Protein AF-A0A930RDY2-F1 (afdb_monomer_lite)

Secondary structure (DSSP, 8-state):
-HHHHHHHHHHHHHHHHHHHHGGG-S--HHHHHHHHHHHHHHHHHHHHHHHHHHHHHHHSTT---THHHHHHHHHHHHHHHHHHHHHHHHHHHHHHHHHHHHHHHHHHTTHHHHHHHHHHHHHHHHHTT-EE-TTS-EE-TT---HHHHHHHH--------PPP--HHHHHHHHHHHHHT--HHHHHHHHHHHHHHTTT--GGGHHHHHHHHHTT--B-TTS-BEEEEE-GGGTTS-S-TT-SEEEEETTEE-HHHHHHHHHHHHHHHHTT-TT-HHHHHHHHHHHHHHTT-PPSS-TTPPP----------S---------SS----S-------------------TTTT---GGG---HHHHHHH--S-EEPPBTTBS-EEEEETTEEEEEEEEEETT-SSSSS-EEEEEESS--TT---EEEEEGGG-SSHHHHHHHHHHSTTTTTS-HHHHHHHHHHHHHHHHHH-

Structure (mmCIF, N/CA/C/O backbone):
data_AF-A0A930RDY2-F1
#
_entry.id   AF-A0A930RDY2-F1
#
loop_
_atom_site.group_PDB
_atom_site.id
_atom_site.type_symbol
_atom_site.label_atom_id
_atom_site.label_alt_id
_atom_site.label_comp_id
_atom_site.label_asym_id
_atom_site.label_entity_id
_atom_site.label_seq_id
_atom_site.pdbx_PDB_ins_code
_atom_site.Cartn_x
_atom_site.Cartn_y
_atom_site.Cartn_z
_atom_site.occupancy
_atom_site.B_iso_or_equiv
_atom_site.auth_seq_id
_atom_site.auth_comp_id
_atom_site.auth_asym_id
_atom_site.auth_atom_id
_atom_site.pdbx_PDB_model_num
ATOM 1 N N . GLN A 1 1 ? 17.461 -9.026 -28.538 1.00 75.44 1 GLN A N 1
ATOM 2 C CA . GLN A 1 1 ? 18.252 -9.162 -27.304 1.00 75.44 1 GLN A CA 1
ATOM 3 C C . GLN A 1 1 ? 17.450 -8.686 -26.109 1.00 75.44 1 GLN A C 1
ATOM 5 O O . GLN A 1 1 ? 17.091 -9.538 -25.322 1.00 75.44 1 GLN A O 1
ATOM 10 N N . GLU A 1 2 ? 17.056 -7.409 -26.043 1.00 77.56 2 GLU A N 1
ATOM 11 C CA . GLU A 1 2 ? 16.319 -6.839 -24.896 1.00 77.56 2 GLU A CA 1
ATOM 12 C C . GLU A 1 2 ? 15.126 -7.700 -24.431 1.00 77.56 2 GLU A C 1
ATOM 14 O O . GLU A 1 2 ? 15.107 -8.098 -23.277 1.00 77.56 2 GLU A O 1
ATOM 19 N N . ALA A 1 3 ? 14.223 -8.123 -25.327 1.00 82.94 3 ALA A N 1
ATOM 20 C CA . ALA A 1 3 ? 13.097 -9.009 -24.971 1.00 82.94 3 ALA A CA 1
ATOM 21 C C . ALA A 1 3 ? 13.504 -10.415 -24.465 1.00 82.94 3 ALA A C 1
ATOM 23 O O . ALA A 1 3 ? 12.730 -11.091 -23.805 1.00 82.94 3 ALA A O 1
ATOM 24 N N . ILE A 1 4 ? 14.712 -10.890 -24.781 1.00 83.38 4 ILE A N 1
ATOM 25 C CA . ILE A 1 4 ? 15.235 -12.174 -24.278 1.00 83.38 4 ILE A CA 1
ATOM 26 C C . ILE A 1 4 ? 15.812 -11.985 -22.871 1.00 83.38 4 ILE A C 1
ATOM 28 O O . ILE A 1 4 ? 15.587 -12.826 -22.004 1.00 83.38 4 ILE A O 1
ATOM 32 N N . ASP A 1 5 ? 16.535 -10.886 -22.645 1.00 81.25 5 ASP A N 1
ATOM 33 C CA . ASP A 1 5 ? 17.078 -10.527 -21.329 1.00 81.25 5 ASP A CA 1
ATOM 34 C C . ASP A 1 5 ? 15.939 -10.240 -20.331 1.00 81.25 5 ASP A C 1
ATOM 36 O O . ASP A 1 5 ? 16.001 -10.627 -19.165 1.00 81.25 5 ASP A O 1
ATOM 40 N N . ASP A 1 6 ? 14.870 -9.616 -20.822 1.00 80.94 6 ASP A N 1
ATOM 41 C CA . ASP A 1 6 ? 13.641 -9.314 -20.098 1.00 80.94 6 ASP A CA 1
ATOM 42 C C . ASP A 1 6 ? 12.896 -10.586 -19.658 1.00 80.94 6 ASP A C 1
ATOM 44 O O . ASP A 1 6 ? 12.724 -10.806 -18.457 1.00 80.94 6 ASP A O 1
ATOM 48 N N . ILE A 1 7 ? 12.623 -11.513 -20.592 1.00 85.62 7 ILE A N 1
ATOM 49 C CA . ILE A 1 7 ? 12.075 -12.850 -20.287 1.00 85.62 7 ILE A CA 1
ATOM 50 C C . ILE A 1 7 ? 12.919 -13.586 -19.234 1.00 85.62 7 ILE A C 1
ATOM 52 O O . ILE A 1 7 ? 12.369 -14.303 -18.400 1.00 85.62 7 ILE A O 1
ATOM 56 N N . GLN A 1 8 ? 14.248 -13.437 -19.224 1.00 83.38 8 GLN A N 1
ATOM 57 C CA . GLN A 1 8 ? 15.086 -14.062 -18.191 1.00 83.38 8 GLN A CA 1
ATOM 58 C C . GLN A 1 8 ? 14.855 -13.453 -16.796 1.00 83.38 8 GLN A C 1
ATOM 60 O O . GLN A 1 8 ? 14.825 -14.196 -15.810 1.00 83.38 8 GLN A O 1
ATOM 65 N N . GLY A 1 9 ? 14.663 -12.133 -16.702 1.00 80.12 9 GLY A N 1
ATOM 66 C CA . GLY A 1 9 ? 14.326 -11.440 -15.453 1.00 80.12 9 GLY A CA 1
ATOM 67 C C . GLY A 1 9 ? 12.921 -11.776 -14.945 1.00 80.12 9 GLY A C 1
ATOM 68 O O . GLY A 1 9 ? 12.729 -12.086 -13.764 1.00 80.12 9 GLY A O 1
ATOM 69 N N . GLU A 1 10 ? 11.942 -11.800 -15.842 1.00 83.81 10 GLU A N 1
ATOM 70 C CA . GLU A 1 10 ? 10.563 -12.163 -15.518 1.00 83.81 10 GLU A CA 1
ATOM 71 C C . GLU A 1 10 ? 10.425 -13.651 -15.170 1.00 83.81 10 GLU A C 1
ATOM 73 O O . GLU A 1 10 ? 9.721 -13.994 -14.227 1.00 83.81 10 GLU A O 1
ATOM 78 N N . LEU A 1 11 ? 11.178 -14.554 -15.810 1.00 86.19 11 LEU A N 1
ATOM 79 C CA . LEU A 1 11 ? 11.192 -15.982 -15.463 1.00 86.19 11 LEU A CA 1
ATOM 80 C C . LEU A 1 11 ? 11.756 -16.240 -14.058 1.00 86.19 11 LEU A C 1
ATOM 82 O O . LEU A 1 11 ? 11.303 -17.155 -13.365 1.00 86.19 11 LEU A O 1
ATOM 86 N N . ALA A 1 12 ? 12.734 -15.448 -13.612 1.00 82.25 12 ALA A N 1
ATOM 87 C CA . ALA A 1 12 ? 13.201 -15.495 -12.227 1.00 82.25 12 ALA A CA 1
ATOM 88 C C . ALA A 1 12 ? 12.116 -15.006 -11.247 1.00 82.25 12 ALA A C 1
ATOM 90 O O . ALA A 1 12 ? 11.969 -15.568 -10.159 1.00 82.25 12 ALA A O 1
ATOM 91 N N . SER A 1 13 ? 11.323 -14.013 -11.657 1.00 80.44 13 SER A N 1
ATOM 92 C CA . SER A 1 13 ? 10.194 -13.481 -10.885 1.00 80.44 13 SER A CA 1
ATOM 93 C C . SER A 1 13 ? 9.034 -14.485 -10.806 1.00 80.44 13 SER A C 1
ATOM 95 O O . SER A 1 13 ? 8.597 -14.809 -9.701 1.00 80.44 13 SER A O 1
ATOM 97 N N . TYR A 1 14 ? 8.644 -15.090 -11.934 1.00 85.81 14 TYR A N 1
ATOM 98 C CA . TYR A 1 14 ? 7.672 -16.185 -12.036 1.00 85.81 14 TYR A CA 1
ATOM 99 C C . TYR A 1 14 ? 8.025 -17.343 -11.099 1.00 85.81 14 TYR A C 1
ATOM 101 O O . TYR A 1 14 ? 7.204 -17.738 -10.278 1.00 85.81 14 TYR A O 1
ATOM 109 N N . LYS A 1 15 ? 9.268 -17.849 -11.151 1.00 85.12 15 LYS A N 1
ATOM 110 C CA . LYS A 1 15 ? 9.725 -18.947 -10.275 1.00 85.12 15 LYS A CA 1
ATOM 111 C C . LYS A 1 15 ? 9.616 -18.606 -8.793 1.00 85.12 15 LYS A C 1
ATOM 113 O O . LYS A 1 15 ? 9.418 -19.495 -7.971 1.00 85.12 15 LYS A O 1
ATOM 118 N N . SER A 1 16 ? 9.757 -17.330 -8.439 1.00 82.56 16 SER A N 1
ATOM 119 C CA . SER A 1 16 ? 9.545 -16.914 -7.062 1.00 82.56 16 SER A CA 1
ATOM 120 C C . SER A 1 16 ? 8.071 -16.790 -6.693 1.00 82.56 16 SER A C 1
ATOM 122 O O . SER A 1 16 ? 7.757 -17.058 -5.539 1.00 82.56 16 SER A O 1
ATOM 124 N N . ALA A 1 17 ? 7.195 -16.374 -7.607 1.00 83.12 17 ALA A N 1
ATOM 125 C CA . ALA A 1 17 ? 5.758 -16.334 -7.354 1.00 83.12 17 ALA A CA 1
ATOM 126 C C . ALA A 1 17 ? 5.192 -17.760 -7.213 1.00 83.12 17 ALA A C 1
ATOM 128 O O . ALA A 1 17 ? 4.463 -18.042 -6.267 1.00 83.12 17 ALA A O 1
ATOM 129 N N . ASP A 1 18 ? 5.619 -18.674 -8.088 1.00 85.12 18 ASP A N 1
ATOM 130 C CA . ASP A 1 18 ? 5.298 -20.107 -8.055 1.00 85.12 18 ASP A CA 1
ATOM 131 C C . ASP A 1 18 ? 5.661 -20.742 -6.702 1.00 85.12 18 ASP A C 1
ATOM 133 O O . ASP A 1 18 ? 4.852 -21.447 -6.104 1.00 85.12 18 ASP A O 1
ATOM 137 N N . SER A 1 19 ? 6.823 -20.398 -6.134 1.00 84.75 19 SER A N 1
ATOM 138 C CA . SER A 1 19 ? 7.251 -20.937 -4.834 1.00 84.75 19 SER A CA 1
ATOM 139 C C . SER A 1 19 ? 6.336 -20.589 -3.645 1.00 84.75 19 SER A C 1
ATOM 141 O O . SER A 1 19 ? 6.366 -21.302 -2.643 1.00 84.75 19 SER A O 1
ATOM 143 N N . GLU A 1 20 ? 5.495 -19.551 -3.750 1.00 84.50 20 GLU A N 1
ATOM 144 C CA . GLU A 1 20 ? 4.527 -19.173 -2.704 1.00 84.50 20 GLU A CA 1
ATOM 145 C C . GLU A 1 20 ? 3.252 -20.046 -2.738 1.00 84.50 20 GLU A C 1
ATOM 147 O O . GLU A 1 20 ? 2.566 -20.176 -1.718 1.00 84.50 20 GLU A O 1
ATOM 152 N N . VAL A 1 21 ? 2.942 -20.665 -3.889 1.00 85.25 21 VAL A N 1
ATOM 153 C CA . VAL A 1 21 ? 1.759 -21.527 -4.107 1.00 85.25 21 VAL A CA 1
ATOM 154 C C . VAL A 1 21 ? 2.098 -23.018 -4.242 1.00 85.25 21 VAL A C 1
ATOM 156 O O . VAL A 1 21 ? 1.307 -23.859 -3.818 1.00 85.25 21 VAL A O 1
ATOM 159 N N . ALA A 1 22 ? 3.292 -23.368 -4.731 1.00 80.69 22 ALA A N 1
ATOM 160 C CA . ALA A 1 22 ? 3.713 -24.747 -5.005 1.00 80.69 22 ALA A CA 1
ATOM 161 C C . ALA A 1 22 ? 3.653 -25.687 -3.782 1.00 80.69 22 ALA A C 1
ATOM 163 O O . ALA A 1 22 ? 3.485 -26.897 -3.929 1.00 80.69 22 ALA A O 1
ATOM 164 N N . GLY A 1 23 ? 3.743 -25.144 -2.561 1.00 76.50 23 GLY A N 1
ATOM 165 C CA . GLY A 1 23 ? 3.620 -25.912 -1.317 1.00 76.50 23 GLY A CA 1
ATOM 166 C C . GLY A 1 23 ? 2.227 -26.500 -1.044 1.00 76.50 23 GLY A C 1
ATOM 167 O O . GLY A 1 23 ? 2.099 -27.334 -0.150 1.00 76.50 23 GLY A O 1
ATOM 168 N N . TYR A 1 24 ? 1.194 -26.091 -1.789 1.00 74.50 24 TYR A N 1
ATOM 169 C CA . TYR A 1 24 ? -0.188 -26.545 -1.590 1.00 74.50 24 TYR A CA 1
ATOM 170 C C . TYR A 1 24 ? -0.651 -27.636 -2.574 1.00 74.50 24 TYR A C 1
ATOM 172 O O . TYR A 1 24 ? -1.756 -28.152 -2.411 1.00 74.50 24 TYR A O 1
ATOM 180 N N . GLY A 1 25 ? 0.180 -28.015 -3.552 1.00 76.25 25 GLY A N 1
ATOM 181 C CA . GLY A 1 25 ? -0.199 -28.942 -4.624 1.00 76.25 25 GLY A CA 1
ATOM 182 C C . GLY A 1 25 ? -1.106 -28.290 -5.673 1.00 76.25 25 GLY A C 1
ATOM 183 O O . GLY A 1 25 ? -1.040 -27.083 -5.895 1.00 76.25 25 GLY A O 1
ATOM 184 N N . GLU A 1 26 ? -1.949 -29.089 -6.330 1.00 75.69 26 GLU A N 1
ATOM 185 C CA . GLU A 1 26 ? -2.939 -28.578 -7.284 1.00 75.69 26 GLU A CA 1
ATOM 186 C C . GLU A 1 26 ? -4.057 -27.830 -6.537 1.00 75.69 26 GLU A C 1
ATOM 188 O O . GLU A 1 26 ? -4.811 -28.421 -5.760 1.00 75.69 26 GLU A O 1
ATOM 193 N N . LEU A 1 27 ? -4.153 -26.517 -6.767 1.00 83.50 27 LEU A N 1
ATOM 194 C CA . LEU A 1 27 ? -5.221 -25.663 -6.253 1.00 83.50 27 LEU A CA 1
ATOM 195 C C . LEU A 1 27 ? -6.116 -25.181 -7.396 1.00 83.50 27 LEU A C 1
ATOM 197 O O . LEU A 1 27 ? -5.631 -24.638 -8.386 1.00 83.50 27 LEU A O 1
ATOM 201 N N . ASP A 1 28 ? -7.426 -25.311 -7.205 1.00 83.81 28 ASP A N 1
ATOM 202 C CA . ASP A 1 28 ? -8.456 -24.753 -8.079 1.00 83.81 28 ASP A CA 1
ATOM 203 C C . ASP A 1 28 ? -9.129 -23.570 -7.362 1.00 83.81 28 ASP A C 1
ATOM 205 O O . ASP A 1 28 ? -9.647 -23.710 -6.248 1.00 83.81 28 ASP A O 1
ATOM 209 N N . LEU A 1 29 ? -9.072 -22.384 -7.976 1.00 83.75 29 LEU A N 1
ATOM 210 C CA . LEU A 1 29 ? -9.567 -21.141 -7.382 1.00 83.75 29 LEU A CA 1
ATOM 211 C C . LEU A 1 29 ? -11.095 -21.123 -7.240 1.00 83.75 29 LEU A C 1
ATOM 213 O O . LEU A 1 29 ? -11.605 -20.610 -6.241 1.00 83.75 29 LEU A O 1
ATOM 217 N N . ASP A 1 30 ? -11.814 -21.679 -8.212 1.00 83.50 30 ASP A N 1
ATOM 218 C CA . ASP A 1 30 ? -13.275 -21.680 -8.226 1.00 83.50 30 ASP A CA 1
ATOM 219 C C . ASP A 1 30 ? -13.806 -22.691 -7.203 1.00 83.50 30 ASP A C 1
ATOM 221 O O . ASP A 1 30 ? -14.687 -22.361 -6.403 1.00 83.50 30 ASP A O 1
ATOM 225 N N . LEU A 1 31 ? -13.177 -23.869 -7.116 1.00 84.88 31 LEU A N 1
ATOM 226 C CA . LEU A 1 31 ? -13.468 -24.863 -6.080 1.00 84.88 31 LEU A CA 1
ATOM 227 C C . LEU A 1 31 ? -13.201 -24.318 -4.668 1.00 84.88 31 LEU A C 1
ATOM 229 O O . LEU A 1 31 ? -14.016 -24.517 -3.765 1.00 84.88 31 LEU A O 1
ATOM 233 N N . LEU A 1 32 ? -12.081 -23.616 -4.453 1.00 84.50 32 LEU A N 1
ATOM 234 C CA . LEU A 1 32 ? -11.788 -22.990 -3.159 1.00 84.50 32 LEU A CA 1
ATOM 235 C C . LEU A 1 32 ? -12.839 -21.928 -2.795 1.00 84.50 32 LEU A C 1
ATOM 237 O O . LEU A 1 32 ? -13.287 -21.884 -1.647 1.00 84.50 32 LEU A O 1
ATOM 241 N N . LYS A 1 33 ? -13.272 -21.100 -3.756 1.00 82.56 33 LYS A N 1
ATOM 242 C CA . LYS A 1 33 ? -14.328 -20.092 -3.551 1.00 82.56 33 LYS A CA 1
ATOM 243 C C . LYS A 1 33 ? -15.681 -20.723 -3.223 1.00 82.56 33 LYS A C 1
ATOM 245 O O . LYS A 1 33 ? -16.383 -20.229 -2.338 1.00 82.56 33 LYS A O 1
ATOM 250 N N . GLU A 1 34 ? -16.033 -21.836 -3.863 1.00 76.44 34 GLU A N 1
ATOM 251 C CA . GLU A 1 34 ? -17.243 -22.592 -3.525 1.00 76.44 34 GLU A CA 1
ATOM 252 C C . GLU A 1 34 ? -17.163 -23.189 -2.108 1.00 76.44 34 GLU A C 1
ATOM 254 O O . GLU A 1 34 ? -18.092 -23.021 -1.313 1.00 76.44 34 GLU A O 1
ATOM 259 N N . GLN A 1 35 ? -16.030 -23.793 -1.731 1.00 73.88 35 GLN A N 1
ATOM 260 C CA . GLN A 1 35 ? -15.818 -24.302 -0.369 1.00 73.88 35 GLN A CA 1
ATOM 261 C C . GLN A 1 35 ? -15.874 -23.191 0.692 1.00 73.88 35 GLN A C 1
ATOM 263 O O . GLN A 1 35 ? -16.470 -23.388 1.756 1.00 73.88 35 GLN A O 1
ATOM 268 N N . LEU A 1 36 ? -15.293 -22.018 0.408 1.00 82.81 36 LEU A N 1
ATOM 269 C CA . LEU A 1 36 ? -15.360 -20.839 1.274 1.00 82.81 36 LEU A CA 1
ATOM 270 C C . LEU A 1 36 ? -16.814 -20.412 1.500 1.00 82.81 36 LEU A C 1
ATOM 272 O O . LEU A 1 36 ? -17.227 -20.210 2.644 1.00 82.81 36 LEU A O 1
ATOM 276 N N . LYS A 1 37 ? -17.608 -20.309 0.429 1.00 79.75 37 LYS A N 1
ATOM 277 C CA . LYS A 1 37 ? -19.034 -19.971 0.511 1.00 79.75 37 LYS A CA 1
ATOM 278 C C . LYS A 1 37 ? -19.792 -20.978 1.383 1.00 79.75 37 LYS A C 1
ATOM 280 O O . LYS A 1 37 ? -20.471 -20.572 2.324 1.00 79.75 37 LYS A O 1
ATOM 285 N N . ILE A 1 38 ? -19.619 -22.277 1.128 1.00 71.06 38 ILE A N 1
ATOM 286 C CA . ILE A 1 38 ? -20.285 -23.350 1.884 1.00 71.06 38 ILE A CA 1
ATOM 287 C C . ILE A 1 38 ? -19.926 -23.288 3.376 1.00 71.06 38 ILE A C 1
ATOM 289 O O . ILE A 1 38 ? -20.817 -23.411 4.218 1.00 71.06 38 ILE A O 1
ATOM 293 N N . LYS A 1 39 ? -18.654 -23.060 3.735 1.00 74.38 39 LYS A N 1
ATOM 294 C CA . LYS A 1 39 ? -18.264 -22.938 5.149 1.00 74.38 39 LYS A CA 1
ATOM 295 C C . LYS A 1 39 ? -18.825 -21.687 5.824 1.00 74.38 39 LYS A C 1
ATOM 297 O O . LYS A 1 39 ? -19.239 -21.786 6.973 1.00 74.38 39 LYS A O 1
ATOM 302 N N . ASN A 1 40 ? -18.891 -20.544 5.139 1.00 72.69 40 ASN A N 1
ATOM 303 C CA . ASN A 1 40 ? -19.528 -19.343 5.695 1.00 72.69 40 ASN A CA 1
ATOM 304 C C . ASN A 1 40 ? -21.037 -19.560 5.929 1.00 72.69 40 ASN A C 1
ATOM 306 O O . ASN A 1 40 ? -21.558 -19.196 6.979 1.00 72.69 40 ASN A O 1
ATOM 310 N N . GLU A 1 41 ? -21.733 -20.241 5.010 1.00 71.88 41 GLU A N 1
ATOM 311 C CA . GLU A 1 41 ? -23.136 -20.639 5.211 1.00 71.88 41 GLU A CA 1
ATOM 312 C C . GLU A 1 41 ? -23.329 -21.650 6.356 1.00 71.88 41 GLU A C 1
ATOM 314 O O . GLU A 1 41 ? -24.413 -21.719 6.938 1.00 71.88 41 GLU A O 1
ATOM 319 N N . GLN A 1 42 ? -22.317 -22.467 6.665 1.00 65.88 42 GLN A N 1
ATOM 320 C CA . GLN A 1 42 ? -22.310 -23.345 7.840 1.00 65.88 42 GLN A CA 1
ATOM 321 C C . GLN A 1 42 ? -22.064 -22.549 9.126 1.00 65.88 42 GLN A C 1
ATOM 323 O O . GLN A 1 42 ? -22.788 -22.758 10.097 1.00 65.88 42 GLN A O 1
ATOM 328 N N . LEU A 1 43 ? -21.106 -21.616 9.119 1.00 72.75 43 LEU A N 1
ATOM 329 C CA . LEU A 1 43 ? -20.764 -20.780 10.271 1.00 72.75 43 LEU A CA 1
ATOM 330 C C . LEU A 1 43 ? -21.976 -19.959 10.727 1.00 72.75 43 LEU A C 1
ATOM 332 O O . LEU A 1 43 ? -22.405 -20.114 11.865 1.00 72.75 43 LEU A O 1
ATOM 336 N N . ALA A 1 44 ? -22.629 -19.238 9.812 1.00 68.88 44 ALA A N 1
ATOM 337 C CA . ALA A 1 44 ? -23.819 -18.442 10.123 1.00 68.88 44 ALA A CA 1
ATOM 338 C C . ALA A 1 44 ? -24.990 -19.273 10.700 1.00 68.88 44 ALA A C 1
ATOM 340 O O . ALA A 1 44 ? -25.789 -18.775 11.493 1.00 68.88 44 ALA A O 1
ATOM 341 N N . LYS A 1 45 ? -25.109 -20.559 10.329 1.00 63.25 45 LYS A N 1
ATOM 342 C CA . LYS A 1 45 ? -26.108 -21.477 10.915 1.00 63.25 45 LYS A CA 1
ATOM 343 C C . LYS A 1 45 ? -25.735 -21.893 12.339 1.00 63.25 45 LYS A C 1
ATOM 345 O O . LYS A 1 45 ? -26.628 -22.016 13.173 1.00 63.25 45 LYS A O 1
ATOM 350 N N . VAL A 1 46 ? -24.448 -22.108 12.609 1.00 62.78 46 VAL A N 1
ATOM 351 C CA . VAL A 1 46 ? -23.927 -22.480 13.934 1.00 62.78 46 VAL A CA 1
ATOM 352 C C . VAL A 1 46 ? -23.997 -21.294 14.896 1.00 62.78 46 VAL A C 1
ATOM 354 O O . VAL A 1 46 ? -24.564 -21.438 15.975 1.00 62.78 46 VAL A O 1
ATOM 357 N N . GLU A 1 47 ? -23.534 -20.114 14.480 1.00 62.47 47 GLU A N 1
ATOM 358 C CA . GLU A 1 47 ? -23.633 -18.860 15.244 1.00 62.47 47 GLU A CA 1
ATOM 359 C C . GLU A 1 47 ? -25.086 -18.559 15.629 1.00 62.47 47 GLU A C 1
ATOM 361 O O . GLU A 1 47 ? -25.381 -18.285 16.794 1.00 62.47 47 GLU A O 1
ATOM 366 N N . LYS A 1 48 ? -26.023 -18.708 14.680 1.00 68.56 48 LYS A N 1
ATOM 367 C CA . LYS A 1 48 ? -27.453 -18.554 14.962 1.00 68.56 48 LYS A CA 1
ATOM 368 C C . LYS A 1 48 ? -27.962 -19.554 16.006 1.00 68.56 48 LYS A C 1
ATOM 370 O O . LYS A 1 48 ? -28.683 -19.153 16.910 1.00 68.56 48 LYS A O 1
ATOM 375 N N . GLN A 1 49 ? -27.588 -20.832 15.918 1.00 57.78 49 GLN A N 1
ATOM 376 C CA . GLN A 1 49 ? -27.998 -21.830 16.916 1.00 57.78 49 GLN A CA 1
ATOM 377 C C . GLN A 1 49 ? -27.406 -21.551 18.306 1.00 57.78 49 GLN A C 1
ATOM 379 O O . GLN A 1 49 ? -28.067 -21.796 19.313 1.00 57.78 49 GLN A O 1
ATOM 384 N N . ILE A 1 50 ? -26.187 -21.010 18.377 1.00 57.88 50 ILE A N 1
ATOM 385 C CA . ILE A 1 50 ? -25.579 -20.566 19.638 1.00 57.88 50 ILE A CA 1
ATOM 386 C C . ILE A 1 50 ? -26.365 -19.382 20.216 1.00 57.88 50 ILE A C 1
ATOM 388 O O . ILE A 1 50 ? -26.677 -19.402 21.406 1.00 57.88 50 ILE A O 1
ATOM 392 N N . ALA A 1 51 ? -26.737 -18.396 19.394 1.00 61.28 51 ALA A N 1
ATOM 393 C CA . ALA A 1 51 ? -27.560 -17.260 19.813 1.00 61.28 51 ALA A CA 1
ATOM 394 C C . ALA A 1 51 ? -28.958 -17.700 20.292 1.00 61.28 51 ALA A C 1
ATOM 396 O O . ALA A 1 51 ? -29.336 -17.381 21.417 1.00 61.28 51 ALA A O 1
ATOM 397 N N . ASP A 1 52 ? -29.671 -18.516 19.504 1.00 61.97 52 ASP A N 1
ATOM 398 C CA . ASP A 1 52 ? -30.990 -19.069 19.853 1.00 61.97 52 ASP A CA 1
ATOM 399 C C . ASP A 1 52 ? -30.936 -19.828 21.205 1.00 61.97 52 ASP A C 1
ATOM 401 O O . ASP A 1 52 ? -31.827 -19.687 22.050 1.00 61.97 52 ASP A O 1
ATOM 405 N N . ASN A 1 53 ? -29.861 -20.589 21.459 1.00 60.69 53 ASN A N 1
ATOM 406 C CA . ASN A 1 53 ? -29.639 -21.271 22.739 1.00 60.69 53 ASN A CA 1
ATOM 407 C C . ASN A 1 53 ? -29.338 -20.291 23.888 1.00 60.69 53 ASN A C 1
ATOM 409 O O . ASN A 1 53 ? -29.879 -20.449 24.983 1.00 60.69 53 ASN A O 1
ATOM 413 N N . GLN A 1 54 ? -28.484 -19.285 23.672 1.00 61.38 54 GLN A N 1
ATOM 414 C CA . GLN A 1 54 ? -28.154 -18.270 24.683 1.00 61.38 54 GLN A CA 1
ATOM 415 C C . GLN A 1 54 ? -29.380 -17.446 25.087 1.00 61.38 54 GLN A C 1
ATOM 417 O O . GLN A 1 54 ? -29.599 -17.218 26.280 1.00 61.38 54 GLN A O 1
ATOM 422 N N . ASP A 1 55 ? -30.219 -17.063 24.128 1.00 63.12 55 ASP A N 1
ATOM 423 C CA . ASP A 1 55 ? -31.467 -16.356 24.397 1.00 63.12 55 ASP A CA 1
ATOM 424 C C . ASP A 1 55 ? -32.498 -17.261 25.077 1.00 63.12 55 ASP A C 1
ATOM 426 O O . ASP A 1 55 ? -33.212 -16.799 25.971 1.00 63.12 55 ASP A O 1
ATOM 430 N N . PHE A 1 56 ? -32.534 -18.564 24.773 1.00 62.59 56 PHE A N 1
ATOM 431 C CA . PHE A 1 56 ? -33.300 -19.510 25.586 1.00 62.59 56 PHE A CA 1
ATOM 432 C C . PHE A 1 56 ? -32.807 -19.527 27.042 1.00 62.59 56 PHE A C 1
ATOM 434 O O . PHE A 1 56 ? -33.629 -19.412 27.947 1.00 62.59 56 PHE A O 1
ATOM 441 N N . PHE A 1 57 ? -31.496 -19.592 27.306 1.00 61.09 57 PHE A N 1
ATOM 442 C CA . PHE A 1 57 ? -30.971 -19.556 28.682 1.00 61.09 57 PHE A CA 1
ATOM 443 C C . PHE A 1 57 ? -31.286 -18.252 29.424 1.00 61.09 57 PHE A C 1
ATOM 445 O O . PHE A 1 57 ? -31.587 -18.294 30.617 1.00 61.09 57 PHE A O 1
ATOM 452 N N . ARG A 1 58 ? -31.250 -17.107 28.733 1.00 62.53 58 ARG A N 1
ATOM 453 C CA . ARG A 1 58 ? -31.612 -15.797 29.301 1.00 62.53 58 ARG A CA 1
ATOM 454 C C . ARG A 1 58 ? -33.101 -15.705 29.644 1.00 62.53 58 ARG A C 1
ATOM 456 O O . ARG A 1 58 ? -33.451 -15.169 30.691 1.00 62.53 58 ARG A O 1
ATOM 463 N N . ASN A 1 59 ? -33.968 -16.247 28.787 1.00 57.31 59 ASN A N 1
ATOM 464 C CA . ASN A 1 59 ? -35.422 -16.123 28.918 1.00 57.31 59 ASN A CA 1
ATOM 465 C C . ASN A 1 59 ? -36.084 -17.252 29.739 1.00 57.31 59 ASN A C 1
ATOM 467 O O . ASN A 1 59 ? -37.147 -17.041 30.319 1.00 57.31 59 ASN A O 1
ATOM 471 N N . ALA A 1 60 ? -35.483 -18.444 29.835 1.00 57.00 60 ALA A N 1
ATOM 472 C CA . ALA A 1 60 ? -36.065 -19.630 30.484 1.00 57.00 60 ALA A CA 1
ATOM 473 C C . ALA A 1 60 ? -35.917 -19.658 32.024 1.00 57.00 60 ALA A C 1
ATOM 475 O O . ALA A 1 60 ? -35.731 -20.721 32.624 1.00 57.00 60 ALA A O 1
ATOM 476 N N . GLY A 1 61 ? -35.991 -18.493 32.673 1.00 47.00 61 GLY A N 1
ATOM 477 C CA . GLY A 1 61 ? -35.755 -18.326 34.107 1.00 47.00 61 GLY A CA 1
ATOM 478 C C . GLY A 1 61 ? -36.496 -19.341 34.994 1.00 47.00 61 GLY A C 1
ATOM 479 O O . GLY A 1 61 ? -37.719 -19.457 34.959 1.00 47.00 61 GLY A O 1
ATOM 480 N N . ALA A 1 62 ? -35.731 -20.041 35.836 1.00 44.16 62 ALA A N 1
ATOM 481 C CA . ALA A 1 62 ? -36.180 -20.890 36.947 1.00 44.16 62 ALA A CA 1
ATOM 482 C C . ALA A 1 62 ? -37.007 -22.167 36.647 1.00 44.16 62 ALA A C 1
ATOM 484 O O . ALA A 1 62 ? -37.364 -22.865 37.599 1.00 44.16 62 ALA A O 1
ATOM 485 N N . LEU A 1 63 ? -37.260 -22.565 35.390 1.00 51.84 63 LEU A N 1
ATOM 486 C CA . LEU A 1 63 ? -37.879 -23.876 35.109 1.00 51.84 63 LEU A CA 1
ATOM 487 C C . LEU A 1 63 ? -36.835 -25.006 35.006 1.00 51.84 63 LEU A C 1
ATOM 489 O O . LEU A 1 63 ? -36.209 -25.211 33.966 1.00 51.84 63 LEU A O 1
ATOM 493 N N . LEU A 1 64 ? -36.705 -25.799 36.077 1.00 47.88 64 LEU A N 1
ATOM 494 C CA . LEU A 1 64 ? -35.889 -27.022 36.121 1.00 47.88 64 LEU A CA 1
ATOM 495 C C . LEU A 1 64 ? -36.453 -28.113 35.190 1.00 47.88 64 LEU A C 1
ATOM 497 O O . LEU A 1 64 ? -37.165 -29.021 35.617 1.00 47.88 64 LEU A O 1
ATOM 501 N N . THR A 1 65 ? -36.112 -28.036 33.905 1.00 55.00 65 THR A N 1
ATOM 502 C CA . THR A 1 65 ? -36.392 -29.082 32.912 1.00 55.00 65 THR A CA 1
ATOM 503 C C . THR A 1 65 ? -35.092 -29.751 32.471 1.00 55.00 65 THR A C 1
ATOM 505 O O . THR A 1 65 ? -34.071 -29.086 32.301 1.00 55.00 65 THR A O 1
ATOM 508 N N . GLY A 1 66 ? -35.121 -31.071 32.243 1.00 52.28 66 GLY A N 1
ATOM 509 C CA . GLY A 1 66 ? -33.929 -31.844 31.848 1.00 52.28 66 GLY A CA 1
ATOM 510 C C . GLY A 1 66 ? -33.244 -31.351 30.564 1.00 52.28 66 GLY A C 1
ATOM 511 O O . GLY A 1 66 ? -32.047 -31.555 30.394 1.00 52.28 66 GLY A O 1
ATOM 512 N N . LYS A 1 67 ? -33.973 -30.607 29.719 1.00 54.97 67 LYS A N 1
ATOM 513 C CA . LYS A 1 67 ? -33.469 -29.994 28.481 1.00 54.97 67 LYS A CA 1
ATOM 514 C C . LYS A 1 67 ? -32.330 -28.991 28.694 1.00 54.97 67 LYS A C 1
ATOM 516 O O . LYS A 1 67 ? -31.587 -28.740 27.753 1.00 54.97 67 LYS A O 1
ATOM 521 N N . LEU A 1 68 ? -32.176 -28.413 29.890 1.00 57.09 68 LEU A N 1
ATOM 522 C CA . LEU A 1 68 ? -31.096 -27.455 30.168 1.00 57.09 68 LEU A CA 1
ATOM 523 C C . LEU A 1 68 ? -29.706 -28.100 30.051 1.00 57.09 68 LEU A C 1
ATOM 525 O O . LEU A 1 68 ? -28.803 -27.487 29.489 1.00 57.09 68 LEU A O 1
ATOM 529 N N . GLY A 1 69 ? -29.538 -29.341 30.526 1.00 53.00 69 GLY A N 1
ATOM 530 C CA . GLY A 1 69 ? -28.270 -30.070 30.396 1.00 53.00 69 GLY A CA 1
ATOM 531 C C . GLY A 1 69 ? -27.942 -30.395 28.937 1.00 53.00 69 GLY A C 1
ATOM 532 O O . GLY A 1 69 ? -26.830 -30.133 28.479 1.00 53.00 69 GLY A O 1
ATOM 533 N N . ASP A 1 70 ? -28.940 -30.874 28.190 1.00 56.16 70 ASP A N 1
ATOM 534 C CA . ASP A 1 70 ? -28.802 -31.188 26.764 1.00 56.16 70 ASP A CA 1
ATOM 535 C C . ASP A 1 70 ? -28.438 -29.942 25.941 1.00 56.16 70 ASP A C 1
ATOM 537 O O . ASP A 1 70 ? -27.533 -29.998 25.109 1.00 56.16 70 ASP A O 1
ATOM 541 N N . LEU A 1 71 ? -29.087 -28.799 26.196 1.00 58.16 71 LEU A N 1
ATOM 542 C CA . LEU A 1 71 ? -28.807 -27.536 25.504 1.00 58.16 71 LEU A CA 1
ATOM 543 C C . LEU A 1 71 ? -27.432 -26.953 25.864 1.00 58.16 71 LEU A C 1
ATOM 545 O O . LEU A 1 71 ? -26.774 -26.385 24.994 1.00 58.16 71 LEU A O 1
ATOM 549 N N . LEU A 1 72 ? -26.955 -27.110 27.106 1.00 56.88 72 LEU A N 1
ATOM 550 C CA . LEU A 1 72 ? -25.603 -26.675 27.499 1.00 56.88 72 LEU A CA 1
ATOM 551 C C . LEU A 1 72 ? -24.533 -27.520 26.796 1.00 56.88 72 LEU A C 1
ATOM 553 O O . LEU A 1 72 ? -23.544 -26.981 26.288 1.00 56.88 72 LEU A O 1
ATOM 557 N N . SER A 1 73 ? -24.763 -28.834 26.702 1.00 52.12 73 SER A N 1
ATOM 558 C CA . SER A 1 73 ? -23.895 -29.752 25.962 1.00 52.12 73 SER A CA 1
ATOM 559 C C . SER A 1 73 ? -23.901 -29.442 24.461 1.00 52.12 73 SER A C 1
ATOM 561 O O . SER A 1 73 ? -22.840 -29.413 23.842 1.00 52.12 73 SER A O 1
ATOM 563 N N . GLN A 1 74 ? -25.071 -29.163 23.877 1.00 56.06 74 GLN A N 1
ATOM 564 C CA . GLN A 1 74 ? -25.192 -28.763 22.470 1.00 56.06 74 GLN A CA 1
ATOM 565 C C . GLN A 1 74 ? -24.499 -27.425 22.201 1.00 56.06 74 GLN A C 1
ATOM 567 O O . GLN A 1 74 ? -23.765 -27.315 21.228 1.00 56.06 74 GLN A O 1
ATOM 572 N N . THR A 1 75 ? -24.658 -26.430 23.078 1.00 54.19 75 THR A N 1
ATOM 573 C CA . THR A 1 75 ? -24.002 -25.117 22.928 1.00 54.19 75 THR A CA 1
ATOM 574 C C . THR A 1 75 ? -22.480 -25.245 22.999 1.00 54.19 75 THR A C 1
ATOM 576 O O . THR A 1 75 ? -21.783 -24.658 22.178 1.00 54.19 75 THR A O 1
ATOM 579 N N . SER A 1 76 ? -21.953 -26.076 23.906 1.00 49.22 76 SER A N 1
ATOM 580 C CA . SER A 1 76 ? -20.511 -26.375 23.962 1.00 49.22 76 SER A CA 1
ATOM 581 C C . SER A 1 76 ? -19.999 -27.021 22.671 1.00 49.22 76 SER A C 1
ATOM 583 O O . SER A 1 76 ? -18.987 -26.584 22.129 1.00 49.22 76 SER A O 1
ATOM 585 N N . ALA A 1 77 ? -20.725 -28.011 22.139 1.00 49.59 77 ALA A N 1
ATOM 586 C CA . ALA A 1 77 ? -20.370 -28.664 20.880 1.00 49.59 77 ALA A CA 1
ATOM 587 C C . ALA A 1 77 ? -20.469 -27.712 19.672 1.00 49.59 77 ALA A C 1
ATOM 589 O O . ALA A 1 77 ? -19.625 -27.754 18.780 1.00 49.59 77 ALA A O 1
ATOM 590 N N . LEU A 1 78 ? -21.464 -26.820 19.648 1.00 52.19 78 LEU A N 1
ATOM 591 C CA . LEU A 1 78 ? -21.609 -25.809 18.600 1.00 52.19 78 LEU A CA 1
ATOM 592 C C . LEU A 1 78 ? -20.452 -24.803 18.616 1.00 52.19 78 LEU A C 1
ATOM 594 O O . LEU A 1 78 ? -19.931 -24.511 17.547 1.00 52.19 78 LEU A O 1
ATOM 598 N N . MET A 1 79 ? -19.986 -24.342 19.783 1.00 50.28 79 MET A N 1
ATOM 599 C CA . MET A 1 79 ? -18.803 -23.465 19.882 1.00 50.28 79 MET A CA 1
ATOM 600 C C . MET A 1 79 ? -17.511 -24.156 19.401 1.00 50.28 79 MET A C 1
ATOM 602 O O . MET A 1 79 ? -16.634 -23.518 18.811 1.00 50.28 79 MET A O 1
ATOM 606 N N . GLU A 1 80 ? -17.380 -25.474 19.594 1.00 55.53 80 GLU A N 1
ATOM 607 C CA . GLU A 1 80 ? -16.276 -26.246 19.007 1.00 55.53 80 GLU A CA 1
ATOM 608 C C . GLU A 1 80 ? -16.389 -26.304 17.473 1.00 55.53 80 GLU A C 1
ATOM 610 O O . GLU A 1 80 ? -15.409 -26.047 16.771 1.00 55.53 80 GLU A O 1
ATOM 615 N N . VAL A 1 81 ? -17.588 -26.554 16.933 1.00 62.22 81 VAL A N 1
ATOM 616 C CA . VAL A 1 81 ? -17.844 -26.534 15.481 1.00 62.22 81 VAL A CA 1
ATOM 617 C C . VAL A 1 81 ? -17.612 -25.141 14.885 1.00 62.22 81 VAL A C 1
ATOM 619 O O . VAL A 1 81 ? -16.981 -25.038 13.837 1.00 62.22 81 VAL A O 1
ATOM 622 N N . GLU A 1 82 ? -18.050 -24.073 15.551 1.00 60.66 82 GLU A N 1
ATOM 623 C CA . GLU A 1 82 ? -17.795 -22.673 15.185 1.00 60.66 82 GLU A CA 1
ATOM 624 C C . GLU A 1 82 ? -16.286 -22.398 15.094 1.00 60.66 82 GLU A C 1
ATOM 626 O O . GLU A 1 82 ? -15.801 -21.842 14.106 1.00 60.66 82 GLU A O 1
ATOM 631 N N . THR A 1 83 ? -15.520 -22.867 16.083 1.00 62.66 83 THR A N 1
ATOM 632 C CA . THR A 1 83 ? -14.055 -22.755 16.109 1.00 62.66 83 THR A CA 1
ATOM 633 C C . THR A 1 83 ? -13.416 -23.499 14.929 1.00 62.66 83 THR A C 1
ATOM 635 O O . THR A 1 83 ? -12.564 -22.943 14.234 1.00 62.66 83 THR A O 1
ATOM 638 N N . GLN A 1 84 ? -13.848 -24.733 14.650 1.00 59.38 84 GLN A N 1
ATOM 639 C CA . GLN A 1 84 ? -13.344 -25.537 13.526 1.00 59.38 84 GLN A CA 1
ATOM 640 C C . GLN A 1 84 ? -13.727 -24.946 12.158 1.00 59.38 84 GLN A C 1
ATOM 642 O O . GLN A 1 84 ? -12.924 -24.967 11.221 1.00 59.38 84 GLN A O 1
ATOM 647 N N . LEU A 1 85 ? -14.930 -24.379 12.030 1.00 69.44 85 LEU A N 1
ATOM 648 C CA . LEU A 1 85 ? -15.362 -23.667 10.829 1.00 69.44 85 LEU A CA 1
ATOM 649 C C . LEU A 1 85 ? -14.519 -22.412 10.609 1.00 69.44 85 LEU A C 1
ATOM 651 O O . LEU A 1 85 ? -14.006 -22.240 9.507 1.00 69.44 85 LEU A O 1
ATOM 655 N N . ASN A 1 86 ? -14.286 -21.603 11.645 1.00 69.19 86 ASN A N 1
ATOM 656 C CA . ASN A 1 86 ? -13.420 -20.424 11.576 1.00 69.19 86 ASN A CA 1
ATOM 657 C C . ASN A 1 86 ? -11.970 -20.767 11.183 1.00 69.19 86 ASN A C 1
ATOM 659 O O . ASN A 1 86 ? -11.384 -20.083 10.340 1.00 69.19 86 ASN A O 1
ATOM 663 N N . ILE A 1 87 ? -11.396 -21.851 11.723 1.00 71.38 87 ILE A N 1
ATOM 664 C CA . ILE A 1 87 ? -10.070 -22.349 11.311 1.00 71.38 87 ILE A CA 1
ATOM 665 C C . ILE A 1 87 ? -10.084 -22.746 9.827 1.00 71.38 87 ILE A C 1
ATOM 667 O O . ILE A 1 87 ? -9.253 -22.265 9.057 1.00 71.38 87 ILE A O 1
ATOM 671 N N . GLY A 1 88 ? -11.053 -23.562 9.401 1.00 70.31 88 GLY A N 1
ATOM 672 C CA . GLY A 1 88 ? -11.147 -24.027 8.015 1.00 70.31 88 GLY A CA 1
ATOM 673 C C . GLY A 1 88 ? -11.465 -22.920 7.000 1.00 70.31 88 GLY A C 1
ATOM 674 O O . GLY A 1 88 ? -10.998 -22.986 5.866 1.00 70.31 88 GLY A O 1
ATOM 675 N N . ILE A 1 89 ? -12.232 -21.897 7.389 1.00 78.00 89 ILE A N 1
ATOM 676 C CA . ILE A 1 89 ? -12.479 -20.688 6.586 1.00 78.00 89 ILE A CA 1
ATOM 677 C C . ILE A 1 89 ? -11.168 -19.931 6.389 1.00 78.00 89 ILE A C 1
ATOM 679 O O . ILE A 1 89 ? -10.831 -19.601 5.254 1.00 78.00 89 ILE A O 1
ATOM 683 N N . ARG A 1 90 ? -10.396 -19.715 7.463 1.00 80.44 90 ARG A N 1
ATOM 684 C CA . ARG A 1 90 ? -9.089 -19.049 7.390 1.00 80.44 90 ARG A CA 1
ATOM 685 C C . ARG A 1 90 ? -8.122 -19.791 6.463 1.00 80.44 90 ARG A C 1
ATOM 687 O O . ARG A 1 90 ? -7.524 -19.158 5.604 1.00 80.44 90 ARG A O 1
ATOM 694 N N . GLU A 1 91 ? -8.006 -21.112 6.583 1.00 81.00 91 GLU A N 1
ATOM 695 C CA . GLU A 1 91 ? -7.103 -21.916 5.740 1.00 81.00 91 GLU A CA 1
ATOM 696 C C . GLU A 1 91 ? -7.483 -21.908 4.251 1.00 81.00 91 GLU A C 1
ATOM 698 O O . GLU A 1 91 ? -6.606 -21.889 3.386 1.00 81.00 91 GLU A O 1
ATOM 703 N N . ILE A 1 92 ? -8.780 -21.922 3.925 1.00 83.75 92 ILE A N 1
ATOM 704 C CA . ILE A 1 92 ? -9.247 -21.789 2.535 1.00 83.75 92 ILE A CA 1
ATOM 705 C C . ILE A 1 92 ? -8.969 -20.375 2.020 1.00 83.75 92 ILE A C 1
ATOM 707 O O . ILE A 1 92 ? -8.483 -20.211 0.902 1.00 83.75 92 ILE A O 1
ATOM 711 N N . GLN A 1 93 ? -9.227 -19.360 2.843 1.00 86.12 93 GLN A N 1
ATOM 712 C CA . GLN A 1 93 ? -9.009 -17.963 2.496 1.00 86.12 93 GLN A CA 1
ATOM 713 C C . GLN A 1 93 ? -7.523 -17.661 2.229 1.00 86.12 93 GLN A C 1
ATOM 715 O O . GLN A 1 93 ? -7.209 -17.047 1.214 1.00 86.12 93 GLN A O 1
ATOM 720 N N . GLU A 1 94 ? -6.607 -18.175 3.056 1.00 84.62 94 GLU A N 1
ATOM 721 C CA . GLU A 1 94 ? -5.153 -18.071 2.844 1.00 84.62 94 GLU A CA 1
ATOM 722 C C . GLU A 1 94 ? -4.704 -18.700 1.510 1.00 84.62 94 GLU A C 1
ATOM 724 O O . GLU A 1 94 ? -3.838 -18.150 0.827 1.00 84.62 94 GLU A O 1
ATOM 729 N N . LYS A 1 95 ? -5.311 -19.823 1.095 1.00 87.12 95 LYS A N 1
ATOM 730 C CA . LYS A 1 95 ? -5.039 -20.453 -0.212 1.00 87.12 95 LYS A CA 1
ATOM 731 C C . LYS A 1 95 ? -5.565 -19.613 -1.375 1.00 87.12 95 LYS A C 1
ATOM 733 O O . LYS A 1 95 ? -4.833 -19.415 -2.343 1.00 87.12 95 LYS A O 1
ATOM 738 N N . ILE A 1 96 ? -6.795 -19.101 -1.271 1.00 87.81 96 ILE A N 1
ATOM 739 C CA . ILE A 1 96 ? -7.392 -18.193 -2.267 1.00 87.81 96 ILE A CA 1
ATOM 740 C C . ILE A 1 96 ? -6.507 -16.959 -2.437 1.00 87.81 96 ILE A C 1
ATOM 742 O O . ILE A 1 96 ? -6.098 -16.650 -3.549 1.00 87.81 96 ILE A O 1
ATOM 746 N N . ASP A 1 97 ? -6.145 -16.295 -1.341 1.00 85.44 97 ASP A N 1
ATOM 747 C CA . ASP A 1 97 ? -5.419 -15.026 -1.383 1.00 85.44 97 ASP A CA 1
ATOM 748 C C . ASP A 1 97 ? -3.992 -15.144 -1.948 1.00 85.44 97 ASP A C 1
ATOM 750 O O . ASP A 1 97 ? -3.480 -14.183 -2.536 1.00 85.44 97 ASP A O 1
ATOM 754 N N . LYS A 1 98 ? -3.344 -16.305 -1.775 1.00 86.69 98 LYS A N 1
ATOM 755 C CA . LYS A 1 98 ? -2.061 -16.632 -2.416 1.00 86.69 98 LYS A CA 1
ATOM 756 C C . LYS A 1 98 ? -2.222 -16.943 -3.897 1.00 86.69 98 LYS A C 1
ATOM 758 O O . LYS A 1 98 ? -1.418 -16.473 -4.697 1.00 86.69 98 LYS A O 1
ATOM 763 N N . LEU A 1 99 ? -3.257 -17.698 -4.262 1.00 88.06 99 LEU A N 1
ATOM 764 C CA . LEU A 1 99 ? -3.520 -18.076 -5.647 1.00 88.06 99 LEU A CA 1
ATOM 765 C C . LEU A 1 99 ? -3.950 -16.868 -6.494 1.00 88.06 99 LEU A C 1
ATOM 767 O O . LEU A 1 99 ? -3.439 -16.690 -7.593 1.00 88.06 99 LEU A O 1
ATOM 771 N N . GLU A 1 100 ? -4.801 -15.986 -5.966 1.00 87.75 100 GLU A N 1
ATOM 772 C CA . GLU A 1 100 ? -5.173 -14.725 -6.624 1.00 87.75 100 GLU A CA 1
ATOM 773 C C . GLU A 1 100 ? -3.975 -13.780 -6.771 1.00 87.75 100 GLU A C 1
ATOM 775 O O . GLU A 1 100 ? -3.786 -13.198 -7.837 1.00 87.75 100 GLU A O 1
ATOM 780 N N . TRP A 1 101 ? -3.118 -13.670 -5.747 1.00 85.69 101 TRP A N 1
ATOM 781 C CA . TRP A 1 101 ? -1.877 -12.894 -5.850 1.00 85.69 101 TRP A CA 1
ATOM 782 C C . TRP A 1 101 ? -0.918 -13.467 -6.903 1.00 85.69 101 TRP A C 1
ATOM 784 O O . TRP A 1 101 ? -0.328 -12.703 -7.670 1.00 85.69 101 TRP A O 1
ATOM 794 N N . PHE A 1 102 ? -0.773 -14.795 -6.956 1.00 87.06 102 PHE A N 1
ATOM 795 C CA . PHE A 1 102 ? 0.042 -15.478 -7.959 1.00 87.06 102 PHE A CA 1
ATOM 796 C C . PHE A 1 102 ? -0.485 -15.201 -9.369 1.00 87.06 102 PHE A C 1
ATOM 798 O O . PHE A 1 102 ? 0.289 -14.771 -10.221 1.00 87.06 102 PHE A O 1
ATOM 805 N N . VAL A 1 103 ? -1.795 -15.368 -9.592 1.00 85.44 103 VAL A N 1
ATOM 806 C CA . VAL A 1 103 ? -2.457 -15.076 -10.874 1.00 85.44 103 VAL A CA 1
ATOM 807 C C . VAL A 1 103 ? -2.259 -13.612 -11.282 1.00 85.44 103 VAL A C 1
ATOM 809 O O . VAL A 1 103 ? -1.880 -13.368 -12.426 1.00 85.44 103 VAL A O 1
ATOM 812 N N . ASP A 1 104 ? -2.415 -12.648 -10.364 1.00 82.12 104 ASP A N 1
ATOM 813 C CA . ASP A 1 104 ? -2.114 -11.232 -10.639 1.00 82.12 104 ASP A CA 1
ATOM 814 C C . ASP A 1 104 ? -0.664 -11.042 -11.110 1.00 82.12 104 ASP A C 1
ATOM 816 O O . ASP A 1 104 ? -0.449 -10.434 -12.157 1.00 82.12 104 ASP A O 1
ATOM 820 N N . GLN A 1 105 ? 0.326 -11.620 -10.413 1.00 76.62 105 GLN A N 1
ATOM 821 C CA . GLN A 1 105 ? 1.734 -11.472 -10.810 1.00 76.62 105 GLN A CA 1
ATOM 822 C C . GLN A 1 105 ? 2.011 -12.093 -12.185 1.00 76.62 105 GLN A C 1
ATOM 824 O O . GLN A 1 105 ? 2.596 -11.442 -13.051 1.00 76.62 105 GLN A O 1
ATOM 829 N N . VAL A 1 106 ? 1.598 -13.346 -12.404 1.00 82.81 106 VAL A N 1
ATOM 830 C CA . VAL A 1 106 ? 1.961 -14.078 -13.630 1.00 82.81 106 VAL A CA 1
ATOM 831 C C . VAL A 1 106 ? 1.161 -13.658 -14.856 1.00 82.81 106 VAL A C 1
ATOM 833 O O . VAL A 1 106 ? 1.642 -13.857 -15.966 1.00 82.81 106 VAL A O 1
ATOM 836 N N . SER A 1 107 ? -0.014 -13.045 -14.677 1.00 81.56 107 SER A N 1
ATOM 837 C CA . SER A 1 107 ? -0.809 -12.496 -15.785 1.00 81.56 107 SER A CA 1
ATOM 838 C C . SER A 1 107 ? -0.133 -11.324 -16.500 1.00 81.56 107 SER A C 1
ATOM 840 O O . SER A 1 107 ? -0.453 -11.048 -17.654 1.00 81.56 107 SER A O 1
ATOM 842 N N . GLN A 1 108 ? 0.792 -10.639 -15.821 1.00 76.88 108 GLN A N 1
ATOM 843 C CA . GLN A 1 108 ? 1.482 -9.466 -16.348 1.00 76.88 108 GLN A CA 1
ATOM 844 C C . GLN A 1 108 ? 2.792 -9.860 -17.053 1.00 76.88 108 GLN A C 1
ATOM 846 O O . GLN A 1 108 ? 3.110 -9.289 -18.101 1.00 76.88 108 GLN A O 1
ATOM 851 N N . TYR A 1 109 ? 3.511 -10.862 -16.524 1.00 83.25 109 TYR A N 1
ATOM 852 C CA . TYR A 1 109 ? 4.805 -11.317 -17.051 1.00 83.25 109 TYR A CA 1
ATOM 853 C C . TYR A 1 109 ? 4.759 -11.690 -18.540 1.00 83.25 109 TYR A C 1
ATOM 855 O O . TYR A 1 109 ? 3.798 -12.277 -19.038 1.00 83.25 109 TYR A O 1
ATOM 863 N N . PHE A 1 110 ? 5.849 -11.391 -19.243 1.00 86.19 110 PHE A N 1
ATOM 864 C CA . PHE A 1 110 ? 6.129 -11.714 -20.643 1.00 86.19 110 PHE A CA 1
ATOM 865 C C . PHE A 1 110 ? 5.246 -11.008 -21.681 1.00 86.19 110 PHE A C 1
ATOM 867 O O . PHE A 1 110 ? 5.465 -11.198 -22.877 1.00 86.19 110 PHE A O 1
ATOM 874 N N . THR A 1 111 ? 4.262 -10.198 -21.279 1.00 85.50 111 THR A N 1
ATOM 875 C CA . THR A 1 111 ? 3.234 -9.649 -22.184 1.00 85.50 111 THR A CA 1
ATOM 876 C C . THR A 1 111 ? 3.820 -8.828 -23.339 1.00 85.50 111 THR A C 1
ATOM 878 O O . THR A 1 111 ? 3.481 -9.047 -24.506 1.00 85.50 111 THR A O 1
ATOM 881 N N . ASP A 1 112 ? 4.717 -7.890 -23.040 1.00 85.06 112 ASP A N 1
ATOM 882 C CA . ASP A 1 112 ? 5.362 -7.017 -24.024 1.00 85.06 112 ASP A CA 1
ATOM 883 C C . ASP A 1 112 ? 6.507 -7.722 -24.768 1.00 85.06 112 ASP A C 1
ATOM 885 O O . ASP A 1 112 ? 6.626 -7.585 -25.989 1.00 85.06 112 ASP A O 1
ATOM 889 N N . SER A 1 113 ? 7.293 -8.543 -24.076 1.00 86.81 113 SER A N 1
ATOM 890 C CA . SER A 1 113 ? 8.349 -9.369 -24.661 1.00 86.81 113 SER A CA 1
ATOM 891 C C . SER A 1 113 ? 7.812 -10.392 -25.673 1.00 86.81 113 SER A C 1
ATOM 893 O O . SER A 1 113 ? 8.376 -10.539 -26.764 1.00 86.81 113 SER A O 1
ATOM 895 N N . LEU A 1 114 ? 6.667 -11.028 -25.404 1.00 88.62 114 LEU A N 1
ATOM 896 C CA . LEU A 1 114 ? 5.949 -11.868 -26.372 1.00 88.62 114 LEU A CA 1
ATOM 897 C C . LEU A 1 114 ? 5.401 -11.043 -27.546 1.00 88.62 114 LEU A C 1
ATOM 899 O O . LEU A 1 114 ? 5.419 -11.520 -28.682 1.00 88.62 114 LEU A O 1
ATOM 903 N N . GLN A 1 115 ? 4.987 -9.792 -27.319 1.00 90.31 115 GLN A N 1
ATOM 904 C CA . GLN A 1 115 ? 4.612 -8.861 -28.390 1.00 90.31 115 GLN A CA 1
ATOM 905 C C . GLN A 1 115 ? 5.800 -8.554 -29.320 1.00 90.31 115 GLN A C 1
ATOM 907 O O . GLN A 1 115 ? 5.650 -8.602 -30.544 1.00 90.31 115 GLN A O 1
ATOM 912 N N . VAL A 1 116 ? 6.997 -8.313 -28.769 1.00 90.75 116 VAL A N 1
ATOM 913 C CA . VAL A 1 116 ? 8.235 -8.113 -29.549 1.00 90.75 116 VAL A CA 1
ATOM 914 C C . VAL A 1 116 ? 8.601 -9.369 -30.342 1.00 90.75 116 VAL A C 1
ATOM 916 O O . VAL A 1 116 ? 8.912 -9.267 -31.531 1.00 90.75 116 VAL A O 1
ATOM 919 N N . LEU A 1 117 ? 8.529 -10.555 -29.728 1.00 91.56 117 LEU A N 1
ATOM 920 C CA . LEU A 1 117 ? 8.784 -11.826 -30.415 1.00 91.56 117 LEU A CA 1
ATOM 921 C C . LEU A 1 117 ? 7.765 -12.085 -31.535 1.00 91.56 117 LEU A C 1
ATOM 923 O O . LEU A 1 117 ? 8.155 -12.461 -32.640 1.00 91.56 117 LEU A O 1
ATOM 927 N N . GLY A 1 118 ? 6.479 -11.807 -31.304 1.00 92.06 118 GLY A N 1
ATOM 928 C CA . GLY A 1 118 ? 5.432 -11.900 -32.323 1.00 92.06 118 GLY A CA 1
ATOM 929 C C . GLY A 1 118 ? 5.676 -10.961 -33.510 1.00 92.06 118 GLY A C 1
ATOM 930 O O . GLY A 1 118 ? 5.560 -11.379 -34.662 1.00 92.06 118 GLY A O 1
ATOM 931 N N . LEU A 1 119 ? 6.093 -9.717 -33.251 1.00 94.25 119 LEU A N 1
ATOM 932 C CA . LEU A 1 119 ? 6.484 -8.759 -34.293 1.00 94.25 119 LEU A CA 1
ATOM 933 C C . LEU A 1 119 ? 7.751 -9.192 -35.049 1.00 94.25 119 LEU A C 1
ATOM 935 O O . LEU A 1 119 ? 7.852 -8.946 -36.251 1.00 94.25 119 LEU A O 1
ATOM 939 N N . ALA A 1 120 ? 8.699 -9.860 -34.387 1.00 91.00 120 ALA A N 1
ATOM 940 C CA . ALA A 1 120 ? 9.888 -10.416 -35.032 1.00 91.00 120 ALA A CA 1
ATOM 941 C C . ALA A 1 120 ? 9.553 -11.607 -35.944 1.00 91.00 120 ALA A C 1
ATOM 943 O O . ALA A 1 120 ? 10.066 -11.680 -37.060 1.00 91.00 120 ALA A O 1
ATOM 944 N N . ILE A 1 121 ? 8.645 -12.494 -35.520 1.00 92.94 121 ILE A N 1
ATOM 945 C CA . ILE A 1 121 ? 8.133 -13.598 -36.349 1.00 92.94 121 ILE A CA 1
ATOM 946 C C . ILE A 1 121 ? 7.368 -13.049 -37.561 1.00 92.94 121 ILE A C 1
ATOM 948 O O . ILE A 1 121 ? 7.595 -13.508 -38.682 1.00 92.94 121 ILE A O 1
ATOM 952 N N . GLN A 1 122 ? 6.519 -12.030 -37.373 1.00 92.75 122 GLN A N 1
ATOM 953 C CA . GLN A 1 122 ? 5.855 -11.332 -38.482 1.00 92.75 122 GLN A CA 1
ATOM 954 C C . GLN A 1 122 ? 6.880 -10.737 -39.453 1.00 92.75 122 GLN A C 1
ATOM 956 O O . GLN A 1 122 ? 6.782 -10.976 -40.652 1.00 92.75 122 GLN A O 1
ATOM 961 N N . GLY A 1 123 ? 7.898 -10.034 -38.946 1.00 92.19 123 GLY A N 1
ATOM 962 C CA . GLY A 1 123 ? 8.952 -9.452 -39.774 1.00 92.19 123 GLY A CA 1
ATOM 963 C C . GLY A 1 123 ? 9.741 -10.487 -40.572 1.00 92.19 123 GLY A C 1
ATOM 964 O O . GLY A 1 123 ? 9.919 -10.317 -41.773 1.00 92.19 123 GLY A O 1
ATOM 965 N N . ALA A 1 124 ? 10.136 -11.600 -39.951 1.00 92.19 124 ALA A N 1
ATOM 966 C CA . ALA A 1 124 ? 10.795 -12.707 -40.643 1.00 92.19 124 ALA A CA 1
ATOM 967 C C . ALA A 1 124 ? 9.894 -13.350 -41.716 1.00 92.19 124 ALA A C 1
ATOM 969 O O . ALA A 1 124 ? 10.368 -13.665 -42.804 1.00 92.19 124 ALA A O 1
ATOM 970 N N . THR A 1 125 ? 8.593 -13.493 -41.438 1.00 92.44 125 THR A N 1
ATOM 971 C CA . THR A 1 125 ? 7.600 -14.051 -42.377 1.00 92.44 125 THR A CA 1
ATOM 972 C C . THR A 1 125 ? 7.333 -13.123 -43.564 1.00 92.44 125 THR A C 1
ATOM 974 O O . THR A 1 125 ? 7.094 -13.587 -44.673 1.00 92.44 125 THR A O 1
ATOM 977 N N . GLN A 1 126 ? 7.357 -11.807 -43.352 1.00 91.50 126 GLN A N 1
ATOM 978 C CA . GLN A 1 126 ? 7.222 -10.813 -44.419 1.00 91.50 126 GLN A CA 1
ATOM 979 C C . GLN A 1 126 ? 8.508 -10.742 -45.257 1.00 91.50 126 GLN A C 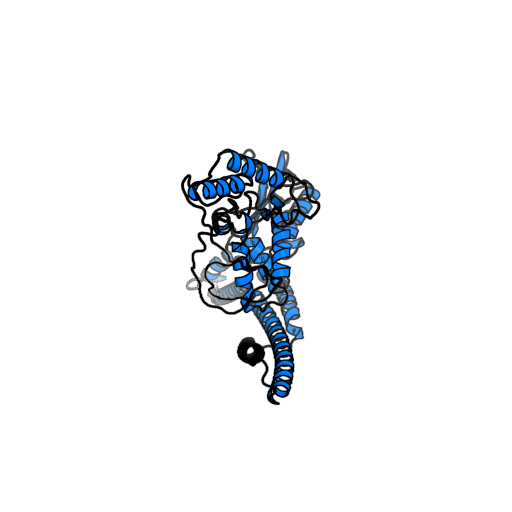1
ATOM 981 O O . GLN A 1 126 ? 8.457 -10.794 -46.480 1.00 91.50 126 GLN A O 1
ATOM 986 N N . LEU A 1 127 ? 9.680 -10.723 -44.614 1.00 89.44 127 LEU A N 1
ATOM 987 C CA . LEU A 1 127 ? 10.972 -10.691 -45.306 1.00 89.44 127 LEU A CA 1
ATOM 988 C C . LEU A 1 127 ? 11.294 -11.985 -46.073 1.00 89.44 127 LEU A C 1
ATOM 990 O O . LEU A 1 127 ? 12.013 -11.922 -47.065 1.00 89.44 127 LEU A O 1
ATOM 994 N N . SER A 1 128 ? 10.747 -13.143 -45.685 1.00 88.38 128 SER A N 1
ATOM 995 C CA . SER A 1 128 ? 10.910 -14.388 -46.454 1.00 88.38 128 SER A CA 1
ATOM 996 C C . SER A 1 128 ? 10.166 -14.394 -47.798 1.00 88.38 128 SER A C 1
ATOM 998 O O . SER A 1 128 ? 10.415 -15.273 -48.619 1.00 88.38 128 SER A O 1
ATOM 1000 N N . GLN A 1 129 ? 9.283 -13.416 -48.035 1.00 87.31 129 GLN A N 1
ATOM 1001 C CA . GLN A 1 129 ? 8.567 -13.218 -49.300 1.00 87.31 129 GLN A CA 1
ATOM 1002 C C . GLN A 1 129 ? 9.296 -12.254 -50.253 1.00 87.31 129 GLN A C 1
ATOM 1004 O O . GLN A 1 129 ? 8.838 -12.053 -51.376 1.00 87.31 129 GLN A O 1
ATOM 1009 N N . VAL A 1 130 ? 10.425 -11.665 -49.832 1.00 87.38 130 VAL A N 1
ATOM 1010 C CA . VAL A 1 130 ? 11.254 -10.802 -50.686 1.00 87.38 130 VAL A CA 1
ATOM 1011 C C . VAL A 1 130 ? 11.787 -11.615 -51.859 1.00 87.38 130 VAL A C 1
ATOM 1013 O O . VAL A 1 130 ? 12.557 -12.561 -51.686 1.00 87.38 130 VAL A O 1
ATOM 1016 N N . LEU A 1 131 ? 11.391 -11.217 -53.065 1.00 80.19 131 LEU A N 1
ATOM 1017 C CA . LEU A 1 131 ? 11.900 -11.799 -54.298 1.00 80.19 131 LEU A CA 1
ATOM 1018 C C . LEU A 1 131 ? 13.218 -11.124 -54.681 1.00 80.19 131 LEU A C 1
ATOM 1020 O O . LEU A 1 131 ? 13.349 -9.900 -54.592 1.00 80.19 131 LEU A O 1
ATOM 1024 N N . VAL A 1 132 ? 14.171 -11.942 -55.126 1.00 82.56 132 VAL A N 1
ATOM 1025 C CA . VAL A 1 132 ? 15.460 -11.507 -55.671 1.00 82.56 132 VAL A CA 1
ATOM 1026 C C . VAL A 1 132 ? 15.483 -11.855 -57.153 1.00 82.56 132 VAL A C 1
ATOM 1028 O O . VAL A 1 132 ? 15.195 -12.997 -57.517 1.00 82.56 132 VAL A O 1
ATOM 1031 N N . ASP A 1 133 ? 15.788 -10.881 -58.005 1.00 83.62 133 ASP A N 1
ATOM 1032 C CA . ASP A 1 133 ? 15.923 -11.116 -59.443 1.00 83.62 133 ASP A CA 1
ATOM 1033 C C . ASP A 1 133 ? 17.298 -11.711 -59.816 1.00 83.62 133 ASP A C 1
ATOM 1035 O O . ASP A 1 133 ? 18.180 -11.911 -58.978 1.00 83.62 133 ASP A O 1
ATOM 1039 N N . SER A 1 134 ? 17.493 -12.015 -61.102 1.00 83.62 134 SER A N 1
ATOM 1040 C CA . SER A 1 134 ? 18.752 -12.564 -61.627 1.00 83.62 134 SER A CA 1
ATOM 1041 C C . SER A 1 134 ? 19.942 -11.596 -61.578 1.00 83.62 134 SER A C 1
ATOM 1043 O O . SER A 1 134 ? 21.069 -12.015 -61.836 1.00 83.62 134 SER A O 1
ATOM 1045 N N . GLU A 1 135 ? 19.703 -10.320 -61.283 1.00 87.88 135 GLU A N 1
ATOM 1046 C CA . GLU A 1 135 ? 20.712 -9.261 -61.184 1.00 87.88 135 GLU A CA 1
ATOM 1047 C C . GLU A 1 135 ? 21.088 -8.975 -59.716 1.00 87.88 135 GLU A C 1
ATOM 1049 O O . GLU A 1 135 ? 22.086 -8.305 -59.447 1.00 87.88 135 GLU A O 1
ATOM 1054 N N . GLY A 1 136 ? 20.344 -9.550 -58.763 1.00 82.56 136 GLY A N 1
ATOM 1055 C CA . GLY A 1 136 ? 20.556 -9.404 -57.325 1.00 82.56 136 GLY A CA 1
ATOM 1056 C C . GLY A 1 136 ? 19.779 -8.247 -56.693 1.00 82.56 136 GLY A C 1
ATOM 1057 O O . GLY A 1 136 ? 20.072 -7.892 -55.549 1.00 82.56 136 GLY A O 1
ATOM 1058 N N . ASN A 1 137 ? 18.806 -7.657 -57.397 1.00 86.94 137 ASN A N 1
ATOM 1059 C CA . ASN A 1 137 ? 17.929 -6.638 -56.824 1.00 86.94 137 ASN A CA 1
ATOM 1060 C C . ASN A 1 137 ? 16.813 -7.294 -56.000 1.00 86.94 137 ASN A C 1
ATOM 1062 O O . ASN A 1 137 ? 16.296 -8.353 -56.353 1.00 86.94 137 ASN A O 1
ATOM 1066 N N . TYR A 1 138 ? 16.414 -6.631 -54.915 1.00 83.06 138 TYR A N 1
ATOM 1067 C CA . TYR A 1 138 ? 15.377 -7.089 -53.988 1.00 83.06 138 TYR A CA 1
ATOM 1068 C C . TYR A 1 138 ? 14.116 -6.243 -54.179 1.00 83.06 138 TYR A C 1
ATOM 1070 O O . TYR A 1 138 ? 14.206 -5.015 -54.110 1.00 83.06 138 TYR A O 1
ATOM 1078 N N . SER A 1 139 ? 12.948 -6.868 -54.354 1.00 82.19 139 SER A N 1
ATOM 1079 C CA . SER A 1 139 ? 11.662 -6.153 -54.315 1.00 82.19 139 SER A CA 1
ATOM 1080 C C . SER A 1 139 ? 10.903 -6.426 -53.017 1.00 82.19 139 SER A C 1
ATOM 1082 O O . SER A 1 139 ? 10.797 -7.567 -52.565 1.00 82.19 139 SER A O 1
ATOM 1084 N N . THR A 1 140 ? 10.354 -5.358 -52.434 1.00 82.12 140 THR A N 1
ATOM 1085 C CA . THR A 1 140 ? 9.455 -5.397 -51.271 1.00 82.12 140 THR A CA 1
ATOM 1086 C C . THR A 1 140 ? 8.017 -5.005 -51.626 1.00 82.12 140 THR A C 1
ATOM 1088 O O . THR A 1 140 ? 7.217 -4.734 -50.730 1.00 82.12 140 THR A O 1
ATOM 1091 N N . ASP A 1 141 ? 7.677 -4.923 -52.914 1.00 82.00 141 ASP A N 1
ATOM 1092 C CA . ASP A 1 141 ? 6.342 -4.508 -53.346 1.00 82.00 141 ASP A CA 1
ATOM 1093 C C . ASP A 1 141 ? 5.286 -5.540 -52.925 1.00 82.00 141 ASP A C 1
ATOM 1095 O O . ASP A 1 141 ? 5.400 -6.732 -53.203 1.00 82.00 141 ASP A O 1
ATOM 1099 N N . GLY A 1 142 ? 4.248 -5.073 -52.226 1.00 81.00 142 GLY A N 1
ATOM 1100 C CA . GLY A 1 142 ? 3.196 -5.922 -51.654 1.00 81.00 142 GLY A CA 1
ATOM 1101 C C . GLY A 1 142 ? 3.509 -6.527 -50.277 1.00 81.00 142 GLY A C 1
ATOM 1102 O O . GLY A 1 142 ? 2.621 -7.138 -49.687 1.00 81.00 142 GLY A O 1
ATOM 1103 N N . ILE A 1 143 ? 4.715 -6.327 -49.732 1.00 88.06 143 ILE A N 1
ATOM 1104 C CA . ILE A 1 143 ? 5.111 -6.820 -48.402 1.00 88.06 143 ILE A CA 1
ATOM 1105 C C . ILE A 1 143 ? 4.673 -5.824 -47.314 1.00 88.06 143 ILE A C 1
ATOM 1107 O O . ILE A 1 143 ? 4.968 -4.629 -47.400 1.00 88.06 143 ILE A O 1
ATOM 1111 N N . ASP A 1 144 ? 4.001 -6.294 -46.254 1.00 88.19 144 ASP A N 1
ATOM 1112 C CA . ASP A 1 144 ? 3.639 -5.422 -45.128 1.00 88.19 144 ASP A CA 1
ATOM 1113 C C . ASP A 1 144 ? 4.855 -5.175 -44.226 1.00 88.19 144 ASP A C 1
ATOM 1115 O O . ASP A 1 144 ? 5.306 -6.057 -43.498 1.00 88.19 144 ASP A O 1
ATOM 1119 N N . MET A 1 145 ? 5.353 -3.938 -44.224 1.00 89.88 145 MET A N 1
ATOM 1120 C CA . MET A 1 145 ? 6.464 -3.496 -43.374 1.00 89.88 145 MET A CA 1
ATOM 1121 C C . MET A 1 145 ? 6.013 -2.821 -42.064 1.00 89.88 145 MET A C 1
ATOM 1123 O O . MET A 1 145 ? 6.856 -2.341 -41.296 1.00 89.88 145 MET A O 1
ATOM 1127 N N . SER A 1 146 ? 4.707 -2.805 -41.757 1.00 91.81 146 SER A N 1
ATOM 1128 C CA . SER A 1 146 ? 4.135 -2.170 -40.557 1.00 91.81 146 SER A CA 1
ATOM 1129 C C . SER A 1 146 ? 4.685 -2.736 -39.242 1.00 91.81 146 SER A C 1
ATOM 1131 O O . SER A 1 146 ? 4.776 -2.006 -38.249 1.00 91.81 146 SER A O 1
ATOM 1133 N N . TRP A 1 147 ? 5.113 -4.005 -39.238 1.00 92.50 147 TRP A N 1
ATOM 1134 C CA . TRP A 1 147 ? 5.781 -4.656 -38.106 1.00 92.50 147 TRP A CA 1
ATOM 1135 C C . TRP A 1 147 ? 7.025 -3.886 -37.644 1.00 92.50 147 TRP A C 1
ATOM 1137 O O . TRP A 1 147 ? 7.268 -3.791 -36.445 1.00 92.50 147 TRP A O 1
ATOM 1147 N N . SER A 1 148 ? 7.781 -3.278 -38.565 1.00 91.19 148 SER A N 1
ATOM 1148 C CA . SER A 1 148 ? 9.030 -2.574 -38.245 1.00 91.19 148 SER A CA 1
ATOM 1149 C C . SER A 1 148 ? 8.779 -1.262 -37.491 1.00 91.19 148 SER A C 1
ATOM 1151 O O . SER A 1 148 ? 9.527 -0.905 -36.579 1.00 91.19 148 SER A O 1
ATOM 1153 N N . THR A 1 149 ? 7.682 -0.572 -37.814 1.00 92.31 149 THR A N 1
ATOM 1154 C CA . THR A 1 149 ? 7.214 0.624 -37.100 1.00 92.31 149 THR A CA 1
ATOM 1155 C C . THR A 1 149 ? 6.632 0.251 -35.739 1.00 92.31 149 THR A C 1
ATOM 1157 O O . THR A 1 149 ? 6.978 0.882 -34.742 1.00 92.31 149 THR A O 1
ATOM 1160 N N . LYS A 1 150 ? 5.813 -0.810 -35.672 1.00 92.50 150 LYS A N 1
ATOM 1161 C CA . LYS A 1 150 ? 5.267 -1.346 -34.411 1.00 92.50 150 LYS A CA 1
ATOM 1162 C C . LYS A 1 150 ? 6.388 -1.767 -33.452 1.00 92.50 150 LYS A C 1
ATOM 1164 O O . LYS A 1 150 ? 6.378 -1.369 -32.295 1.00 92.50 150 LYS A O 1
ATOM 1169 N N . MET A 1 151 ? 7.406 -2.472 -33.949 1.00 89.75 151 MET A N 1
ATOM 1170 C CA . MET A 1 151 ? 8.559 -2.917 -33.158 1.00 89.75 151 MET A CA 1
ATOM 1171 C C . MET A 1 151 ? 9.377 -1.746 -32.599 1.00 89.75 151 MET A C 1
ATOM 1173 O O . MET A 1 151 ? 9.802 -1.804 -31.453 1.00 89.75 151 MET A O 1
ATOM 1177 N N . LYS A 1 152 ? 9.555 -0.657 -33.362 1.00 87.12 152 LYS A N 1
ATOM 1178 C CA . LYS A 1 152 ? 10.210 0.574 -32.872 1.00 87.12 152 LYS A CA 1
ATOM 1179 C C . LYS A 1 1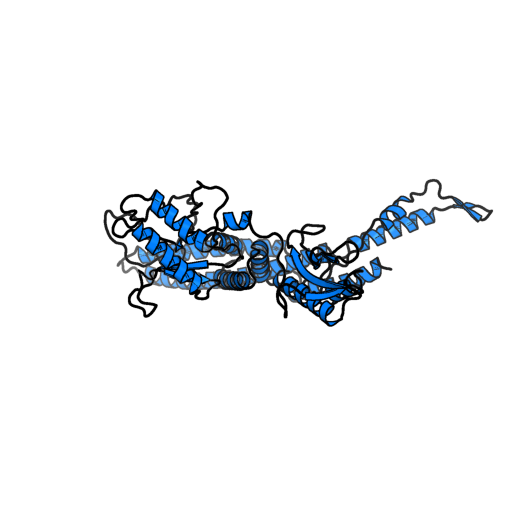52 ? 9.379 1.350 -31.844 1.00 87.12 152 LYS A C 1
ATOM 1181 O O . LYS A 1 152 ? 9.945 2.146 -31.100 1.00 87.12 152 LYS A O 1
ATOM 1186 N N . ALA A 1 153 ? 8.058 1.179 -31.845 1.00 88.50 153 ALA A N 1
ATOM 1187 C CA . ALA A 1 153 ? 7.152 1.827 -30.899 1.00 88.50 153 ALA A CA 1
ATOM 1188 C C . ALA A 1 153 ? 6.996 1.038 -29.587 1.00 88.50 153 ALA A C 1
ATOM 1190 O O . ALA A 1 153 ? 6.640 1.628 -28.565 1.00 88.50 153 ALA A O 1
ATOM 1191 N N . GLN A 1 154 ? 7.263 -0.271 -29.615 1.00 85.50 154 GLN A N 1
ATOM 1192 C CA . GLN A 1 154 ? 7.146 -1.140 -28.453 1.00 85.50 154 GLN A CA 1
ATOM 1193 C C . GLN A 1 154 ? 8.158 -0.748 -27.372 1.00 85.50 154 GLN A C 1
ATOM 1195 O O . GLN A 1 154 ? 9.350 -0.590 -27.634 1.00 85.50 154 GLN A O 1
ATOM 1200 N N . LYS A 1 155 ? 7.673 -0.606 -26.138 1.00 83.75 155 LYS A N 1
ATOM 1201 C CA . LYS A 1 155 ? 8.504 -0.423 -24.946 1.00 83.75 155 LYS A CA 1
ATOM 1202 C C . LYS A 1 155 ? 8.494 -1.726 -24.166 1.00 83.75 155 LYS A C 1
ATOM 1204 O O . LYS A 1 155 ? 7.417 -2.274 -23.961 1.00 83.75 155 LYS A O 1
ATOM 1209 N N . ILE A 1 156 ? 9.672 -2.168 -23.744 1.00 75.69 156 ILE A N 1
ATOM 1210 C CA . ILE A 1 156 ? 9.846 -3.324 -22.864 1.00 75.69 156 ILE A CA 1
ATOM 1211 C C . ILE A 1 156 ? 9.983 -2.815 -21.424 1.00 75.69 156 ILE A C 1
ATOM 1213 O O . ILE A 1 156 ? 10.689 -1.826 -21.184 1.00 75.69 156 ILE A O 1
ATOM 1217 N N . GLN A 1 157 ? 9.291 -3.445 -20.480 1.00 74.75 157 GLN A N 1
ATOM 1218 C CA . GLN A 1 157 ? 9.283 -3.098 -19.064 1.00 74.75 157 GLN A CA 1
ATOM 1219 C C . GLN A 1 157 ? 9.360 -4.360 -18.205 1.00 74.75 157 GLN A C 1
ATOM 1221 O O . GLN A 1 157 ? 8.339 -4.978 -17.939 1.00 74.75 157 GLN A O 1
ATOM 1226 N N . THR A 1 158 ? 10.552 -4.673 -17.691 1.00 69.56 158 THR A N 1
ATOM 1227 C CA . THR A 1 158 ? 10.789 -5.862 -16.858 1.00 69.56 158 THR A CA 1
ATOM 1228 C C . THR A 1 158 ? 9.940 -5.855 -15.591 1.00 69.56 158 THR A C 1
ATOM 1230 O O . THR A 1 158 ? 10.304 -5.236 -14.581 1.00 69.56 158 THR A O 1
ATOM 1233 N N . ILE A 1 159 ? 8.819 -6.576 -15.617 1.00 69.56 159 ILE A N 1
ATOM 1234 C CA . ILE A 1 159 ? 7.945 -6.705 -14.459 1.00 69.56 159 ILE A CA 1
ATOM 1235 C C . ILE A 1 159 ? 8.635 -7.638 -13.475 1.00 69.56 159 ILE A C 1
ATOM 1237 O O . ILE A 1 159 ? 8.916 -8.806 -13.732 1.00 69.56 159 ILE A O 1
ATOM 1241 N N . SER A 1 160 ? 8.985 -7.083 -12.328 1.00 65.88 160 SER A N 1
ATOM 1242 C CA . SER A 1 160 ? 9.872 -7.758 -11.394 1.00 65.88 160 SER A CA 1
ATOM 1243 C C . SER A 1 160 ? 9.109 -8.411 -10.247 1.00 65.88 160 SER A C 1
ATOM 1245 O O . SER A 1 160 ? 7.947 -8.098 -9.989 1.00 65.88 160 SER A O 1
ATOM 1247 N N . LYS A 1 161 ? 9.779 -9.311 -9.519 1.00 69.56 161 LYS A N 1
ATOM 1248 C CA . LYS A 1 161 ? 9.247 -9.934 -8.303 1.00 69.56 161 LYS A CA 1
ATOM 1249 C C . LYS A 1 161 ? 8.703 -8.874 -7.334 1.00 69.56 161 LYS A C 1
ATOM 1251 O O . LYS A 1 161 ? 9.482 -8.173 -6.688 1.00 69.56 161 LYS A O 1
ATOM 1256 N N . LYS A 1 162 ? 7.385 -8.864 -7.120 1.00 69.19 162 LYS A N 1
ATOM 1257 C CA . LYS A 1 162 ? 6.798 -8.327 -5.886 1.00 69.19 162 LYS A CA 1
ATOM 1258 C C . LYS A 1 162 ? 6.991 -9.348 -4.766 1.00 69.19 162 LYS A C 1
ATOM 1260 O O . LYS A 1 162 ? 7.009 -10.558 -4.998 1.00 69.19 162 LYS A O 1
ATOM 1265 N N . LYS A 1 163 ? 7.168 -8.879 -3.533 1.00 72.00 163 LYS A N 1
ATOM 1266 C CA . LYS A 1 163 ? 7.159 -9.764 -2.363 1.00 72.00 163 LYS A CA 1
ATOM 1267 C C . LYS A 1 163 ? 5.708 -10.196 -2.116 1.00 72.00 163 LYS A C 1
ATOM 1269 O O . LYS A 1 163 ? 4.829 -9.338 -2.137 1.00 72.00 163 LYS A O 1
ATOM 1274 N N . TYR A 1 164 ? 5.452 -11.473 -1.822 1.00 73.31 164 TYR A N 1
ATOM 1275 C CA . TYR A 1 164 ? 4.168 -11.824 -1.223 1.00 73.31 164 TYR A CA 1
ATOM 1276 C C . TYR A 1 164 ? 4.060 -11.126 0.143 1.00 73.31 164 TYR A C 1
ATOM 1278 O O . TYR A 1 164 ? 4.921 -11.260 1.021 1.00 73.31 164 TYR A O 1
ATOM 1286 N N . LEU A 1 165 ? 3.021 -10.312 0.274 1.00 77.38 165 LEU A N 1
ATOM 1287 C CA . LEU A 1 165 ? 2.605 -9.656 1.504 1.00 77.38 165 LEU A CA 1
ATOM 1288 C C . LEU A 1 165 ? 1.293 -10.299 1.923 1.00 77.38 165 LEU A C 1
ATOM 1290 O O . LEU A 1 165 ? 0.412 -10.488 1.074 1.00 77.38 165 LEU A O 1
ATOM 1294 N N . GLU A 1 166 ? 1.147 -10.602 3.212 1.00 83.00 166 GLU A N 1
ATOM 1295 C CA . GLU A 1 166 ? -0.097 -11.194 3.697 1.00 83.00 166 GLU A CA 1
ATOM 1296 C C . GLU A 1 166 ? -1.275 -10.245 3.417 1.00 83.00 166 GLU A C 1
ATOM 1298 O O . GLU A 1 166 ? -1.099 -9.025 3.471 1.00 83.00 166 GLU A O 1
ATOM 1303 N N . PRO A 1 167 ? -2.496 -10.735 3.147 1.00 83.75 167 PRO A N 1
ATOM 1304 C CA . PRO A 1 167 ? -3.591 -9.893 2.655 1.00 83.75 167 PRO A CA 1
ATOM 1305 C C . PRO A 1 167 ? -3.960 -8.777 3.636 1.00 83.75 167 PRO A C 1
ATOM 1307 O O . PRO A 1 167 ? -4.337 -7.680 3.234 1.00 83.75 167 PRO A O 1
ATOM 1310 N N . LYS A 1 168 ? -3.773 -9.041 4.934 1.00 85.50 168 LYS A N 1
ATOM 1311 C CA . LYS A 1 168 ? -3.926 -8.063 6.014 1.00 85.50 168 LYS A CA 1
ATOM 1312 C C . LYS A 1 168 ? -2.832 -6.998 6.003 1.00 85.50 168 LYS A C 1
ATOM 1314 O O . LYS A 1 168 ? -3.114 -5.841 6.281 1.00 85.50 168 LYS A O 1
ATOM 1319 N N . GLU A 1 169 ? -1.596 -7.373 5.680 1.00 88.75 169 GLU A N 1
ATOM 1320 C CA . GLU A 1 169 ? -0.503 -6.415 5.502 1.00 88.75 169 GLU A CA 1
ATOM 1321 C C . GLU A 1 169 ? -0.757 -5.548 4.268 1.00 88.75 169 GLU A C 1
ATOM 1323 O O . GLU A 1 169 ? -0.652 -4.331 4.384 1.00 88.75 169 GLU A O 1
ATOM 1328 N N . ARG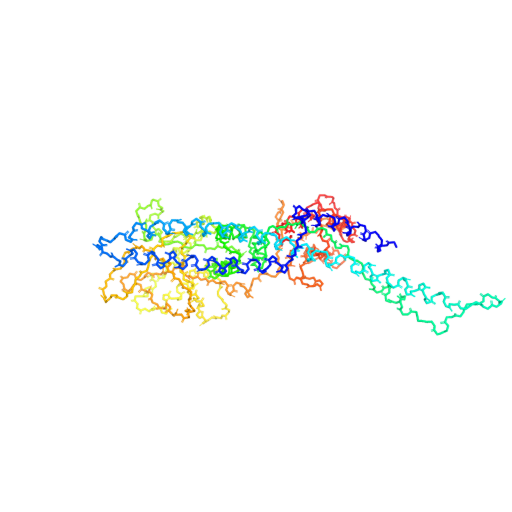 A 1 170 ? -1.180 -6.138 3.137 1.00 86.75 170 ARG A N 1
ATOM 1329 C CA . ARG A 1 170 ? -1.561 -5.394 1.920 1.00 86.75 170 ARG A CA 1
ATOM 1330 C C . ARG A 1 170 ? -2.651 -4.363 2.207 1.00 86.75 170 ARG A C 1
ATOM 1332 O O . ARG A 1 170 ? -2.445 -3.189 1.926 1.00 86.75 170 ARG A O 1
ATOM 1339 N N . LEU A 1 171 ? -3.747 -4.779 2.848 1.00 90.94 171 LEU A N 1
ATOM 1340 C CA . LEU A 1 171 ? -4.839 -3.881 3.233 1.00 90.94 171 LEU A CA 1
ATOM 1341 C C . LEU A 1 171 ? -4.358 -2.741 4.142 1.00 90.94 171 LEU A C 1
ATOM 1343 O O . LEU A 1 171 ? -4.685 -1.584 3.901 1.00 90.94 171 LEU A O 1
ATOM 1347 N N . ILE A 1 172 ? -3.560 -3.047 5.172 1.00 92.38 172 ILE A N 1
ATOM 1348 C CA . ILE A 1 172 ? -3.032 -2.027 6.091 1.00 92.38 172 ILE A CA 1
ATOM 1349 C C . ILE A 1 172 ? -2.112 -1.043 5.356 1.00 92.38 172 ILE A C 1
ATOM 1351 O O . ILE A 1 172 ? -2.187 0.155 5.622 1.00 92.38 172 ILE A O 1
ATOM 1355 N N . GLN A 1 173 ? -1.254 -1.524 4.449 1.00 91.38 173 GLN A N 1
ATOM 1356 C CA . GLN A 1 173 ? -0.374 -0.676 3.639 1.00 91.38 173 GLN A CA 1
ATOM 1357 C C . GLN A 1 173 ? -1.159 0.208 2.666 1.00 91.38 173 GLN A C 1
ATOM 1359 O O . GLN A 1 173 ? -0.847 1.387 2.541 1.00 91.38 173 GLN A O 1
ATOM 1364 N N . GLU A 1 174 ? -2.176 -0.338 2.004 1.00 90.12 174 GLU A N 1
ATOM 1365 C CA . GLU A 1 174 ? -3.026 0.392 1.066 1.00 90.12 174 GLU A CA 1
ATOM 1366 C C . GLU A 1 174 ? -3.881 1.451 1.767 1.00 90.12 174 GLU A C 1
ATOM 1368 O O . GLU A 1 174 ? -3.874 2.611 1.354 1.00 90.12 174 GLU A O 1
ATOM 1373 N N . ALA A 1 175 ? -4.551 1.087 2.862 1.00 92.50 175 ALA A N 1
ATOM 1374 C CA . ALA A 1 175 ? -5.325 2.020 3.671 1.00 92.50 175 ALA A CA 1
ATOM 1375 C C . ALA A 1 175 ? -4.438 3.180 4.154 1.00 92.50 175 ALA A C 1
ATOM 1377 O O . ALA A 1 175 ? -4.756 4.343 3.926 1.00 92.50 175 ALA A O 1
ATOM 1378 N N . SER A 1 176 ? -3.264 2.866 4.711 1.00 92.75 176 SER A N 1
ATOM 1379 C CA . SER A 1 176 ? -2.234 3.843 5.093 1.00 92.75 176 SER A CA 1
ATOM 1380 C C . SER A 1 176 ? -1.822 4.759 3.932 1.00 92.75 176 SER A C 1
ATOM 1382 O O . SER A 1 176 ? -1.863 5.986 4.053 1.00 92.75 176 SER A O 1
ATOM 1384 N N . ARG A 1 177 ? -1.454 4.168 2.788 1.00 91.56 177 ARG A N 1
ATOM 1385 C CA . ARG A 1 177 ? -1.005 4.883 1.590 1.00 91.56 177 ARG A CA 1
ATOM 1386 C C . ARG A 1 177 ? -2.047 5.889 1.122 1.00 91.56 177 ARG A C 1
ATOM 1388 O O . ARG A 1 177 ? -1.703 7.026 0.808 1.00 91.56 177 ARG A O 1
ATOM 1395 N N . ASN A 1 178 ? -3.310 5.478 1.114 1.00 90.69 178 ASN A N 1
ATOM 1396 C CA . ASN A 1 178 ? -4.423 6.297 0.656 1.00 90.69 178 ASN A CA 1
ATOM 1397 C C . ASN A 1 178 ? -4.736 7.460 1.619 1.00 90.69 178 ASN A C 1
ATOM 1399 O O . ASN A 1 178 ? -5.295 8.467 1.184 1.00 90.69 178 ASN A O 1
ATOM 1403 N N . MET A 1 179 ? -4.340 7.360 2.895 1.00 91.06 179 MET A N 1
ATOM 1404 C CA . MET A 1 179 ? -4.539 8.404 3.908 1.00 91.06 179 MET A CA 1
ATOM 1405 C C . MET A 1 179 ? -3.502 9.537 3.857 1.00 91.06 179 MET A C 1
ATOM 1407 O O . MET A 1 179 ? -3.811 10.637 4.306 1.00 91.06 179 MET A O 1
ATOM 1411 N N . MET A 1 180 ? -2.294 9.309 3.319 1.00 92.06 180 MET A N 1
ATOM 1412 C CA . MET A 1 180 ? -1.215 10.319 3.217 1.00 92.06 180 MET A CA 1
ATOM 1413 C C . MET A 1 180 ? -0.855 11.023 4.546 1.00 92.06 180 MET A C 1
ATOM 1415 O O . MET A 1 180 ? -0.580 12.223 4.580 1.00 92.06 180 MET A O 1
ATOM 1419 N N . LEU A 1 181 ? -0.837 10.261 5.645 1.00 92.88 181 LEU A N 1
ATOM 1420 C CA . LEU A 1 181 ? -0.510 10.738 6.997 1.00 92.88 181 LEU A CA 1
ATOM 1421 C C . LEU A 1 181 ? 0.972 11.149 7.155 1.00 92.88 181 LEU A C 1
ATOM 1423 O O . LEU A 1 181 ? 1.821 10.881 6.294 1.00 92.88 181 LEU A O 1
ATOM 1427 N N . SER A 1 182 ? 1.303 11.773 8.290 1.00 91.75 182 SER A N 1
ATOM 1428 C CA . SER A 1 182 ? 2.690 11.992 8.727 1.00 91.75 182 SER A CA 1
ATOM 1429 C C . SER A 1 182 ? 3.405 10.657 8.987 1.00 91.75 182 SER A C 1
ATOM 1431 O O . SER A 1 182 ? 2.754 9.624 9.118 1.00 91.75 182 SER A O 1
ATOM 1433 N N . ASP A 1 183 ? 4.740 10.638 9.070 1.00 88.81 183 ASP A N 1
ATOM 1434 C CA . ASP A 1 183 ? 5.482 9.386 9.304 1.00 88.81 183 ASP A CA 1
ATOM 1435 C C . ASP A 1 183 ? 5.090 8.744 10.661 1.00 88.81 183 ASP A C 1
ATOM 1437 O O . ASP A 1 183 ? 4.912 7.527 10.760 1.00 88.81 183 ASP A O 1
ATOM 1441 N N . GLU A 1 184 ? 4.879 9.558 11.700 1.00 91.12 184 GLU A N 1
ATOM 1442 C CA . GLU A 1 184 ? 4.399 9.122 13.015 1.00 91.12 184 GLU A CA 1
ATOM 1443 C C . GLU A 1 184 ? 2.903 8.766 13.036 1.00 91.12 184 GLU A C 1
ATOM 1445 O O . GLU A 1 184 ? 2.523 7.786 13.684 1.00 91.12 184 GLU A O 1
ATOM 1450 N N . GLY A 1 185 ? 2.057 9.537 12.344 1.00 93.25 185 GLY A N 1
ATOM 1451 C CA . GLY A 1 185 ? 0.618 9.280 12.243 1.00 93.25 185 GLY A CA 1
ATOM 1452 C C . GLY A 1 185 ? 0.320 8.002 11.473 1.00 93.25 185 GLY A C 1
ATOM 1453 O O . GLY A 1 185 ? -0.512 7.204 11.896 1.00 93.25 185 GLY A O 1
ATOM 1454 N N . ASP A 1 186 ? 1.082 7.747 10.415 1.00 93.88 186 ASP A N 1
ATOM 1455 C CA . ASP A 1 186 ? 1.022 6.524 9.626 1.00 93.88 186 ASP A CA 1
ATOM 1456 C C . ASP A 1 186 ? 1.413 5.285 10.443 1.00 93.88 186 ASP A C 1
ATOM 1458 O O . ASP A 1 186 ? 0.707 4.273 10.451 1.00 93.88 186 ASP A O 1
ATOM 1462 N N . ALA A 1 187 ? 2.508 5.375 11.204 1.00 93.06 187 ALA A N 1
ATOM 1463 C CA . ALA A 1 187 ? 2.933 4.306 12.102 1.00 93.06 187 ALA A CA 1
ATOM 1464 C C . ALA A 1 187 ? 1.878 4.010 13.186 1.00 93.06 187 ALA A C 1
ATOM 1466 O O . ALA A 1 187 ? 1.608 2.841 13.482 1.00 93.06 187 ALA A O 1
ATOM 1467 N N . TYR A 1 188 ? 1.253 5.051 13.751 1.00 90.69 188 TYR A N 1
ATOM 1468 C CA . TYR A 1 188 ? 0.165 4.896 14.717 1.00 90.69 188 TYR A CA 1
ATOM 1469 C C . TYR A 1 188 ? -1.071 4.248 14.077 1.00 90.69 188 TYR A C 1
ATOM 1471 O O . TYR A 1 188 ? -1.519 3.204 14.556 1.00 90.69 188 TYR A O 1
ATOM 1479 N N . TYR A 1 189 ? -1.549 4.779 12.951 1.00 94.38 189 TYR A N 1
ATOM 1480 C CA . TYR A 1 189 ? -2.689 4.263 12.189 1.00 94.38 189 TYR A CA 1
ATOM 1481 C C . TYR A 1 189 ? -2.557 2.770 11.861 1.00 94.38 189 TYR A C 1
ATOM 1483 O O . TYR A 1 189 ? -3.435 1.968 12.188 1.00 94.38 189 TYR A O 1
ATOM 1491 N N . ARG A 1 190 ? -1.408 2.365 11.301 1.00 94.19 190 ARG A N 1
ATOM 1492 C CA . ARG A 1 190 ? -1.101 0.960 10.986 1.00 94.19 190 ARG A CA 1
ATOM 1493 C C . ARG A 1 190 ? -1.124 0.066 12.225 1.00 94.19 190 ARG A C 1
ATOM 1495 O O . ARG A 1 190 ? -1.573 -1.076 12.141 1.00 94.19 190 ARG A O 1
ATOM 1502 N N . SER A 1 191 ? -0.654 0.566 13.373 1.00 87.50 191 SER A N 1
ATOM 1503 C CA . SER A 1 191 ? -0.697 -0.182 14.638 1.00 87.50 191 SER A CA 1
ATOM 1504 C C . SER A 1 191 ? -2.132 -0.401 15.130 1.00 87.50 191 SER A C 1
ATOM 1506 O O . SER A 1 191 ? -2.474 -1.514 15.529 1.00 87.50 191 SER A O 1
ATOM 1508 N N . GLN A 1 192 ? -2.989 0.621 15.023 1.00 86.69 192 GLN A N 1
ATOM 1509 C CA . GLN A 1 192 ? -4.392 0.544 15.428 1.00 86.69 192 GLN A CA 1
ATOM 1510 C C . GLN A 1 192 ? -5.197 -0.372 14.502 1.00 86.69 192 GLN A C 1
ATOM 1512 O O . GLN A 1 192 ? -5.924 -1.235 14.994 1.00 86.69 192 GLN A O 1
ATOM 1517 N N . LEU A 1 193 ? -5.013 -0.273 13.179 1.00 87.25 193 LEU A N 1
ATOM 1518 C CA . LEU A 1 193 ? -5.611 -1.221 12.233 1.00 87.25 193 LEU A CA 1
ATOM 1519 C C . LEU A 1 193 ? -5.179 -2.664 12.510 1.00 87.25 193 LEU A C 1
ATOM 1521 O O . LEU A 1 193 ? -6.014 -3.566 12.487 1.00 87.25 193 LEU A O 1
ATOM 1525 N N . LYS A 1 194 ? -3.895 -2.906 12.801 1.00 88.19 194 LYS A N 1
ATOM 1526 C CA . LYS A 1 194 ? -3.389 -4.260 13.066 1.00 88.19 194 LYS A CA 1
ATOM 1527 C C . LYS A 1 194 ? -4.081 -4.924 14.259 1.00 88.19 194 LYS A C 1
ATOM 1529 O O . LYS A 1 194 ? -4.401 -6.110 14.172 1.00 88.19 194 LYS A O 1
ATOM 1534 N N . GLU A 1 195 ? -4.336 -4.180 15.336 1.00 80.81 195 GLU A N 1
ATOM 1535 C CA . GLU A 1 195 ? -5.093 -4.697 16.483 1.00 80.81 195 GLU A CA 1
ATOM 1536 C C . GLU A 1 195 ? -6.602 -4.788 16.191 1.00 80.81 195 GLU A C 1
ATOM 1538 O O . GLU A 1 195 ? -7.205 -5.810 16.507 1.00 80.81 195 GLU A O 1
ATOM 1543 N N . LYS A 1 196 ? -7.212 -3.807 15.507 1.00 82.25 196 LYS A N 1
ATOM 1544 C CA . LYS A 1 196 ? -8.645 -3.844 15.130 1.00 82.25 196 LYS A CA 1
ATOM 1545 C C . LYS A 1 196 ? -8.999 -5.006 14.192 1.00 82.25 196 LYS A C 1
ATOM 1547 O O . LYS A 1 196 ? -10.073 -5.586 14.306 1.00 82.25 196 LYS A O 1
ATOM 1552 N N . LEU A 1 197 ? -8.084 -5.387 13.299 1.00 81.81 197 LEU A N 1
ATOM 1553 C CA . LEU A 1 197 ? -8.239 -6.509 12.365 1.00 81.81 197 LEU A CA 1
ATOM 1554 C C . LEU A 1 197 ? -7.857 -7.870 12.986 1.00 81.81 197 LEU A C 1
ATOM 1556 O O . LEU A 1 197 ? -7.885 -8.900 12.305 1.00 81.81 197 LEU A O 1
ATOM 1560 N N . LYS A 1 198 ? -7.438 -7.928 14.254 1.00 81.25 198 LYS A N 1
ATOM 1561 C CA . LYS A 1 198 ? -6.962 -9.155 14.912 1.00 81.25 198 LYS A CA 1
ATOM 1562 C C . LYS A 1 198 ? -8.124 -10.104 15.209 1.00 81.25 198 LYS A C 1
ATOM 1564 O O . LYS A 1 198 ? -9.108 -9.719 15.822 1.00 81.25 198 LYS A O 1
ATOM 1569 N N . GLY A 1 199 ? -8.018 -11.351 14.748 1.00 72.44 199 GLY A N 1
ATOM 1570 C CA . GLY A 1 199 ? -9.084 -12.355 14.891 1.00 72.44 199 GLY A CA 1
ATOM 1571 C C . GLY A 1 199 ? -10.339 -12.118 14.037 1.00 72.44 199 GLY A C 1
ATOM 1572 O O . GLY A 1 199 ? -11.235 -12.949 14.070 1.00 72.44 199 GLY A O 1
ATOM 1573 N N . LYS A 1 200 ? -10.408 -11.031 13.258 1.00 73.44 200 LYS A N 1
ATOM 1574 C CA . LYS A 1 200 ? -11.579 -10.687 12.440 1.00 73.44 200 LYS A CA 1
ATOM 1575 C C . LYS A 1 200 ? -11.622 -11.436 11.100 1.00 73.44 200 LYS A C 1
ATOM 1577 O O . LYS A 1 200 ? -10.556 -11.577 10.481 1.00 73.44 200 LYS A O 1
ATOM 1582 N N . PRO A 1 201 ? -12.806 -11.874 10.624 1.00 68.75 201 PRO A N 1
ATOM 1583 C CA . PRO A 1 201 ? -12.961 -12.520 9.322 1.00 68.75 201 PRO A CA 1
ATOM 1584 C C . PRO A 1 201 ? -12.712 -11.521 8.187 1.00 68.75 201 PRO A C 1
ATOM 1586 O O . PRO A 1 201 ? -12.955 -10.324 8.332 1.00 68.75 201 PRO A O 1
ATOM 1589 N N . ARG A 1 202 ? -12.211 -12.007 7.045 1.00 72.19 202 ARG A N 1
ATOM 1590 C CA . ARG A 1 202 ? -11.761 -11.154 5.928 1.00 72.19 202 ARG A CA 1
ATOM 1591 C C . ARG A 1 202 ? -12.875 -10.304 5.313 1.00 72.19 202 ARG A C 1
ATOM 1593 O O . ARG A 1 202 ? -12.604 -9.188 4.890 1.00 72.19 202 ARG A O 1
ATOM 1600 N N . SER A 1 203 ? -14.111 -10.795 5.349 1.00 68.38 203 SER A N 1
ATOM 1601 C CA . SER A 1 203 ? -15.327 -10.088 4.928 1.00 68.38 203 SER A CA 1
ATOM 1602 C C . SER A 1 203 ? -15.647 -8.828 5.743 1.00 68.38 203 SER A C 1
ATOM 1604 O O . SER A 1 203 ? -16.339 -7.951 5.237 1.00 68.38 203 SER A O 1
ATOM 1606 N N . GLU A 1 204 ? -15.155 -8.706 6.981 1.00 74.94 204 GLU A N 1
ATOM 1607 C CA . GLU A 1 204 ? -15.339 -7.498 7.801 1.00 74.94 204 GLU A CA 1
ATOM 1608 C C . GLU A 1 204 ? -14.243 -6.446 7.575 1.00 74.94 204 GLU A C 1
ATOM 1610 O O . GLU A 1 204 ? -14.411 -5.304 7.996 1.00 74.94 204 GLU A O 1
ATOM 1615 N N . TRP A 1 205 ? -13.100 -6.802 6.977 1.00 83.44 205 TRP A N 1
ATOM 1616 C CA . TRP A 1 205 ? -11.891 -5.976 7.074 1.00 83.44 205 TRP A CA 1
ATOM 1617 C C . TRP A 1 205 ? -12.032 -4.595 6.430 1.00 83.44 205 TRP A C 1
ATOM 1619 O O . TRP A 1 205 ? -11.625 -3.612 7.047 1.00 83.44 205 TRP A O 1
ATOM 1629 N N . ASP A 1 206 ? -12.629 -4.509 5.241 1.00 81.25 206 ASP A N 1
ATOM 1630 C CA . ASP A 1 206 ? -12.815 -3.232 4.542 1.00 81.25 206 ASP A CA 1
ATOM 1631 C C . ASP A 1 206 ? -13.750 -2.310 5.333 1.00 81.25 206 ASP A C 1
ATOM 1633 O O . ASP A 1 206 ? -13.465 -1.126 5.500 1.00 81.25 206 ASP A O 1
ATOM 1637 N N . LYS A 1 207 ? -14.807 -2.878 5.932 1.00 79.25 207 LYS A N 1
ATOM 1638 C CA . LYS A 1 207 ? -15.702 -2.145 6.831 1.00 79.25 207 LYS A CA 1
ATOM 1639 C C . LYS A 1 207 ? -14.984 -1.696 8.108 1.00 79.25 207 LYS A C 1
ATOM 1641 O O . LYS A 1 207 ? -15.159 -0.563 8.522 1.00 79.25 207 LYS A O 1
ATOM 1646 N N . ILE A 1 208 ? -14.141 -2.535 8.715 1.00 78.38 208 ILE A N 1
ATOM 1647 C CA . ILE A 1 208 ? -13.354 -2.161 9.907 1.00 78.38 208 ILE A CA 1
ATOM 1648 C C . ILE A 1 208 ? -12.390 -1.005 9.599 1.00 78.38 208 ILE A C 1
ATOM 1650 O O . ILE A 1 208 ? -12.179 -0.143 10.454 1.00 78.38 208 ILE A O 1
ATOM 1654 N N . VAL A 1 209 ? -11.795 -0.988 8.402 1.00 83.50 209 VAL A N 1
ATOM 1655 C CA . VAL A 1 209 ? -10.953 0.121 7.933 1.00 83.50 209 VAL A CA 1
ATOM 1656 C C . VAL A 1 209 ? -11.790 1.386 7.748 1.00 83.50 209 VAL A C 1
ATOM 1658 O O . VAL A 1 209 ? -11.395 2.436 8.249 1.00 83.50 209 VAL A O 1
ATOM 1661 N N . ASP A 1 210 ? -12.941 1.290 7.083 1.00 81.81 210 ASP A N 1
ATOM 1662 C CA . ASP A 1 210 ? -13.825 2.426 6.813 1.00 81.81 210 ASP A CA 1
ATOM 1663 C C . ASP A 1 210 ? -14.441 3.018 8.093 1.00 81.81 210 ASP A C 1
ATOM 1665 O O . ASP A 1 210 ? -14.295 4.215 8.348 1.00 81.81 210 ASP A O 1
ATOM 1669 N N . ASP A 1 211 ? -15.019 2.174 8.955 1.00 77.31 211 A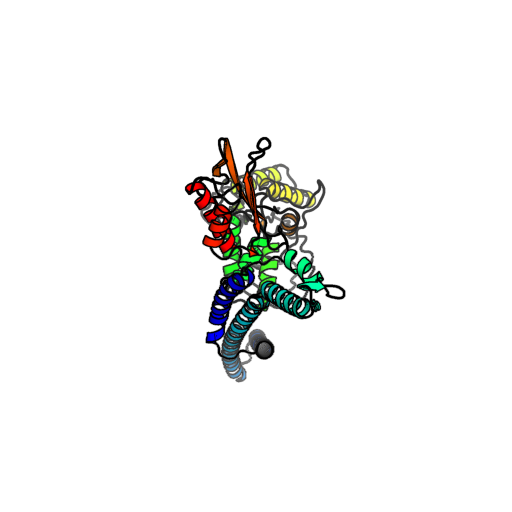SP A N 1
ATOM 1670 C CA . ASP A 1 211 ? -15.540 2.540 10.277 1.00 77.31 211 ASP A CA 1
ATOM 1671 C C . ASP A 1 211 ? -14.437 3.224 11.109 1.00 77.31 211 ASP A C 1
ATOM 1673 O O . ASP A 1 211 ? -14.674 4.262 11.725 1.00 77.31 211 ASP A O 1
ATOM 1677 N N . TYR A 1 212 ? -13.204 2.689 11.115 1.00 82.06 212 TYR A N 1
ATOM 1678 C CA . TYR A 1 212 ? -12.095 3.316 11.843 1.00 82.06 212 TYR A CA 1
ATOM 1679 C C . TYR A 1 212 ? -11.691 4.661 11.238 1.00 82.06 212 TYR A C 1
ATOM 1681 O O . TYR A 1 212 ? -11.516 5.617 11.995 1.00 82.06 212 TYR A O 1
ATOM 1689 N N . ASN A 1 213 ? -11.587 4.769 9.910 1.00 83.94 213 ASN A N 1
ATOM 1690 C CA . ASN A 1 213 ? -11.267 6.027 9.235 1.00 83.94 213 ASN A CA 1
ATOM 1691 C C . ASN A 1 213 ? -12.247 7.127 9.641 1.00 83.94 213 ASN A C 1
ATOM 1693 O O . ASN A 1 213 ? -11.816 8.198 10.064 1.00 83.94 213 ASN A O 1
ATOM 1697 N N . HIS A 1 214 ? -13.547 6.829 9.635 1.00 78.75 214 HIS A N 1
ATOM 1698 C CA . HIS A 1 214 ? -14.596 7.764 10.033 1.00 78.75 214 HIS A CA 1
ATOM 1699 C C . HIS A 1 214 ? -14.574 8.151 11.527 1.00 78.75 214 HIS A C 1
ATOM 1701 O O . HIS A 1 214 ? -15.247 9.110 11.889 1.00 78.75 214 HIS A O 1
ATOM 1707 N N . THR A 1 215 ? -13.750 7.530 12.385 1.00 75.06 215 THR A N 1
ATOM 1708 C CA . THR A 1 215 ? -13.500 8.015 13.767 1.00 75.06 215 THR A CA 1
ATOM 1709 C C . THR A 1 215 ? -12.337 9.009 13.902 1.00 75.06 215 THR A C 1
ATOM 1711 O O . THR A 1 215 ? -12.181 9.632 14.957 1.00 75.06 215 THR A O 1
ATOM 1714 N N . LEU A 1 216 ? -11.498 9.161 12.871 1.00 78.56 216 LEU A N 1
ATOM 1715 C CA . LEU A 1 216 ? -10.232 9.888 12.978 1.00 78.56 216 LEU A CA 1
ATOM 1716 C C . LEU A 1 216 ? -10.404 11.411 13.016 1.00 78.56 216 LEU A C 1
ATOM 1718 O O . LEU A 1 216 ? -11.144 12.012 12.236 1.00 78.56 216 LEU A O 1
ATOM 1722 N N . LYS A 1 217 ? -9.601 12.052 13.869 1.00 80.88 217 LYS A N 1
ATOM 1723 C CA . LYS A 1 217 ? -9.331 13.493 13.820 1.00 80.88 217 LYS A CA 1
ATOM 1724 C C . LYS A 1 217 ? -7.890 13.658 13.358 1.00 80.88 217 LYS A C 1
ATOM 1726 O O . LYS A 1 217 ? -6.987 13.082 13.963 1.00 80.88 217 LYS A O 1
ATOM 1731 N N . ILE A 1 218 ? -7.686 14.393 12.275 1.00 83.12 218 ILE A N 1
ATOM 1732 C CA . ILE A 1 218 ? -6.405 14.498 11.581 1.00 83.12 218 ILE A CA 1
ATOM 1733 C C . ILE A 1 218 ? -6.038 15.977 11.471 1.00 83.12 218 ILE A C 1
ATOM 1735 O O . ILE A 1 218 ? -6.829 16.775 10.954 1.00 83.12 218 ILE A O 1
ATOM 1739 N N . ASP A 1 219 ? -4.864 16.342 11.988 1.00 87.19 219 ASP A N 1
ATOM 1740 C CA . ASP A 1 219 ? -4.331 17.700 11.860 1.00 87.19 219 ASP A CA 1
ATOM 1741 C C . ASP A 1 219 ? -3.811 17.980 10.438 1.00 87.19 219 ASP A C 1
ATOM 1743 O O . ASP A 1 219 ? -3.643 17.087 9.608 1.00 87.19 219 ASP A O 1
ATOM 1747 N N . ASN A 1 220 ? -3.531 19.246 10.144 1.00 87.44 220 ASN A N 1
ATOM 1748 C CA . ASN A 1 220 ? -3.024 19.710 8.851 1.00 87.44 220 ASN A CA 1
ATOM 1749 C C . ASN A 1 220 ? -1.649 19.135 8.445 1.00 87.44 220 ASN A C 1
ATOM 1751 O O . ASN A 1 220 ? -1.239 19.300 7.296 1.00 87.44 220 ASN A O 1
ATOM 1755 N N . GLU A 1 221 ? -0.927 18.490 9.361 1.00 89.56 221 GLU A N 1
ATOM 1756 C CA . GLU A 1 221 ? 0.344 17.806 9.109 1.00 89.56 221 GLU A CA 1
ATOM 1757 C C . GLU A 1 221 ? 0.159 16.297 8.848 1.00 89.56 221 GLU A C 1
ATOM 1759 O O . GLU A 1 221 ? 1.123 15.623 8.476 1.00 89.56 221 GLU A O 1
ATOM 1764 N N . GLY A 1 222 ? -1.058 15.766 9.011 1.00 91.25 222 GLY A N 1
ATOM 1765 C CA . GLY A 1 222 ? -1.383 14.349 8.855 1.00 91.25 222 GLY A CA 1
ATOM 1766 C C . GLY A 1 222 ? -1.171 13.515 10.120 1.00 91.25 222 GLY A C 1
ATOM 1767 O O . GLY A 1 222 ? -0.975 12.305 10.016 1.00 91.25 222 GLY A O 1
ATOM 1768 N N . ASN A 1 223 ? -1.167 14.124 11.307 1.00 93.50 223 ASN A N 1
ATOM 1769 C CA . ASN A 1 223 ? -1.121 13.402 12.580 1.00 93.50 223 ASN A CA 1
ATOM 1770 C C . ASN A 1 223 ? -2.531 13.088 13.081 1.00 93.50 223 ASN A C 1
ATOM 1772 O O . ASN A 1 223 ? -3.440 13.904 12.946 1.00 93.50 223 ASN A O 1
ATOM 1776 N N . ILE A 1 224 ? -2.691 11.931 13.721 1.00 86.56 224 ILE A N 1
ATOM 1777 C CA . ILE A 1 224 ? -3.950 11.509 14.342 1.00 86.56 224 ILE A CA 1
ATOM 1778 C C . ILE A 1 224 ? -4.014 12.054 15.767 1.00 86.56 224 ILE A C 1
ATOM 1780 O O . ILE A 1 224 ? -3.064 11.897 16.540 1.00 86.56 224 ILE A O 1
ATOM 1784 N N . ILE A 1 225 ? -5.135 12.687 16.101 1.00 83.50 225 ILE A N 1
ATOM 1785 C CA . ILE A 1 225 ? -5.360 13.392 17.360 1.00 83.50 225 ILE A CA 1
ATOM 1786 C C . ILE A 1 225 ? -6.501 12.724 18.132 1.00 83.50 225 ILE A C 1
ATOM 1788 O O . ILE A 1 225 ? -7.655 12.773 17.716 1.00 83.50 225 ILE A O 1
ATOM 1792 N N . ASP A 1 226 ? -6.198 12.159 19.296 1.00 76.25 226 ASP A N 1
ATOM 1793 C CA . ASP A 1 226 ? -7.199 11.588 20.198 1.00 76.25 226 ASP A CA 1
ATOM 1794 C C . ASP A 1 226 ? -7.379 12.502 21.415 1.00 76.25 226 ASP A C 1
ATOM 1796 O O . ASP A 1 226 ? -6.406 12.851 22.086 1.00 76.25 226 ASP A O 1
ATOM 1800 N N . ILE A 1 227 ? -8.620 12.901 21.708 1.00 71.06 227 ILE A N 1
ATOM 1801 C CA . ILE A 1 227 ? -8.949 13.801 22.824 1.00 71.06 227 ILE A CA 1
ATOM 1802 C C . ILE A 1 227 ? -9.751 13.032 23.872 1.00 71.06 227 ILE A C 1
ATOM 1804 O O . ILE A 1 227 ? -10.825 12.500 23.583 1.00 71.06 227 ILE A O 1
ATOM 1808 N N . PHE A 1 228 ? -9.228 13.004 25.094 1.00 66.94 228 PHE A N 1
ATOM 1809 C CA . PHE A 1 228 ? -9.787 12.289 26.236 1.00 66.94 228 PHE A CA 1
ATOM 1810 C C . PHE A 1 228 ? -10.320 13.279 27.263 1.00 66.94 228 PHE A C 1
ATOM 1812 O O . PHE A 1 228 ? -9.645 14.249 27.605 1.00 66.94 228 PHE A O 1
ATOM 1819 N N . ASP A 1 229 ? -11.517 13.009 27.773 1.00 65.69 229 ASP A N 1
ATOM 1820 C CA . ASP A 1 229 ? -12.151 13.784 28.835 1.00 65.69 229 ASP A CA 1
ATOM 1821 C C . ASP A 1 229 ? -11.835 13.161 30.204 1.00 65.69 229 ASP A C 1
ATOM 1823 O O . ASP A 1 229 ? -12.148 11.995 30.460 1.00 65.69 229 ASP A O 1
ATOM 1827 N N . PHE A 1 230 ? -11.201 13.934 31.087 1.00 55.88 230 PHE A N 1
ATOM 1828 C CA . PHE A 1 230 ? -10.824 13.492 32.432 1.00 55.88 230 PHE A CA 1
ATOM 1829 C C . PHE A 1 230 ? -11.860 13.860 33.495 1.00 55.88 230 PHE A C 1
ATOM 1831 O O . PHE A 1 230 ? -11.733 13.425 34.642 1.00 55.88 230 PHE A O 1
ATOM 1838 N N . ARG A 1 231 ? -12.941 14.569 33.138 1.00 52.16 231 ARG A N 1
ATOM 1839 C CA . ARG A 1 231 ? -14.035 14.900 34.067 1.00 52.16 231 ARG A CA 1
ATOM 1840 C C . ARG A 1 231 ? -14.706 13.645 34.637 1.00 52.16 231 ARG A C 1
ATOM 1842 O O . ARG A 1 231 ? -15.141 13.678 35.785 1.00 52.16 231 ARG A O 1
ATOM 1849 N N . ALA A 1 232 ? -14.687 12.534 33.894 1.00 43.34 232 ALA A N 1
ATOM 1850 C CA . ALA A 1 232 ? -15.143 11.210 34.331 1.00 43.34 232 ALA A CA 1
ATOM 1851 C C . ALA A 1 232 ? -14.150 10.444 35.243 1.00 43.34 232 ALA A C 1
ATOM 1853 O O . ALA A 1 232 ? -14.496 9.387 35.766 1.00 43.34 232 ALA A O 1
ATOM 1854 N N . TYR A 1 233 ? -12.918 10.937 35.436 1.00 42.22 233 TYR A N 1
ATOM 1855 C CA . TYR A 1 233 ? -11.822 10.209 36.099 1.00 42.22 233 TYR A CA 1
ATOM 1856 C C . TYR A 1 233 ? -11.000 11.063 37.085 1.00 42.22 233 TYR A C 1
ATOM 1858 O O . TYR A 1 233 ? -9.816 10.786 37.298 1.00 42.22 233 TYR A O 1
ATOM 1866 N N . LYS A 1 234 ? -11.623 12.074 37.711 1.00 46.88 234 LYS A N 1
ATOM 1867 C CA . LYS A 1 234 ? -10.979 13.058 38.612 1.00 46.88 234 LYS A CA 1
ATOM 1868 C C . LYS A 1 234 ? -10.166 12.471 39.783 1.00 46.88 234 LYS A C 1
ATOM 1870 O O . LYS A 1 234 ? -9.321 13.172 40.331 1.00 46.88 234 LYS A O 1
ATOM 1875 N N . ASP A 1 235 ? -10.366 11.201 40.131 1.00 45.28 235 ASP A N 1
ATOM 1876 C CA . ASP A 1 235 ? -9.661 10.520 41.228 1.00 45.28 235 ASP A CA 1
ATOM 1877 C C . ASP A 1 235 ? -8.290 9.922 40.843 1.00 45.28 235 ASP A C 1
ATOM 1879 O O . ASP A 1 235 ? -7.604 9.350 41.692 1.00 45.28 235 ASP A O 1
ATOM 1883 N N . ARG A 1 236 ? -7.854 10.020 39.576 1.00 42.28 236 ARG A N 1
ATOM 1884 C CA . ARG A 1 236 ? -6.551 9.489 39.120 1.00 42.28 236 ARG A CA 1
ATOM 1885 C C . ARG A 1 236 ? -5.554 10.618 38.850 1.00 42.28 236 ARG A C 1
ATOM 1887 O O . ARG A 1 236 ? -5.879 11.566 38.149 1.00 42.28 236 ARG A O 1
ATOM 1894 N N . HIS A 1 237 ? -4.335 10.482 39.387 1.00 44.59 237 HIS A N 1
ATOM 1895 C CA . HIS A 1 237 ? -3.277 11.508 39.496 1.00 44.59 237 HIS A CA 1
ATOM 1896 C C . HIS A 1 237 ? -2.681 12.054 38.171 1.00 44.59 237 HIS A C 1
ATOM 1898 O O . HIS A 1 237 ? -1.466 12.019 37.971 1.00 44.59 237 HIS A O 1
ATOM 1904 N N . TYR A 1 238 ? -3.509 12.599 37.284 1.00 44.84 238 TYR A N 1
ATOM 1905 C CA . TYR A 1 238 ? -3.089 13.496 36.203 1.00 44.84 238 TYR A CA 1
ATOM 1906 C C . TYR A 1 238 ? -3.269 14.964 36.633 1.00 44.84 238 TYR A C 1
ATOM 1908 O O . TYR A 1 238 ? -3.733 15.230 37.744 1.00 44.84 238 TYR A O 1
ATOM 1916 N N . GLN A 1 239 ? -2.769 15.913 35.833 1.00 50.28 239 GLN A N 1
ATOM 1917 C CA . GLN A 1 239 ? -2.594 17.309 36.260 1.00 50.28 239 GLN A CA 1
ATOM 1918 C C . GLN A 1 239 ? -3.930 17.923 36.704 1.00 50.28 239 GLN A C 1
ATOM 1920 O O . GLN A 1 239 ? -4.939 17.811 36.018 1.00 50.28 239 GLN A O 1
ATOM 1925 N N . LYS A 1 240 ? -3.930 18.511 37.906 1.00 48.34 240 LYS A N 1
ATOM 1926 C CA . LYS A 1 240 ? -5.122 18.660 38.762 1.00 48.34 240 LYS A CA 1
ATOM 1927 C C . LYS A 1 240 ? -6.189 19.635 38.233 1.00 48.34 240 LYS A C 1
ATOM 1929 O O . LYS A 1 240 ? -7.286 19.674 38.785 1.00 48.34 240 LYS A O 1
ATOM 1934 N N . ASP A 1 241 ? -5.857 20.387 37.187 1.00 57.00 241 ASP A N 1
ATOM 1935 C CA . ASP A 1 241 ? -6.608 21.548 36.706 1.00 57.00 241 ASP A CA 1
ATOM 1936 C C . ASP A 1 241 ? -7.038 21.433 35.219 1.00 57.00 241 ASP A C 1
ATOM 1938 O O . ASP A 1 241 ? -7.774 22.293 34.732 1.00 57.00 241 ASP A O 1
ATOM 1942 N N . ASP A 1 242 ? -6.640 20.367 34.505 1.00 59.97 242 ASP A N 1
ATOM 1943 C CA . ASP A 1 242 ? -7.010 20.124 33.098 1.00 59.97 242 ASP A CA 1
ATOM 1944 C C . ASP A 1 242 ? -8.310 19.298 32.978 1.00 59.97 242 ASP A C 1
ATOM 1946 O O . ASP A 1 242 ? -8.488 18.274 33.640 1.00 59.97 242 ASP A O 1
ATOM 1950 N N . ASN A 1 243 ? -9.220 19.707 32.086 1.00 63.31 243 ASN A N 1
ATOM 1951 C CA . ASN A 1 243 ? -10.456 18.970 31.780 1.00 63.31 243 ASN A CA 1
ATOM 1952 C C . ASN A 1 243 ? -10.241 17.890 30.708 1.00 63.31 243 ASN A C 1
ATOM 1954 O O . ASN A 1 243 ? -10.871 16.831 30.755 1.00 63.31 243 ASN A O 1
ATOM 1958 N N . PHE A 1 244 ? -9.347 18.152 29.754 1.00 71.56 244 PHE A N 1
ATOM 1959 C CA . PHE A 1 244 ? -9.025 17.254 28.647 1.00 71.56 244 PHE A CA 1
ATOM 1960 C C . PHE A 1 244 ? -7.537 16.894 28.629 1.00 71.56 244 PHE A C 1
ATOM 1962 O O . PHE A 1 244 ? -6.699 17.652 29.112 1.00 71.56 244 PHE A O 1
ATOM 1969 N N . SER A 1 245 ? -7.180 15.783 27.988 1.00 71.56 245 SER A N 1
ATOM 1970 C CA . SER A 1 245 ? -5.820 15.584 27.473 1.00 71.56 245 SER A CA 1
ATOM 1971 C C . SER A 1 245 ? -5.837 15.087 26.042 1.00 71.56 245 SER A C 1
ATOM 1973 O O . SER A 1 245 ? -6.762 14.394 25.617 1.00 71.56 245 SER A O 1
ATOM 1975 N N . VAL A 1 246 ? -4.784 15.433 25.310 1.00 74.94 246 VAL A N 1
ATOM 1976 C CA . VAL A 1 246 ? -4.625 15.113 23.897 1.00 74.94 246 VAL A CA 1
ATOM 1977 C C . VAL A 1 246 ? -3.470 14.138 23.710 1.00 74.94 246 VAL A C 1
ATOM 1979 O O . VAL A 1 246 ? -2.363 14.357 24.213 1.00 74.94 246 VAL A O 1
ATOM 1982 N N . LEU A 1 247 ? -3.718 13.072 22.951 1.00 76.19 247 LEU A N 1
ATOM 1983 C CA . LEU A 1 247 ? -2.673 12.233 22.386 1.00 76.19 247 LEU A CA 1
ATOM 1984 C C . LEU A 1 247 ? -2.478 12.603 20.909 1.00 76.19 247 LEU A C 1
ATOM 1986 O O . LEU A 1 247 ? -3.416 12.516 20.120 1.00 76.19 247 LEU A O 1
ATOM 1990 N N . LYS A 1 248 ? -1.253 12.968 20.523 1.00 84.31 248 LYS A N 1
ATOM 1991 C CA . LYS A 1 248 ? -0.822 13.102 19.126 1.00 84.31 248 LYS A CA 1
ATOM 1992 C C . LYS A 1 248 ? -0.110 11.809 18.729 1.00 84.31 248 LYS A C 1
ATOM 1994 O O . LYS A 1 248 ? 0.894 11.431 19.335 1.00 84.31 248 LYS A O 1
ATOM 1999 N N . ASN A 1 249 ? -0.658 11.090 17.752 1.00 85.56 249 ASN A N 1
ATOM 2000 C CA . ASN A 1 249 ? -0.189 9.774 17.298 1.00 85.56 249 ASN A CA 1
ATOM 2001 C C . ASN A 1 249 ? -0.037 8.762 18.459 1.00 85.56 249 ASN A C 1
ATOM 2003 O O . ASN A 1 249 ? 0.991 8.091 18.596 1.00 85.56 249 ASN A O 1
ATOM 2007 N N . GLY A 1 250 ? -1.033 8.717 19.354 1.00 77.06 250 GLY A N 1
ATOM 2008 C CA . GLY A 1 250 ? -1.049 7.843 20.534 1.00 77.06 250 GLY A CA 1
ATOM 2009 C C . GLY A 1 250 ? -0.101 8.232 21.679 1.00 77.06 250 GLY A C 1
ATOM 2010 O O . GLY A 1 250 ? 0.041 7.463 22.629 1.00 77.06 250 GLY A O 1
ATOM 2011 N N . LYS A 1 251 ? 0.561 9.397 21.624 1.00 77.69 251 LYS A N 1
ATOM 2012 C CA . LYS A 1 251 ? 1.467 9.899 22.675 1.00 77.69 251 LYS A CA 1
ATOM 2013 C C . LYS A 1 251 ? 0.952 11.210 23.254 1.00 77.69 251 LYS A C 1
ATOM 2015 O O . LYS A 1 251 ? 0.512 12.067 22.500 1.00 77.69 251 LYS A O 1
ATOM 2020 N N . TYR A 1 252 ? 1.048 11.383 24.572 1.00 79.38 252 TYR A N 1
ATOM 2021 C CA . TYR A 1 252 ? 0.617 12.615 25.238 1.00 79.38 252 TYR A CA 1
ATOM 2022 C C . TYR A 1 252 ? 1.356 13.838 24.688 1.00 79.38 252 TYR A C 1
ATOM 2024 O O . TYR A 1 252 ? 2.588 13.879 24.714 1.00 79.38 252 TYR A O 1
ATOM 2032 N N . ASP A 1 253 ? 0.591 14.825 24.226 1.00 79.31 253 ASP A N 1
ATOM 2033 C CA . ASP A 1 253 ? 1.104 16.094 23.725 1.00 79.31 253 ASP A CA 1
ATOM 2034 C C . ASP A 1 253 ? 0.667 17.226 24.661 1.00 79.31 253 ASP A C 1
ATOM 2036 O O . ASP A 1 253 ? -0.519 17.546 24.785 1.00 79.31 253 ASP A O 1
ATOM 2040 N N . SER A 1 254 ? 1.635 17.824 25.357 1.00 78.12 254 SER A N 1
ATOM 2041 C CA . SER A 1 254 ? 1.379 18.894 26.324 1.00 78.12 254 SER A CA 1
ATOM 2042 C C . SER A 1 254 ? 1.021 20.226 25.670 1.00 78.12 254 SER A C 1
ATOM 2044 O O . SER A 1 254 ? 0.338 21.032 26.298 1.00 78.12 254 SER A O 1
ATOM 2046 N N . ALA A 1 255 ? 1.448 20.474 24.427 1.00 82.25 255 ALA A N 1
ATOM 2047 C CA . ALA A 1 255 ? 1.105 21.697 23.715 1.00 82.25 255 ALA A CA 1
ATOM 2048 C C . ALA A 1 255 ? -0.361 21.648 23.277 1.00 82.25 255 ALA A C 1
ATOM 2050 O O . ALA A 1 255 ? -1.112 22.572 23.579 1.00 82.25 255 ALA A O 1
ATOM 2051 N N . TYR A 1 256 ? -0.786 20.542 22.661 1.00 79.38 256 TYR A N 1
ATOM 2052 C CA . TYR A 1 256 ? -2.172 20.344 22.237 1.00 79.38 256 TYR A CA 1
ATOM 2053 C C . TYR A 1 256 ? -3.105 20.226 23.448 1.00 79.38 256 TYR A C 1
ATOM 2055 O O . TYR A 1 256 ? -4.169 20.838 23.453 1.00 79.38 256 TYR A O 1
ATOM 2063 N N . THR A 1 257 ? -2.690 19.523 24.511 1.00 76.38 257 THR A N 1
ATOM 2064 C CA . THR A 1 257 ? -3.454 19.457 25.772 1.00 76.38 257 THR A CA 1
ATOM 2065 C C . THR A 1 257 ? -3.680 20.843 26.365 1.00 76.38 257 THR A C 1
ATOM 2067 O O . THR A 1 257 ? -4.819 21.198 26.665 1.00 76.38 257 THR A O 1
ATOM 2070 N N . ARG A 1 258 ? -2.628 21.663 26.475 1.00 79.75 258 ARG A N 1
ATOM 2071 C CA . ARG A 1 258 ? -2.768 23.033 26.973 1.00 79.75 258 ARG A CA 1
ATOM 2072 C C . ARG A 1 258 ? -3.668 23.872 26.063 1.00 79.75 258 ARG A C 1
ATOM 2074 O O . ARG A 1 258 ? -4.561 24.527 26.575 1.00 79.75 258 ARG A O 1
ATOM 2081 N N . MET A 1 259 ? -3.497 23.802 24.741 1.00 77.62 259 MET A N 1
ATOM 2082 C CA . MET A 1 259 ? -4.318 24.563 23.788 1.00 77.62 259 MET A CA 1
ATOM 2083 C C . MET A 1 259 ? -5.807 24.200 23.857 1.00 77.62 259 MET A C 1
ATOM 2085 O O . MET A 1 259 ? -6.642 25.101 23.819 1.00 77.62 259 MET A O 1
ATOM 2089 N N . VAL A 1 260 ? -6.155 22.913 24.000 1.00 74.25 260 VAL A N 1
ATOM 2090 C CA . VAL A 1 260 ? -7.554 22.486 24.199 1.00 74.25 260 VAL A CA 1
ATOM 2091 C C . VAL A 1 260 ? -8.115 23.052 25.498 1.00 74.25 260 VAL A C 1
ATOM 2093 O O . VAL A 1 260 ? -9.224 23.578 25.490 1.00 74.25 260 VAL A O 1
ATOM 2096 N N . ASN A 1 261 ? -7.371 22.968 26.604 1.00 72.12 261 ASN A N 1
ATOM 2097 C CA . ASN A 1 261 ? -7.848 23.464 27.894 1.00 72.12 261 ASN A CA 1
ATOM 2098 C C . ASN A 1 261 ? -7.927 25.001 27.933 1.00 72.12 261 ASN A C 1
ATOM 2100 O O . ASN A 1 261 ? -8.931 25.521 28.403 1.00 72.12 261 ASN A O 1
ATOM 2104 N N . GLU A 1 262 ? -6.952 25.729 27.378 1.00 79.62 262 GLU A N 1
ATOM 2105 C CA . GLU A 1 262 ? -6.993 27.193 27.223 1.00 79.62 262 GLU A CA 1
ATOM 2106 C C . GLU A 1 262 ? -8.226 27.622 26.410 1.00 79.62 262 GLU A C 1
ATOM 2108 O O . GLU A 1 262 ? -9.042 28.397 26.906 1.00 79.62 262 GLU A O 1
ATOM 2113 N N . LYS A 1 263 ? -8.437 27.040 25.219 1.00 69.75 263 LYS A N 1
ATOM 2114 C CA . LYS A 1 263 ? -9.614 27.324 24.377 1.00 69.75 263 LYS A CA 1
ATOM 2115 C C . LYS A 1 263 ? -10.933 26.958 25.053 1.00 69.75 263 LYS A C 1
ATOM 2117 O O . LYS A 1 263 ? -11.911 27.688 24.935 1.00 69.75 263 LYS A O 1
ATOM 2122 N N . TYR A 1 264 ? -10.975 25.848 25.782 1.00 68.94 264 TYR A N 1
ATOM 2123 C CA . TYR A 1 264 ? -12.162 25.440 26.528 1.00 68.94 264 TYR A CA 1
ATOM 2124 C C . TYR A 1 264 ? -12.493 26.404 27.682 1.00 68.94 264 TYR A C 1
ATOM 2126 O O . TYR A 1 264 ? -13.666 26.687 27.915 1.00 68.94 264 TYR A O 1
ATOM 2134 N N . GLN A 1 265 ? -11.486 26.952 28.371 1.00 69.75 265 GLN A N 1
ATOM 2135 C CA . GLN A 1 265 ? -11.699 27.966 29.411 1.00 69.75 265 GLN A CA 1
ATOM 2136 C C . GLN A 1 265 ? -12.130 29.317 28.821 1.00 69.75 265 GLN A C 1
ATOM 2138 O O . GLN A 1 265 ? -13.032 29.942 29.374 1.00 69.75 265 GLN A O 1
ATOM 2143 N N . GLU A 1 266 ? -11.568 29.737 27.680 1.00 67.31 266 GLU A N 1
ATOM 2144 C CA . GLU A 1 266 ? -12.052 30.911 26.930 1.00 67.31 266 GLU A CA 1
ATOM 2145 C C . GLU A 1 266 ? -13.550 30.768 26.597 1.00 67.31 266 GLU A C 1
ATOM 2147 O O . GLU A 1 266 ? -14.337 31.663 26.896 1.00 67.31 266 GLU A O 1
ATOM 2152 N N . LEU A 1 267 ? -13.974 29.605 26.091 1.00 62.38 267 LEU A N 1
ATOM 2153 C CA . LEU A 1 267 ? -15.373 29.329 25.734 1.00 62.38 267 LEU A CA 1
ATOM 2154 C C . LEU A 1 267 ? -16.331 29.270 26.933 1.00 62.38 267 LEU A C 1
ATOM 2156 O O . LEU A 1 267 ? -17.491 29.662 26.804 1.00 62.38 267 LEU A O 1
ATOM 2160 N N . ILE A 1 268 ? -15.869 28.809 28.101 1.00 61.50 268 ILE A N 1
ATOM 2161 C CA . ILE A 1 268 ? -16.633 28.943 29.351 1.00 61.50 268 ILE A CA 1
ATOM 2162 C C . ILE A 1 268 ? -16.766 30.425 29.722 1.00 61.50 268 ILE A C 1
ATOM 2164 O O . ILE A 1 268 ? -17.849 30.875 30.088 1.00 61.50 268 ILE A O 1
ATOM 2168 N N . GLN A 1 269 ? -15.680 31.193 29.613 1.00 61.50 269 GLN A N 1
ATOM 2169 C CA . GLN A 1 269 ? -15.632 32.594 30.025 1.00 61.50 269 GLN A CA 1
ATOM 2170 C C . GLN A 1 269 ? -16.446 33.530 29.108 1.00 61.50 269 GLN A C 1
ATOM 2172 O O . GLN A 1 269 ? -16.935 34.559 29.577 1.00 61.50 269 GLN A O 1
ATOM 2177 N N . GLU A 1 270 ? -16.655 33.159 27.841 1.00 57.31 270 GLU A N 1
ATOM 2178 C CA . GLU A 1 270 ? -17.579 33.830 26.908 1.00 57.31 270 GLU A CA 1
ATOM 2179 C C . GLU A 1 270 ? -19.073 33.526 27.176 1.00 57.31 270 GLU A C 1
ATOM 2181 O O . GLU A 1 270 ? -19.952 34.196 26.632 1.00 57.31 270 GLU A O 1
ATOM 2186 N N . ASN A 1 271 ? -19.362 32.621 28.120 1.00 52.00 271 ASN A N 1
ATOM 2187 C CA . ASN A 1 271 ? -20.623 32.529 28.864 1.00 52.00 271 ASN A CA 1
ATOM 2188 C C . ASN A 1 271 ? -21.874 32.107 28.051 1.00 52.00 271 ASN A C 1
ATOM 2190 O O . ASN A 1 271 ? -22.946 32.713 28.142 1.00 52.00 271 ASN A O 1
ATOM 2194 N N . PHE A 1 272 ? -21.770 31.011 27.289 1.00 52.53 272 PHE A N 1
ATOM 2195 C CA . PHE A 1 272 ? -22.870 30.420 26.503 1.00 52.53 272 PHE A CA 1
ATOM 2196 C C . PHE A 1 272 ? -23.887 29.586 27.316 1.00 52.53 272 PHE A C 1
ATOM 2198 O O . PHE A 1 272 ? -24.235 28.469 26.933 1.00 52.53 272 PHE A O 1
ATOM 2205 N N . GLU A 1 273 ? -24.444 30.134 28.400 1.00 44.03 273 GLU A N 1
ATOM 2206 C CA . GLU A 1 273 ? -25.400 29.430 29.285 1.00 44.03 273 GLU A CA 1
ATOM 2207 C C . GLU A 1 273 ? -26.759 29.046 28.640 1.00 44.03 273 GLU A C 1
ATOM 2209 O O . GLU A 1 273 ? -27.605 28.463 29.315 1.00 44.03 273 GLU A O 1
ATOM 2214 N N . ALA A 1 274 ? -27.013 29.341 27.353 1.00 43.66 274 ALA A N 1
ATOM 2215 C CA . ALA A 1 274 ? -28.328 29.095 26.735 1.00 43.66 274 ALA A CA 1
ATOM 2216 C C . ALA A 1 274 ? -28.364 28.683 25.243 1.00 43.66 274 ALA A C 1
ATOM 2218 O O . ALA A 1 274 ? -29.463 28.502 24.719 1.00 43.66 274 ALA A O 1
ATOM 2219 N N . ASN A 1 275 ? -27.235 28.530 24.532 1.00 43.84 275 ASN A N 1
ATOM 2220 C CA . ASN A 1 275 ? -27.256 28.382 23.063 1.00 43.84 275 ASN A CA 1
ATOM 2221 C C . ASN A 1 275 ? -26.389 27.220 22.535 1.00 43.84 275 ASN A C 1
ATOM 2223 O O . ASN A 1 275 ? -25.161 27.294 22.483 1.00 43.84 275 ASN A O 1
ATOM 2227 N N . SER A 1 276 ? -27.034 26.158 22.042 1.00 46.38 276 SER A N 1
ATOM 2228 C CA . SER A 1 276 ? -26.357 24.980 21.469 1.00 46.38 276 SER A CA 1
ATOM 2229 C C . SER A 1 276 ? -25.593 25.268 20.171 1.00 46.38 276 SER A C 1
ATOM 2231 O O . SER A 1 276 ? -24.600 24.603 19.881 1.00 46.38 276 SER A O 1
ATOM 2233 N N . VAL A 1 277 ? -26.015 26.285 19.413 1.00 44.34 277 VAL A N 1
ATOM 2234 C CA . VAL A 1 277 ? -25.320 26.764 18.204 1.00 44.34 277 VAL A CA 1
ATOM 2235 C C . VAL A 1 277 ? -23.923 27.284 18.535 1.00 44.34 277 VAL A C 1
ATOM 2237 O O . VAL A 1 277 ? -22.985 27.052 17.777 1.00 44.34 277 VAL A O 1
ATOM 2240 N N . ASP A 1 278 ? -23.776 27.975 19.661 1.00 48.00 278 ASP A N 1
ATOM 2241 C CA . ASP A 1 278 ? -22.519 28.613 20.036 1.00 48.00 278 ASP A CA 1
ATOM 2242 C C . ASP A 1 278 ? -21.580 27.636 20.758 1.00 48.00 278 ASP A C 1
ATOM 2244 O O . ASP A 1 278 ? -20.383 27.617 20.476 1.00 48.00 278 ASP A O 1
ATOM 2248 N N . LEU A 1 279 ? -22.133 26.699 21.540 1.00 49.16 279 LEU A N 1
ATOM 2249 C CA . LEU A 1 279 ? -21.395 25.525 22.023 1.00 49.16 279 LEU A CA 1
ATOM 2250 C C . LEU A 1 279 ? -20.763 24.740 20.856 1.00 49.16 279 LEU A C 1
ATOM 2252 O O . LEU A 1 279 ? -19.597 24.353 20.918 1.00 49.16 279 LEU A O 1
ATOM 2256 N N . ALA A 1 280 ? -21.509 24.549 19.760 1.00 49.03 280 ALA A N 1
ATOM 2257 C CA . ALA A 1 280 ? -21.008 23.883 18.561 1.00 49.03 280 ALA A CA 1
ATOM 2258 C C . ALA A 1 280 ? -19.898 24.681 17.848 1.00 49.03 280 ALA A C 1
ATOM 2260 O O . ALA A 1 280 ? -18.947 24.068 17.365 1.00 49.03 280 ALA A O 1
ATOM 2261 N N . LYS A 1 281 ? -19.964 26.023 17.819 1.00 52.00 281 LYS A N 1
ATOM 2262 C CA . LYS A 1 281 ? -18.855 26.871 17.329 1.00 52.00 281 LYS A CA 1
ATOM 2263 C C . LYS A 1 281 ? -17.607 26.717 18.193 1.00 52.00 281 LYS A C 1
ATOM 2265 O O . LYS A 1 281 ? -16.523 26.560 17.646 1.00 52.00 281 LYS A O 1
ATOM 2270 N N . GLY A 1 282 ? -17.758 26.655 19.516 1.00 55.31 282 GLY A N 1
ATOM 2271 C CA . GLY A 1 282 ? -16.636 26.409 20.421 1.00 55.31 282 GLY A CA 1
ATOM 2272 C C . GLY A 1 282 ? -15.897 25.099 20.126 1.00 55.31 282 GLY A C 1
ATOM 2273 O O . GLY A 1 282 ? -14.667 25.055 20.130 1.00 55.31 282 GLY A O 1
ATOM 2274 N N . VAL A 1 283 ? -16.626 24.042 19.752 1.00 55.59 283 VAL A N 1
ATOM 2275 C CA . VAL A 1 283 ? -16.013 22.792 19.263 1.00 55.59 283 VAL A CA 1
ATOM 2276 C C . VAL A 1 283 ? -15.215 23.014 17.970 1.00 55.59 283 VAL A C 1
ATOM 2278 O O . VAL A 1 283 ? -14.134 22.439 17.831 1.00 55.59 283 VAL A O 1
ATOM 2281 N N . VAL A 1 284 ? -15.696 23.863 17.045 1.00 57.00 284 VAL A N 1
ATOM 2282 C CA . VAL A 1 284 ? -14.952 24.241 15.822 1.00 57.00 284 VAL A CA 1
ATOM 2283 C C . VAL A 1 284 ? -13.646 24.918 16.197 1.00 57.00 284 VAL A C 1
ATOM 2285 O O . VAL A 1 284 ? -12.603 24.556 15.667 1.00 57.00 284 VAL A O 1
ATOM 2288 N N . GLU A 1 285 ? -13.685 25.870 17.121 1.00 58.09 285 GLU A N 1
ATOM 2289 C CA . GLU A 1 285 ? -12.530 26.693 17.471 1.00 58.09 285 GLU A CA 1
ATOM 2290 C C . GLU A 1 285 ? -11.460 25.918 18.249 1.00 58.09 285 GLU A C 1
ATOM 2292 O O . GLU A 1 285 ? -10.270 26.084 17.969 1.00 58.09 285 GLU A O 1
ATOM 2297 N N . ILE A 1 286 ? -11.860 25.000 19.140 1.00 62.53 286 ILE A N 1
ATOM 2298 C CA . ILE A 1 286 ? -10.938 24.054 19.790 1.00 62.53 286 ILE A CA 1
ATOM 2299 C C . ILE A 1 286 ? -10.230 23.186 18.736 1.00 62.53 286 ILE A C 1
ATOM 2301 O O . ILE A 1 286 ? -9.001 23.099 18.735 1.00 62.53 286 ILE A O 1
ATOM 2305 N N . LEU A 1 287 ? -10.978 22.551 17.824 1.00 62.69 287 LEU A N 1
ATOM 2306 C CA . LEU A 1 287 ? -10.399 21.634 16.833 1.00 62.69 287 LEU A CA 1
ATOM 2307 C C . LEU A 1 287 ? -9.573 22.373 15.763 1.00 62.69 287 LEU A C 1
ATOM 2309 O O . LEU A 1 287 ? -8.468 21.936 15.435 1.00 62.69 287 LEU A O 1
ATOM 2313 N N . ALA A 1 288 ? -10.029 23.534 15.290 1.00 59.81 288 ALA A N 1
ATOM 2314 C CA . ALA A 1 288 ? -9.274 24.387 14.373 1.00 59.81 288 ALA A CA 1
ATOM 2315 C C . ALA A 1 288 ? -7.967 24.896 15.006 1.00 59.81 288 ALA A C 1
ATOM 2317 O O . ALA A 1 288 ? -6.948 24.976 14.318 1.00 59.81 288 ALA A O 1
ATOM 2318 N N . GLY A 1 289 ? -7.960 25.161 16.319 1.00 57.12 289 GLY A N 1
ATOM 2319 C CA . GLY A 1 289 ? -6.747 25.470 17.080 1.00 57.12 289 GLY A CA 1
ATOM 2320 C C . GLY A 1 289 ? -5.688 24.363 17.006 1.00 57.12 289 GLY A C 1
ATOM 2321 O O . GLY A 1 289 ? -4.500 24.662 16.923 1.00 57.12 289 GLY A O 1
ATOM 2322 N N . LEU A 1 290 ? -6.106 23.094 16.942 1.00 58.97 290 LEU A N 1
ATOM 2323 C CA . LEU A 1 290 ? -5.221 21.938 16.734 1.00 58.97 290 LEU A CA 1
ATOM 2324 C C . LEU A 1 290 ? -4.874 21.676 15.256 1.00 58.97 290 LEU A C 1
ATOM 2326 O O . LEU A 1 290 ? -4.256 20.663 14.942 1.00 58.97 290 LEU A O 1
ATOM 2330 N N . GLY A 1 291 ? -5.287 22.548 14.333 1.00 58.50 291 GLY A N 1
ATOM 2331 C CA . GLY A 1 291 ? -5.094 22.356 12.896 1.00 58.50 291 GLY A CA 1
ATOM 2332 C C . GLY A 1 291 ? -6.044 21.334 12.258 1.00 58.50 291 GLY A C 1
ATOM 2333 O O . GLY A 1 291 ? -5.792 20.900 11.135 1.00 58.50 291 GLY A O 1
ATOM 2334 N N . ILE A 1 292 ? -7.123 20.944 12.943 1.00 64.69 292 ILE A N 1
ATOM 2335 C CA . ILE A 1 292 ? -8.125 19.983 12.461 1.00 64.69 292 ILE A CA 1
ATOM 2336 C C . ILE A 1 292 ? -9.229 20.770 11.741 1.00 64.69 292 ILE A C 1
ATOM 2338 O O . ILE A 1 292 ? -10.123 21.335 12.370 1.00 64.69 292 ILE A O 1
ATOM 2342 N N . TYR A 1 293 ? -9.164 20.828 10.408 1.00 58.78 293 TYR A N 1
ATOM 2343 C CA . TYR A 1 293 ? -10.076 21.642 9.592 1.00 58.78 293 TYR A CA 1
ATOM 2344 C C . TYR A 1 293 ? -11.204 20.825 8.942 1.00 58.78 293 TYR A C 1
ATOM 2346 O O . TYR A 1 293 ? -10.985 19.733 8.403 1.00 58.78 293 TYR A O 1
ATOM 2354 N N . ALA A 1 294 ? -12.412 21.395 8.945 1.00 47.28 294 ALA A N 1
ATOM 2355 C CA . ALA A 1 294 ? -13.558 20.944 8.154 1.00 47.28 294 ALA A CA 1
ATOM 2356 C C . ALA A 1 294 ? -13.581 21.620 6.765 1.00 47.28 294 ALA A C 1
ATOM 2358 O O . ALA A 1 294 ? -12.971 22.673 6.566 1.00 47.28 294 ALA A O 1
ATOM 2359 N N . GLY A 1 295 ? -14.290 21.010 5.808 1.00 40.69 295 GLY A N 1
ATOM 2360 C CA . GLY A 1 295 ? -14.377 21.476 4.421 1.00 40.69 295 GLY A CA 1
ATOM 2361 C C . GLY A 1 295 ? -14.903 22.913 4.285 1.00 40.69 295 GLY A C 1
ATOM 2362 O O . GLY A 1 295 ? -15.658 23.409 5.118 1.00 40.69 295 GLY A O 1
ATOM 2363 N N . THR A 1 296 ? -14.478 23.598 3.224 1.00 31.66 296 THR A N 1
ATOM 2364 C CA . THR A 1 296 ? -14.513 25.064 3.110 1.00 31.66 296 THR A CA 1
ATOM 2365 C C . THR A 1 296 ? -15.893 25.717 3.276 1.00 31.66 296 THR A C 1
ATOM 2367 O O . THR A 1 296 ? -16.752 25.585 2.404 1.00 31.66 296 THR A O 1
ATOM 2370 N N . SER A 1 297 ? -16.057 26.562 4.298 1.00 29.64 297 SER A N 1
ATOM 2371 C CA . SER A 1 297 ? -16.441 27.991 4.183 1.00 29.64 297 SER A CA 1
ATOM 2372 C C . SER A 1 297 ? -16.831 28.579 5.549 1.00 29.64 297 SER A C 1
ATOM 2374 O O . SER A 1 297 ? -17.211 27.851 6.463 1.00 29.64 297 SER A O 1
ATOM 2376 N N . LEU A 1 298 ? -16.733 29.908 5.691 1.00 29.39 298 LEU A N 1
ATOM 2377 C CA . LEU A 1 298 ? -16.917 30.685 6.937 1.00 29.39 298 LEU A CA 1
ATOM 2378 C C . LEU A 1 298 ? -18.391 30.787 7.404 1.00 29.39 298 LEU A C 1
ATOM 2380 O O . LEU A 1 298 ? -18.908 31.866 7.677 1.00 29.39 298 LEU A O 1
ATOM 2384 N N . GLY A 1 299 ? -19.073 29.647 7.463 1.00 34.72 299 GLY A N 1
ATOM 2385 C CA . GLY A 1 299 ? -20.465 29.496 7.891 1.00 34.72 299 GLY A CA 1
ATOM 2386 C C . GLY A 1 299 ? -20.990 28.056 7.823 1.00 34.72 299 GLY A C 1
ATOM 2387 O O . GLY A 1 299 ? -22.174 27.836 8.066 1.00 34.72 299 GLY A O 1
ATOM 2388 N N . ALA A 1 300 ? -20.146 27.078 7.471 1.00 27.70 300 ALA A N 1
ATOM 2389 C CA . ALA A 1 300 ? -20.541 25.680 7.360 1.00 27.70 300 ALA A CA 1
ATOM 2390 C C . ALA A 1 300 ? -20.472 24.967 8.719 1.00 27.70 300 ALA A C 1
ATOM 2392 O O . ALA A 1 300 ? -19.466 25.037 9.425 1.00 27.70 300 ALA A O 1
ATOM 2393 N N . ALA A 1 301 ? -21.541 24.249 9.065 1.00 29.25 301 ALA A N 1
ATOM 2394 C CA . ALA A 1 301 ? -21.525 23.316 10.183 1.00 29.25 301 ALA A CA 1
ATOM 2395 C C . ALA A 1 301 ? -20.459 22.233 9.960 1.00 29.25 301 ALA A C 1
ATOM 2397 O O . ALA A 1 301 ? -20.231 21.802 8.826 1.00 29.25 301 ALA A O 1
ATOM 2398 N N . PHE A 1 302 ? -19.871 21.729 11.047 1.00 32.50 302 PHE A N 1
ATOM 2399 C CA . PHE A 1 302 ? -19.222 20.424 11.009 1.00 32.50 302 PHE A CA 1
ATOM 2400 C C . PHE A 1 302 ? -20.154 19.397 10.358 1.00 32.50 302 PHE A C 1
ATOM 2402 O O . PHE A 1 302 ? -21.306 19.247 10.778 1.00 32.50 302 PHE A O 1
ATOM 2409 N N . ALA A 1 303 ? -19.613 18.591 9.449 1.00 32.94 303 ALA A N 1
ATOM 2410 C CA . ALA A 1 303 ? -20.107 17.236 9.281 1.00 32.94 303 ALA A CA 1
ATOM 2411 C C . ALA A 1 303 ? -19.694 16.433 10.528 1.00 32.94 303 ALA A C 1
ATOM 2413 O O . ALA A 1 303 ? -18.706 15.705 10.512 1.00 32.94 303 ALA A O 1
ATOM 2414 N N . LEU A 1 304 ? -20.433 16.609 11.632 1.00 38.00 304 LEU A N 1
ATOM 2415 C CA . LEU A 1 304 ? -20.446 15.639 12.725 1.00 38.00 304 LEU A CA 1
ATOM 2416 C C . LEU A 1 304 ? -21.165 14.397 12.197 1.00 38.00 304 LEU A C 1
ATOM 2418 O O . LEU A 1 304 ? -22.354 14.187 12.435 1.00 38.00 304 LEU A O 1
ATOM 2422 N N . GLU A 1 305 ? -20.444 13.603 11.414 1.00 32.53 305 GLU A N 1
ATOM 2423 C CA . GLU A 1 305 ? -20.809 12.218 11.180 1.00 32.53 305 GLU A CA 1
ATOM 2424 C C . GLU A 1 305 ? -20.592 11.496 12.505 1.00 32.53 305 GLU A C 1
ATOM 2426 O O . GLU A 1 305 ? -19.466 11.201 12.905 1.00 32.53 305 GLU A O 1
ATOM 2431 N N . TRP A 1 306 ? -21.694 11.310 13.233 1.00 34.16 306 TRP A N 1
ATOM 2432 C CA . TRP A 1 306 ? -21.733 10.609 14.508 1.00 34.16 306 TRP A CA 1
ATOM 2433 C C . TRP A 1 306 ? -21.452 9.126 14.270 1.00 34.16 306 TRP A C 1
ATOM 2435 O O . TRP A 1 306 ? -22.366 8.303 14.225 1.00 34.16 306 TRP A O 1
ATOM 2445 N N . ALA A 1 307 ? -20.174 8.785 14.103 1.00 30.44 307 ALA A N 1
ATOM 2446 C CA . ALA A 1 307 ? -19.726 7.408 14.179 1.00 30.44 307 ALA A CA 1
ATOM 2447 C C . ALA A 1 307 ? -20.136 6.865 15.559 1.00 30.44 307 ALA A C 1
ATOM 2449 O O . ALA A 1 307 ? -19.827 7.501 16.577 1.00 30.44 307 ALA A O 1
ATOM 2450 N N . PRO A 1 308 ? -20.850 5.727 15.639 1.00 29.00 308 PRO A N 1
ATOM 2451 C CA . PRO A 1 308 ? -21.155 5.133 16.927 1.00 29.00 308 PRO A CA 1
ATOM 2452 C C . PRO A 1 308 ? -19.834 4.830 17.634 1.00 29.00 308 PRO A C 1
ATOM 2454 O O . PRO A 1 308 ? -18.915 4.259 17.047 1.00 29.00 308 PRO A O 1
ATOM 2457 N N . LEU A 1 309 ? -19.740 5.220 18.905 1.00 30.28 309 LEU A N 1
ATOM 2458 C CA . LEU A 1 309 ? -18.576 4.992 19.762 1.00 30.28 309 LEU A CA 1
ATOM 2459 C C . LEU A 1 309 ? -18.501 3.503 20.153 1.00 30.28 309 LEU A C 1
ATOM 2461 O O . LEU A 1 309 ? -18.615 3.129 21.317 1.00 30.28 309 LEU A O 1
ATOM 2465 N N . THR A 1 310 ? -18.314 2.628 19.160 1.00 30.62 310 THR A N 1
ATOM 2466 C CA . THR A 1 310 ? -18.090 1.192 19.338 1.00 30.62 310 THR A CA 1
ATOM 2467 C C . THR A 1 310 ? -16.670 0.968 19.847 1.00 30.62 310 THR A C 1
ATOM 2469 O O . THR A 1 310 ? -15.775 0.519 19.125 1.00 30.62 310 THR A O 1
ATOM 2472 N N . GLY A 1 311 ? -16.461 1.311 21.118 1.00 26.53 311 GLY A N 1
ATOM 2473 C CA . GLY A 1 311 ? -15.323 0.841 21.889 1.00 26.53 311 GLY A CA 1
ATOM 2474 C C . GLY A 1 311 ? -15.322 -0.687 21.894 1.00 26.53 311 GLY A C 1
ATOM 2475 O O . GLY A 1 311 ? -16.305 -1.321 22.268 1.00 26.53 311 GLY A O 1
ATOM 2476 N N . GLY A 1 312 ? -14.225 -1.282 21.439 1.00 28.06 312 GLY A N 1
ATOM 2477 C CA . GLY A 1 312 ? -14.087 -2.726 21.309 1.00 28.06 312 GLY A CA 1
ATOM 2478 C C . GLY A 1 312 ? -12.610 -3.109 21.214 1.00 28.06 312 GLY A C 1
ATOM 2479 O O . GLY A 1 312 ? -11.961 -2.766 20.230 1.00 28.06 312 GLY A O 1
ATOM 2480 N N . GLY A 1 313 ? -12.026 -3.806 22.193 1.00 21.05 313 GLY A N 1
ATOM 2481 C CA . GLY A 1 313 ? -12.630 -4.226 23.472 1.00 21.05 313 GLY A CA 1
ATOM 2482 C C . GLY A 1 313 ? -12.955 -3.056 24.426 1.00 21.05 313 GLY A C 1
ATOM 2483 O O . GLY A 1 313 ? -12.274 -2.037 24.381 1.00 21.05 313 GLY A O 1
ATOM 2484 N N . SER A 1 314 ? -13.972 -3.137 25.298 1.00 23.27 314 SER A N 1
ATOM 2485 C CA . SER A 1 314 ? -14.748 -4.325 25.731 1.00 23.27 314 SER A CA 1
ATOM 2486 C C . SER A 1 314 ? -16.146 -3.972 26.309 1.00 23.27 314 SER A C 1
ATOM 2488 O O . SER A 1 314 ? -16.370 -2.814 26.639 1.00 23.27 314 SER A O 1
ATOM 2490 N N . ALA A 1 315 ? -16.992 -5.008 26.529 1.00 20.02 315 ALA A N 1
ATOM 2491 C CA . ALA A 1 315 ? -18.381 -5.050 27.084 1.00 20.02 315 ALA A CA 1
ATOM 2492 C C . ALA A 1 315 ? -19.517 -4.719 26.080 1.00 20.02 315 ALA A C 1
ATOM 2494 O O . ALA A 1 315 ? -19.464 -3.668 25.461 1.00 20.02 315 ALA A O 1
ATOM 2495 N N . LEU A 1 316 ? -20.582 -5.519 25.833 1.00 21.22 316 LEU A N 1
ATOM 2496 C CA . LEU A 1 316 ? -21.339 -6.481 26.673 1.00 21.22 316 LEU A CA 1
ATOM 2497 C C . LEU A 1 316 ? -22.840 -6.154 27.017 1.00 21.22 316 LEU A C 1
ATOM 2499 O O . LEU A 1 316 ? -23.085 -6.186 28.211 1.00 21.22 316 LEU A O 1
ATOM 2503 N N . VAL A 1 317 ? -23.809 -5.924 26.081 1.00 19.72 317 VAL A N 1
ATOM 2504 C CA . VAL A 1 317 ? -25.321 -5.795 26.248 1.00 19.72 317 VAL A CA 1
ATOM 2505 C C . VAL A 1 317 ? -26.056 -4.409 26.126 1.00 19.72 317 VAL A C 1
ATOM 2507 O O . VAL A 1 317 ? -25.596 -3.369 26.570 1.00 19.72 317 VAL A O 1
ATOM 2510 N N . ALA A 1 318 ? -27.262 -4.413 25.525 1.00 21.56 318 ALA A N 1
ATOM 2511 C CA . ALA A 1 318 ? -28.201 -3.286 25.306 1.00 21.56 318 ALA A CA 1
ATOM 2512 C C . ALA A 1 318 ? -29.517 -3.379 26.132 1.00 21.56 318 ALA A C 1
ATOM 2514 O O . ALA A 1 318 ? -29.834 -4.450 26.644 1.00 21.56 318 ALA A O 1
ATOM 2515 N N . ALA A 1 319 ? -30.344 -2.313 26.181 1.00 19.69 319 ALA A N 1
ATOM 2516 C CA . ALA A 1 319 ? -31.781 -2.391 26.534 1.00 19.69 319 ALA A CA 1
ATOM 2517 C C . ALA A 1 319 ? -32.606 -1.155 26.093 1.00 19.69 319 ALA A C 1
ATOM 2519 O O . ALA A 1 319 ? -32.064 -0.071 25.887 1.00 19.69 319 ALA A O 1
ATOM 2520 N N . ALA A 1 320 ? -33.928 -1.320 25.960 1.00 21.00 320 ALA A N 1
ATOM 2521 C CA . ALA A 1 320 ? -34.862 -0.299 25.473 1.00 21.00 320 ALA A CA 1
ATOM 2522 C C . ALA A 1 320 ? -35.611 0.466 26.587 1.00 21.00 320 ALA A C 1
ATOM 2524 O O . ALA A 1 320 ? -35.902 -0.086 27.642 1.00 21.00 320 ALA A O 1
ATOM 2525 N N . ALA A 1 321 ? -35.997 1.707 26.263 1.00 26.36 321 ALA A N 1
ATOM 2526 C CA . ALA A 1 321 ? -37.137 2.474 26.785 1.00 26.36 321 ALA A CA 1
ATOM 2527 C C . ALA A 1 321 ? -37.512 2.332 28.280 1.00 26.36 321 ALA A C 1
ATOM 2529 O O . ALA A 1 321 ? -38.387 1.540 28.630 1.00 26.36 321 ALA A O 1
ATOM 2530 N N . VAL A 1 322 ? -37.009 3.247 29.122 1.00 19.86 322 VAL A N 1
ATOM 2531 C CA . VAL A 1 322 ? -37.733 3.691 30.327 1.00 19.86 322 VAL A CA 1
ATOM 2532 C C . VAL A 1 322 ? -37.694 5.217 30.441 1.00 19.86 322 VAL A C 1
ATOM 2534 O O . VAL A 1 322 ? -36.670 5.868 30.257 1.00 19.86 322 VAL A O 1
ATOM 2537 N N . GLU A 1 323 ? -38.864 5.765 30.734 1.00 24.20 323 GLU A N 1
ATOM 2538 C CA . GLU A 1 323 ? -39.155 7.148 31.094 1.00 24.20 323 GLU A CA 1
ATOM 2539 C C . GLU A 1 323 ? -38.334 7.599 32.324 1.00 24.20 323 GLU A C 1
ATOM 2541 O O . GLU A 1 323 ? -38.405 6.975 33.377 1.00 24.20 323 GLU A O 1
ATOM 2546 N N . ALA A 1 324 ? -37.562 8.687 32.195 1.00 26.09 324 ALA A N 1
ATOM 2547 C CA . ALA A 1 324 ? -36.878 9.392 33.292 1.00 26.09 324 ALA A CA 1
ATOM 2548 C C . ALA A 1 324 ? -36.078 8.520 34.301 1.00 26.09 324 ALA A C 1
ATOM 2550 O O . ALA A 1 324 ? -36.438 8.421 35.475 1.00 26.09 324 ALA A O 1
ATOM 2551 N N . GLY A 1 325 ? -34.926 7.971 33.894 1.00 21.50 325 GLY A N 1
ATOM 2552 C CA . GLY A 1 325 ? -34.018 7.292 34.828 1.00 21.50 325 GLY A CA 1
ATOM 2553 C C . GLY A 1 325 ? -32.617 7.013 34.277 1.00 21.50 325 GLY A C 1
ATOM 2554 O O . GLY A 1 325 ? -32.468 6.543 33.155 1.00 21.50 325 GLY A O 1
ATOM 2555 N N . TYR A 1 326 ? -31.601 7.298 35.095 1.00 21.61 326 TYR A N 1
ATOM 2556 C CA . TYR A 1 326 ? -30.177 7.020 34.870 1.00 21.61 326 TYR A CA 1
ATOM 2557 C C . TYR A 1 326 ? -29.891 5.605 34.333 1.00 21.61 326 TYR A C 1
ATOM 2559 O O . TYR A 1 326 ? -30.384 4.628 34.894 1.00 21.61 326 TYR A O 1
ATOM 2567 N N . ILE A 1 327 ? -28.973 5.489 33.364 1.00 21.23 327 ILE A N 1
ATOM 2568 C CA . ILE A 1 327 ? -28.304 4.221 33.033 1.00 21.23 327 ILE A CA 1
ATOM 2569 C C . ILE A 1 327 ? -26.816 4.331 33.385 1.00 21.23 327 ILE A C 1
ATOM 2571 O O . ILE A 1 327 ? -26.063 5.098 32.790 1.00 21.23 327 ILE A O 1
ATOM 2575 N N . THR A 1 328 ? -26.400 3.547 34.377 1.00 21.81 328 THR A N 1
ATOM 2576 C CA . THR A 1 328 ? -24.994 3.231 34.662 1.00 21.81 328 THR A CA 1
ATOM 2577 C C . THR A 1 328 ? -24.492 2.120 33.734 1.00 21.81 328 THR A C 1
ATOM 2579 O O . THR A 1 328 ? -25.282 1.319 33.247 1.00 21.81 328 THR A O 1
ATOM 2582 N N . ALA A 1 329 ? -23.179 2.077 33.498 1.00 24.95 329 ALA A N 1
ATOM 2583 C CA . ALA A 1 329 ? -22.523 1.233 32.493 1.00 24.95 329 ALA A CA 1
ATOM 2584 C C . ALA A 1 329 ? -22.846 -0.279 32.548 1.00 24.95 329 ALA A C 1
ATOM 2586 O O . ALA A 1 329 ? -22.857 -0.834 33.641 1.00 24.95 329 ALA A O 1
ATOM 2587 N N . GLU A 1 330 ? -22.992 -0.904 31.359 1.00 19.62 330 GLU A N 1
ATOM 2588 C CA . GLU A 1 330 ? -22.487 -2.242 30.929 1.00 19.62 330 GLU A CA 1
ATOM 2589 C C . GLU A 1 330 ? -23.069 -2.657 29.518 1.00 19.62 330 GLU A C 1
ATOM 2591 O O . GLU A 1 330 ? -24.109 -3.303 29.483 1.00 19.62 330 GLU A O 1
ATOM 2596 N N . GLY A 1 331 ? -22.428 -2.320 28.355 1.00 19.69 331 GLY A N 1
ATOM 2597 C CA . GLY A 1 331 ? -22.616 -3.007 27.021 1.00 19.69 331 GLY A CA 1
ATOM 2598 C C . GLY A 1 331 ? -23.082 -2.247 25.724 1.00 19.69 331 GLY A C 1
ATOM 2599 O O . GLY A 1 331 ? -23.261 -1.037 25.802 1.00 19.69 331 GLY A O 1
ATOM 2600 N N . LEU A 1 332 ? -23.332 -2.815 24.494 1.00 21.05 332 LEU A N 1
ATOM 2601 C CA . LEU A 1 332 ? -22.684 -3.864 23.614 1.00 21.05 332 LEU A CA 1
ATOM 2602 C C . LEU A 1 332 ? -23.675 -4.732 22.704 1.00 21.05 332 LEU A C 1
ATOM 2604 O O . LEU A 1 332 ? -24.823 -4.882 23.092 1.00 21.05 332 LEU A O 1
ATOM 2608 N N . VAL A 1 333 ? -23.207 -5.359 21.581 1.00 25.91 333 VAL A N 1
ATOM 2609 C CA . VAL A 1 333 ? -23.745 -6.330 20.526 1.00 25.91 333 VAL A CA 1
ATOM 2610 C C . VAL A 1 333 ? -25.189 -6.896 20.699 1.00 25.91 333 VAL A C 1
ATOM 2612 O O . VAL A 1 333 ? -25.527 -7.341 21.790 1.00 25.91 333 VAL A O 1
ATOM 2615 N N . VAL A 1 334 ? -26.084 -6.969 19.686 1.00 21.70 334 VAL A N 1
ATOM 2616 C CA . VAL A 1 334 ? -25.947 -7.578 18.329 1.00 21.70 334 VAL A CA 1
ATOM 2617 C C . VAL A 1 334 ? -26.781 -6.892 17.222 1.00 21.70 334 VAL A C 1
ATOM 2619 O O . VAL A 1 334 ? -27.819 -6.296 17.485 1.00 21.70 334 VAL A O 1
ATOM 2622 N N . ASP A 1 335 ? -26.334 -7.141 15.986 1.00 19.58 335 ASP A N 1
ATOM 2623 C CA . ASP A 1 335 ? -27.092 -7.298 14.729 1.00 19.58 335 ASP A CA 1
ATOM 2624 C C . ASP A 1 335 ? -27.171 -6.117 13.743 1.00 19.58 335 ASP A C 1
ATOM 2626 O O . ASP A 1 335 ? -27.232 -4.939 14.091 1.00 19.58 335 ASP A O 1
ATOM 2630 N N . GLY A 1 336 ? -27.083 -6.466 12.459 1.00 24.67 336 GLY A N 1
ATOM 2631 C CA . GLY A 1 336 ? -26.907 -5.538 11.354 1.00 24.67 336 GLY A CA 1
ATOM 2632 C C . GLY A 1 336 ? -28.223 -5.123 10.711 1.00 24.67 336 GLY A C 1
ATOM 2633 O O . GLY A 1 336 ? -28.860 -5.906 10.014 1.00 24.67 336 GLY A O 1
ATOM 2634 N N . THR A 1 337 ? -28.578 -3.843 10.819 1.00 19.16 337 THR A N 1
ATOM 2635 C CA . THR A 1 337 ? -29.416 -3.148 9.828 1.00 19.16 337 THR A CA 1
ATOM 2636 C C . THR A 1 337 ? -29.051 -1.663 9.795 1.00 19.16 337 THR A C 1
ATOM 2638 O O . THR A 1 337 ? -28.639 -1.076 10.793 1.00 19.16 337 THR A O 1
ATOM 2641 N N . LEU A 1 338 ? -29.176 -1.076 8.605 1.00 26.30 338 LEU A N 1
ATOM 2642 C CA . LEU A 1 338 ? -28.938 0.330 8.291 1.00 26.30 338 LEU A CA 1
ATOM 2643 C C . LEU A 1 338 ? -29.623 1.286 9.290 1.00 26.30 338 LEU A C 1
ATOM 2645 O O . LEU A 1 338 ? -30.839 1.233 9.461 1.00 26.30 338 LEU A O 1
ATOM 2649 N N . SER A 1 339 ? -28.862 2.215 9.874 1.00 21.16 339 SER A N 1
ATOM 2650 C CA . SER A 1 339 ? -29.392 3.272 10.742 1.00 21.16 339 SER A CA 1
ATOM 2651 C C . SER A 1 339 ? -28.745 4.620 10.417 1.00 21.16 339 SER A C 1
ATOM 2653 O O . SER A 1 339 ? -27.761 5.035 11.023 1.00 21.16 339 SER A O 1
ATOM 2655 N N . VAL A 1 340 ? -29.330 5.329 9.446 1.00 25.55 340 VAL A N 1
ATOM 2656 C CA . VAL A 1 340 ? -29.176 6.788 9.348 1.00 25.55 340 VAL A CA 1
ATOM 2657 C C . VAL A 1 340 ? -30.049 7.393 10.449 1.00 25.55 340 VAL A C 1
ATOM 2659 O O . VAL A 1 340 ? -31.214 7.720 10.221 1.00 25.55 340 VAL A O 1
ATOM 2662 N N . ALA A 1 341 ? -29.506 7.495 11.661 1.00 20.97 341 ALA A N 1
ATOM 2663 C CA . ALA A 1 341 ? -30.201 8.053 12.817 1.00 20.97 341 ALA A CA 1
ATOM 2664 C C . ALA A 1 341 ? -29.430 9.242 13.395 1.00 20.97 341 ALA A C 1
ATOM 2666 O O . ALA A 1 341 ? -28.242 9.166 13.690 1.00 20.97 341 ALA A O 1
ATOM 2667 N N . ARG A 1 342 ? -30.137 10.363 13.564 1.00 25.42 342 ARG A N 1
ATOM 2668 C CA . ARG A 1 342 ? -29.611 11.565 14.214 1.00 25.42 342 ARG A CA 1
ATOM 2669 C C . ARG A 1 342 ? -29.374 11.286 15.700 1.00 25.42 342 ARG A C 1
ATOM 2671 O O . ARG A 1 342 ? -30.346 11.083 16.420 1.00 25.42 342 ARG A O 1
ATOM 2678 N N . THR A 1 343 ? -28.146 11.450 16.174 1.00 25.12 343 THR A N 1
ATOM 2679 C CA . THR A 1 343 ? -27.835 11.705 17.592 1.00 25.12 343 THR A CA 1
ATOM 2680 C C . THR A 1 343 ? -27.411 13.160 17.791 1.00 25.12 343 THR A C 1
ATOM 2682 O O . THR A 1 343 ? -26.363 13.482 18.337 1.00 25.12 343 THR A O 1
ATOM 2685 N N . LEU A 1 344 ? -28.281 14.080 17.358 1.00 23.98 344 LEU A N 1
ATOM 2686 C CA . LEU A 1 344 ? -28.301 15.416 17.951 1.00 23.98 344 LEU A CA 1
ATOM 2687 C C . LEU A 1 344 ? -28.909 15.294 19.354 1.00 23.98 344 LEU A C 1
ATOM 2689 O O . LEU A 1 344 ? -30.001 14.748 19.480 1.00 23.98 344 LEU A O 1
ATOM 2693 N N . TYR A 1 345 ? -28.223 15.876 20.343 1.00 27.48 345 TYR A N 1
ATOM 2694 C CA . TYR A 1 345 ? -28.529 15.887 21.783 1.00 27.48 345 TYR A CA 1
ATOM 2695 C C . TYR A 1 345 ? -28.231 14.607 22.582 1.00 27.48 345 TYR A C 1
ATOM 2697 O O . TYR A 1 345 ? -29.130 13.869 22.960 1.00 27.48 345 TYR A O 1
ATOM 2705 N N . GLU A 1 346 ? -26.981 14.514 23.040 1.00 28.97 346 GLU A N 1
ATOM 2706 C CA . GLU A 1 346 ? -26.720 14.581 24.487 1.00 28.97 346 GLU A CA 1
ATOM 2707 C C . GLU A 1 346 ? -25.818 15.791 24.782 1.00 28.97 346 GLU A C 1
ATOM 2709 O O . GLU A 1 346 ? -24.615 15.683 25.007 1.00 28.97 346 GLU A O 1
ATOM 2714 N N . ILE A 1 347 ? -26.416 16.988 24.754 1.00 34.50 347 ILE A N 1
ATOM 2715 C CA . ILE A 1 347 ? -25.946 18.051 25.646 1.00 34.50 347 ILE A CA 1
ATOM 2716 C C . ILE A 1 347 ? -26.483 17.647 27.014 1.00 34.50 347 ILE A C 1
ATOM 2718 O O . ILE A 1 347 ? -27.703 17.630 27.181 1.00 34.50 347 ILE A O 1
ATOM 2722 N N . ASP A 1 348 ? -25.611 17.327 27.974 1.00 32.19 348 ASP A N 1
ATOM 2723 C CA . ASP A 1 348 ? -26.041 17.205 29.369 1.00 32.19 348 ASP A CA 1
ATOM 2724 C C . ASP A 1 348 ? -26.530 18.584 29.832 1.00 32.19 348 ASP A C 1
ATOM 2726 O O . ASP A 1 348 ? -25.744 19.470 30.186 1.00 32.19 348 ASP A O 1
ATOM 2730 N N . THR A 1 349 ? -27.850 18.769 29.796 1.00 36.00 349 THR A N 1
ATOM 2731 C CA . THR A 1 349 ? -28.536 20.002 30.192 1.00 36.00 349 THR A CA 1
ATOM 2732 C C . THR A 1 349 ? -28.427 20.297 31.690 1.00 36.00 349 THR A C 1
ATOM 2734 O O . THR A 1 349 ? -28.939 21.324 32.127 1.00 36.00 349 THR A O 1
ATOM 2737 N N . ALA A 1 350 ? -27.750 19.447 32.473 1.00 35.25 350 ALA A N 1
ATOM 2738 C CA . ALA A 1 350 ? -27.341 19.750 33.839 1.00 35.25 350 ALA A CA 1
ATOM 2739 C C . ALA A 1 350 ? -25.895 20.287 33.969 1.00 35.25 350 ALA A C 1
ATOM 2741 O O . ALA A 1 350 ? -25.611 20.905 34.992 1.00 35.25 350 ALA A O 1
ATOM 2742 N N . ASN A 1 351 ? -24.984 20.083 32.995 1.00 37.91 351 ASN A N 1
ATOM 2743 C CA . ASN A 1 351 ? -23.541 20.386 33.165 1.00 37.91 351 ASN A CA 1
ATOM 2744 C C . ASN A 1 351 ? -22.762 20.936 31.941 1.00 37.91 351 ASN A C 1
ATOM 2746 O O . ASN A 1 351 ? -21.532 20.971 31.993 1.00 37.91 351 ASN A O 1
ATOM 2750 N N . LEU A 1 352 ? -23.404 21.371 30.845 1.00 38.91 352 LEU A N 1
ATOM 2751 C CA . LEU A 1 352 ? -22.721 22.027 29.697 1.00 38.91 352 LEU A CA 1
ATOM 2752 C C . LEU A 1 352 ? -21.535 21.214 29.106 1.00 38.91 352 LEU A C 1
ATOM 2754 O O . LEU A 1 352 ? -20.523 21.757 28.655 1.00 38.91 352 LEU A O 1
ATOM 2758 N N . GLY A 1 353 ? -21.641 19.882 29.113 1.00 44.47 353 GLY A N 1
ATOM 2759 C CA . GLY A 1 353 ? -20.564 18.982 28.695 1.00 44.47 353 GLY A CA 1
ATOM 2760 C C . GLY A 1 353 ? -20.283 19.007 27.188 1.00 44.47 353 GLY A C 1
ATOM 2761 O O . GLY A 1 353 ? -21.035 18.438 26.405 1.00 44.47 353 GLY A O 1
ATOM 2762 N N . VAL A 1 354 ? -19.161 19.607 26.773 1.00 49.38 354 VAL A N 1
ATOM 2763 C CA . VAL A 1 354 ? -18.642 19.473 25.399 1.00 49.38 354 VAL A CA 1
ATOM 2764 C C . VAL A 1 354 ? -18.043 18.079 25.175 1.00 49.38 354 VAL A C 1
ATOM 2766 O O . VAL A 1 354 ? -17.052 17.733 25.819 1.00 49.38 354 VAL A O 1
ATOM 2769 N N . THR A 1 355 ? -18.573 17.325 24.208 1.00 49.56 355 THR A N 1
ATOM 2770 C CA . THR A 1 355 ? -18.081 15.986 23.827 1.00 49.56 355 THR A CA 1
ATOM 2771 C C . THR A 1 355 ? -17.147 16.063 22.613 1.00 49.56 355 THR A C 1
ATOM 2773 O O . THR A 1 355 ? -17.555 15.844 21.474 1.00 49.56 355 THR A O 1
ATOM 2776 N N . LEU A 1 356 ? -15.863 16.361 22.849 1.00 52.50 356 LEU A N 1
ATOM 2777 C CA . LEU A 1 356 ? -14.836 16.426 21.790 1.00 52.50 356 LEU A CA 1
ATOM 2778 C C . LEU A 1 356 ? -14.505 15.054 21.165 1.00 52.50 356 LEU A C 1
ATOM 2780 O O . LEU A 1 356 ? -13.982 14.984 20.052 1.00 52.50 356 LEU A O 1
ATOM 2784 N N . SER A 1 357 ? -14.791 13.954 21.868 1.00 50.84 357 SER A N 1
ATOM 2785 C CA . SER A 1 357 ? -14.410 12.593 21.468 1.00 50.84 357 SER A CA 1
ATOM 2786 C C . SER A 1 357 ? -15.144 12.085 20.222 1.00 50.84 357 SER A C 1
ATOM 2788 O O . SER A 1 357 ? -14.533 11.374 19.425 1.00 50.84 357 SER A O 1
ATOM 2790 N N . ALA A 1 358 ? -16.404 12.481 20.015 1.00 50.50 358 ALA A N 1
ATOM 2791 C CA . ALA A 1 358 ? -17.256 12.002 18.919 1.00 50.50 358 ALA A CA 1
ATOM 2792 C C . ALA A 1 358 ? -16.987 12.671 17.554 1.00 50.50 358 ALA A C 1
ATOM 2794 O O . ALA A 1 358 ? -17.510 12.222 16.540 1.00 50.50 358 ALA A O 1
ATOM 2795 N N . ALA A 1 359 ? -16.191 13.743 17.506 1.00 55.19 359 ALA A N 1
ATOM 2796 C CA . ALA A 1 359 ? -15.905 14.449 16.258 1.00 55.19 359 ALA A CA 1
ATOM 2797 C C . ALA A 1 359 ? -14.950 13.660 15.342 1.00 55.19 359 ALA A C 1
ATOM 2799 O O . ALA A 1 359 ? -14.007 13.023 15.809 1.00 55.19 359 ALA A O 1
ATOM 2800 N N . SER A 1 360 ? -15.136 13.784 14.032 1.00 68.75 360 SER A N 1
ATOM 2801 C CA . SER A 1 360 ? -14.214 13.305 13.001 1.00 68.75 360 SER A CA 1
ATOM 2802 C C . SER A 1 360 ? -14.077 14.372 11.923 1.00 68.75 360 SER A C 1
ATOM 2804 O O . SER A 1 360 ? -14.997 15.162 11.705 1.00 68.75 360 SER A O 1
ATOM 2806 N N . ASN A 1 361 ? -12.931 14.413 11.246 1.00 71.25 361 ASN A N 1
ATOM 2807 C CA . ASN A 1 361 ? -12.765 15.209 10.030 1.00 71.25 361 ASN A CA 1
ATOM 2808 C C . ASN A 1 361 ? -12.326 14.358 8.833 1.00 71.25 361 ASN A C 1
ATOM 2810 O O . ASN A 1 361 ? -11.854 14.925 7.850 1.00 71.25 361 ASN A O 1
ATOM 2814 N N . TYR A 1 362 ? -12.503 13.032 8.878 1.00 77.94 362 TYR A N 1
ATOM 2815 C CA . TYR A 1 362 ? -12.017 12.125 7.836 1.00 77.94 362 TYR A CA 1
ATOM 2816 C C . TYR A 1 362 ? -12.434 12.534 6.419 1.00 77.94 362 TYR A C 1
ATOM 2818 O O . TYR A 1 362 ? -11.566 12.701 5.571 1.00 77.94 362 TYR A O 1
ATOM 2826 N N . ASN A 1 363 ? -13.718 12.801 6.166 1.00 77.44 363 ASN A N 1
ATOM 2827 C CA . ASN A 1 363 ? -14.184 13.202 4.831 1.00 77.44 363 ASN A CA 1
ATOM 2828 C C . ASN A 1 363 ? -13.609 14.561 4.375 1.00 77.44 363 ASN A C 1
ATOM 2830 O O . ASN A 1 363 ? -13.318 14.753 3.193 1.00 77.44 363 ASN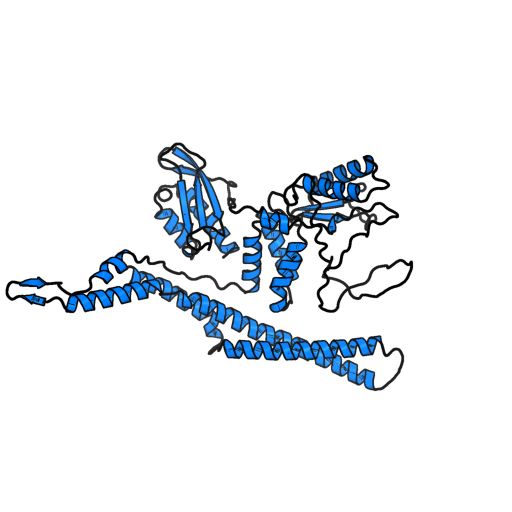 A O 1
ATOM 2834 N N . SER A 1 364 ? -13.343 15.479 5.313 1.00 74.25 364 SER A N 1
ATOM 2835 C CA . SER A 1 364 ? -12.624 16.734 5.041 1.00 74.25 364 SER A CA 1
ATOM 2836 C C . SER A 1 364 ? -11.154 16.479 4.698 1.00 74.25 364 SER A C 1
ATOM 2838 O O . SER A 1 364 ? -10.658 16.981 3.687 1.00 74.25 364 SER A O 1
ATOM 2840 N N . TRP A 1 365 ? -10.464 15.660 5.495 1.00 81.38 365 TRP A N 1
ATOM 2841 C CA . TRP A 1 365 ? -9.085 15.253 5.242 1.00 81.38 365 TRP A CA 1
ATOM 2842 C C . TRP A 1 365 ? -8.965 14.535 3.896 1.00 81.38 365 TRP A C 1
ATOM 2844 O O . TRP A 1 365 ? -8.148 14.908 3.066 1.00 81.38 365 TRP A O 1
ATOM 2854 N N . GLN A 1 366 ? -9.835 13.569 3.614 1.00 83.44 366 GLN A N 1
ATOM 2855 C CA . GLN A 1 366 ? -9.805 12.758 2.403 1.00 83.44 366 GLN A CA 1
ATOM 2856 C C . GLN A 1 366 ? -9.950 13.599 1.123 1.00 83.44 366 GLN A C 1
ATOM 2858 O O . GLN A 1 366 ? -9.321 13.268 0.111 1.00 83.44 366 GLN A O 1
ATOM 2863 N N . ALA A 1 367 ? -10.706 14.701 1.184 1.00 83.31 367 ALA A N 1
ATOM 2864 C CA . ALA A 1 367 ? -10.853 15.675 0.103 1.00 83.31 367 ALA A CA 1
ATOM 2865 C C . ALA A 1 367 ? -9.677 16.668 -0.028 1.00 83.31 367 ALA A C 1
ATOM 2867 O O . ALA A 1 367 ? -9.447 17.180 -1.121 1.00 83.31 367 ALA A O 1
ATOM 2868 N N . ASN A 1 368 ? -8.937 16.946 1.055 1.00 82.88 368 ASN A N 1
ATOM 2869 C CA . ASN A 1 368 ? -7.909 18.001 1.113 1.00 82.88 368 ASN A CA 1
ATOM 2870 C C . ASN A 1 368 ? -6.476 17.494 1.394 1.00 82.88 368 ASN A C 1
ATOM 2872 O O . ASN A 1 368 ? -5.549 18.301 1.481 1.00 82.88 368 ASN A O 1
ATOM 2876 N N . LYS A 1 369 ? -6.281 16.179 1.555 1.00 88.25 369 LYS A N 1
ATOM 2877 C CA . LYS A 1 369 ? -4.992 15.554 1.888 1.00 88.25 369 LYS A CA 1
ATOM 2878 C C . LYS A 1 369 ? -3.909 15.861 0.840 1.00 88.25 369 LYS A C 1
ATOM 2880 O O . LYS A 1 369 ? -4.225 16.040 -0.341 1.00 88.25 369 LYS A O 1
ATOM 2885 N N . PRO A 1 370 ? -2.619 15.856 1.222 1.00 90.44 370 PRO A N 1
ATOM 2886 C CA . PRO A 1 370 ? -1.527 16.015 0.268 1.00 90.44 370 PRO A CA 1
ATOM 2887 C C . PRO A 1 370 ? -1.536 14.923 -0.812 1.00 90.44 370 PRO A C 1
ATOM 2889 O O . PRO A 1 370 ? -1.712 13.746 -0.512 1.00 90.44 370 PRO A O 1
ATOM 2892 N N . THR A 1 371 ? -1.260 15.294 -2.063 1.00 89.75 371 THR A N 1
ATOM 2893 C CA . THR A 1 371 ? -1.031 14.346 -3.174 1.00 89.75 371 THR A CA 1
ATOM 2894 C C . THR A 1 371 ? 0.431 13.895 -3.288 1.00 89.75 371 THR A C 1
ATOM 2896 O O . THR A 1 371 ? 0.734 12.938 -3.997 1.00 89.75 371 THR A O 1
ATOM 2899 N N . SER A 1 372 ? 1.338 14.568 -2.570 1.00 90.69 372 SER A N 1
ATOM 2900 C CA . SER A 1 372 ? 2.789 14.359 -2.590 1.00 90.69 372 SER A CA 1
ATOM 2901 C C . SER A 1 372 ? 3.362 14.526 -1.179 1.00 90.69 372 SER A C 1
ATOM 2903 O O . SER A 1 372 ? 2.975 15.454 -0.463 1.00 90.69 372 SER A O 1
ATOM 2905 N N . ARG A 1 373 ? 4.275 13.640 -0.758 1.00 90.44 373 ARG A N 1
ATOM 2906 C CA . ARG A 1 373 ? 4.925 13.677 0.568 1.00 90.44 373 ARG A CA 1
ATOM 2907 C C . ARG A 1 373 ? 6.447 13.637 0.443 1.00 90.44 373 ARG A C 1
ATOM 2909 O O . ARG A 1 373 ? 7.006 12.654 -0.040 1.00 90.44 373 ARG A O 1
ATOM 2916 N N . THR A 1 374 ? 7.130 14.667 0.947 1.00 91.88 374 THR A N 1
ATOM 2917 C CA . THR A 1 374 ? 8.600 14.679 1.036 1.00 91.88 374 THR A CA 1
ATOM 2918 C C . THR A 1 374 ? 9.098 13.696 2.092 1.00 91.88 374 THR A C 1
ATOM 2920 O O . THR A 1 374 ? 8.851 13.883 3.284 1.00 91.88 374 THR A O 1
ATOM 2923 N N . ILE A 1 375 ? 9.859 12.693 1.659 1.00 92.00 375 ILE A N 1
ATOM 2924 C CA . ILE A 1 375 ? 10.425 11.631 2.496 1.00 92.00 375 ILE A CA 1
ATOM 2925 C C . ILE A 1 375 ? 11.612 12.170 3.300 1.00 92.00 375 ILE A C 1
ATOM 2927 O O . ILE A 1 375 ? 12.605 12.644 2.734 1.00 92.00 375 ILE A O 1
ATOM 2931 N N . SER A 1 376 ? 11.552 12.044 4.624 1.00 88.38 376 SER A N 1
ATOM 2932 C CA . SER A 1 376 ? 12.653 12.401 5.525 1.00 88.38 376 SER A CA 1
ATOM 2933 C C . SER A 1 376 ? 13.780 11.355 5.511 1.00 88.38 376 SER A C 1
ATOM 2935 O O . SER A 1 376 ? 13.558 10.164 5.314 1.00 88.38 376 SER A O 1
ATOM 2937 N N . GLY A 1 377 ? 15.022 11.796 5.727 1.00 87.19 377 GLY A N 1
ATOM 2938 C CA . GLY A 1 377 ? 16.192 10.921 5.868 1.00 87.19 377 GLY A CA 1
ATOM 2939 C C . GLY A 1 377 ? 17.089 11.348 7.026 1.00 87.19 377 GLY A C 1
ATOM 2940 O O . GLY A 1 377 ? 16.667 12.104 7.899 1.00 87.19 377 GLY A O 1
ATOM 2941 N N . LYS A 1 378 ? 18.351 10.897 7.028 1.00 79.69 378 LYS A N 1
ATOM 2942 C CA . LYS A 1 378 ? 19.293 11.146 8.140 1.00 79.69 378 LYS A CA 1
ATOM 2943 C C . LYS A 1 378 ? 19.563 12.639 8.388 1.00 79.69 378 LYS A C 1
ATOM 2945 O O . LYS A 1 378 ? 19.897 13.001 9.509 1.00 79.69 378 LYS A O 1
ATOM 2950 N N . GLY A 1 379 ? 19.410 13.482 7.362 1.00 77.19 379 GLY A N 1
ATOM 2951 C CA . GLY A 1 379 ? 19.501 14.948 7.444 1.00 77.19 379 GLY A CA 1
ATOM 2952 C C . GLY A 1 379 ? 18.156 15.693 7.397 1.00 77.19 379 GLY A C 1
ATOM 2953 O O . GLY A 1 379 ? 18.137 16.881 7.091 1.00 77.19 379 GLY A O 1
ATOM 2954 N N . GLY A 1 380 ? 17.023 15.021 7.632 1.00 88.38 380 GLY A N 1
ATOM 2955 C CA . GLY A 1 380 ? 15.683 15.610 7.493 1.00 88.38 380 GLY A CA 1
ATOM 2956 C C . GLY A 1 380 ? 15.164 15.613 6.048 1.00 88.38 380 GLY A C 1
ATOM 2957 O O . GLY A 1 380 ? 15.537 14.761 5.241 1.00 88.38 380 GLY A O 1
ATOM 2958 N N . LYS A 1 381 ? 14.267 16.545 5.698 1.00 89.69 381 LYS A N 1
ATOM 2959 C CA . LYS A 1 381 ? 13.537 16.551 4.407 1.00 89.69 381 LYS A CA 1
ATOM 2960 C C . LYS A 1 381 ? 14.388 16.897 3.173 1.00 89.69 381 LYS A C 1
ATOM 2962 O O . LYS A 1 381 ? 13.990 16.567 2.061 1.00 89.69 381 LYS A O 1
ATOM 2967 N N . GLN A 1 382 ? 15.558 17.515 3.344 1.00 92.62 382 GLN A N 1
ATOM 2968 C CA . GLN A 1 382 ? 16.461 17.878 2.241 1.00 92.62 382 GLN A CA 1
ATOM 2969 C C . GLN A 1 382 ? 17.760 17.055 2.265 1.00 92.62 382 GLN A C 1
ATOM 2971 O O . GLN A 1 382 ? 18.145 16.517 3.301 1.00 92.62 382 GLN A O 1
ATOM 2976 N N . ILE A 1 383 ? 18.430 16.969 1.113 1.00 92.56 383 ILE A N 1
ATOM 2977 C CA . ILE A 1 383 ? 19.763 16.380 0.929 1.00 92.56 383 ILE A CA 1
ATOM 2978 C C . ILE A 1 383 ? 20.652 17.435 0.257 1.00 92.56 383 ILE A C 1
ATOM 2980 O O . ILE A 1 383 ? 20.359 17.864 -0.864 1.00 92.56 383 ILE A O 1
ATOM 2984 N N . GLU A 1 384 ? 21.742 17.854 0.907 1.00 91.44 384 GLU A N 1
ATOM 2985 C CA . GLU A 1 384 ? 22.750 18.704 0.259 1.00 91.44 384 GLU A CA 1
ATOM 2986 C C . GLU A 1 384 ? 23.514 17.907 -0.805 1.00 91.44 384 GLU A C 1
ATOM 2988 O O . GLU A 1 384 ? 24.122 16.873 -0.526 1.00 91.44 384 GLU A O 1
ATOM 2993 N N . ALA A 1 385 ? 23.529 18.413 -2.036 1.00 90.88 385 ALA A N 1
ATOM 2994 C CA . ALA A 1 385 ? 24.170 17.762 -3.168 1.00 90.88 385 ALA A CA 1
ATOM 2995 C C . ALA A 1 385 ? 24.941 18.757 -4.045 1.00 90.88 385 ALA A C 1
ATOM 2997 O O . ALA A 1 385 ? 24.780 19.977 -3.945 1.00 90.88 385 ALA A O 1
ATOM 2998 N N . ARG A 1 386 ? 25.768 18.237 -4.960 1.00 88.75 386 ARG A N 1
ATOM 2999 C CA . ARG A 1 386 ? 26.344 19.022 -6.060 1.00 88.75 386 ARG A CA 1
ATOM 3000 C C . ARG A 1 386 ? 25.939 18.429 -7.400 1.00 88.75 386 ARG A C 1
ATOM 3002 O O . ARG A 1 386 ? 26.204 17.262 -7.660 1.00 88.75 386 ARG A O 1
ATOM 3009 N N . VAL A 1 387 ? 25.323 19.246 -8.250 1.00 85.44 387 VAL A N 1
ATOM 3010 C CA . VAL A 1 387 ? 24.950 18.881 -9.623 1.00 85.44 387 VAL A CA 1
ATOM 3011 C C . VAL A 1 387 ? 25.872 19.654 -10.554 1.00 85.44 387 VAL A C 1
ATOM 3013 O O . VAL A 1 387 ? 25.729 20.865 -10.745 1.00 85.44 387 VAL A O 1
ATOM 3016 N N . GLY A 1 388 ? 26.892 18.962 -11.064 1.00 82.12 388 GLY A N 1
ATOM 3017 C CA . GLY A 1 388 ? 28.060 19.622 -11.643 1.00 82.12 388 GLY A CA 1
ATOM 3018 C C . GLY A 1 388 ? 28.691 20.577 -10.624 1.00 82.12 388 GLY A C 1
ATOM 3019 O O . GLY A 1 388 ? 28.878 20.235 -9.456 1.00 82.12 388 GLY A O 1
ATOM 3020 N N . ASN A 1 389 ? 28.966 21.813 -11.038 1.00 82.88 389 ASN A N 1
ATOM 3021 C CA . ASN A 1 389 ? 29.699 22.761 -10.197 1.00 82.88 389 ASN A CA 1
ATOM 3022 C C . ASN A 1 389 ? 28.835 23.469 -9.132 1.00 82.88 389 ASN A C 1
ATOM 3024 O O . ASN A 1 389 ? 29.395 24.132 -8.256 1.00 82.88 389 ASN A O 1
ATOM 3028 N N . ARG A 1 390 ? 27.499 23.338 -9.147 1.00 84.44 390 ARG A N 1
ATOM 3029 C CA . ARG A 1 390 ? 26.598 24.037 -8.206 1.00 84.44 390 ARG A CA 1
ATOM 3030 C C . ARG A 1 390 ? 26.169 23.156 -7.035 1.00 84.44 390 ARG A C 1
ATOM 3032 O O . ARG A 1 390 ? 25.823 21.997 -7.241 1.00 84.44 390 ARG A O 1
ATOM 3039 N N . LYS A 1 391 ? 26.133 23.737 -5.829 1.00 88.31 391 LYS A N 1
ATOM 3040 C CA . LYS A 1 391 ? 25.379 23.181 -4.696 1.00 88.31 391 LYS A CA 1
ATOM 3041 C C . LYS A 1 391 ? 23.876 23.283 -4.982 1.00 88.31 391 LYS A C 1
ATOM 3043 O O . LYS A 1 391 ? 23.435 24.302 -5.514 1.00 88.31 391 LYS A O 1
ATOM 3048 N N . VAL A 1 392 ? 23.119 22.253 -4.621 1.00 88.44 392 VAL A N 1
ATOM 3049 C CA . VAL A 1 392 ? 21.652 22.210 -4.677 1.00 88.44 392 VAL A CA 1
ATOM 3050 C C . VAL A 1 392 ? 21.119 21.432 -3.476 1.00 88.44 392 VAL A C 1
ATOM 3052 O O . VAL A 1 392 ? 21.770 20.492 -3.021 1.00 88.44 392 VAL A O 1
ATOM 3055 N N . ASN A 1 393 ? 19.920 21.781 -3.013 1.00 90.94 393 ASN A N 1
ATOM 3056 C CA . ASN A 1 393 ? 19.200 20.987 -2.022 1.00 90.94 393 ASN A CA 1
ATOM 3057 C C . ASN A 1 393 ? 18.183 20.130 -2.775 1.00 90.94 393 ASN A C 1
ATOM 3059 O O . ASN A 1 393 ? 17.267 20.662 -3.413 1.00 90.94 393 ASN A O 1
ATOM 3063 N N . LEU A 1 394 ? 18.396 18.817 -2.750 1.00 92.88 394 LEU A N 1
ATOM 3064 C CA . LEU A 1 394 ? 17.467 17.834 -3.295 1.00 92.88 394 LEU A CA 1
ATOM 3065 C C . LEU A 1 394 ? 16.423 17.481 -2.238 1.00 92.88 394 LEU A C 1
ATOM 3067 O O . LEU A 1 394 ? 16.700 17.522 -1.041 1.00 92.88 394 LEU A O 1
ATOM 3071 N N . ARG A 1 395 ? 15.247 17.080 -2.696 1.00 93.56 395 ARG A N 1
ATOM 3072 C CA . ARG A 1 395 ? 14.245 16.358 -1.918 1.00 93.56 395 ARG A CA 1
ATOM 3073 C C . ARG A 1 395 ? 13.836 15.106 -2.687 1.00 93.56 395 ARG A C 1
ATOM 3075 O O . ARG A 1 395 ? 13.993 15.055 -3.911 1.00 93.56 395 ARG A O 1
ATOM 3082 N N . VAL A 1 396 ? 13.368 14.106 -1.951 1.00 95.50 396 VAL A N 1
ATOM 3083 C CA . VAL A 1 396 ? 12.764 12.898 -2.511 1.00 95.50 396 VAL A CA 1
ATOM 3084 C C . VAL A 1 396 ? 11.305 12.928 -2.095 1.00 95.50 396 VAL A C 1
ATOM 3086 O O . VAL A 1 396 ? 11.016 12.881 -0.902 1.00 95.50 396 VAL A O 1
ATOM 3089 N N . ASP A 1 397 ? 10.415 13.055 -3.065 1.00 95.00 397 ASP A N 1
ATOM 3090 C CA . ASP A 1 397 ? 8.977 13.110 -2.849 1.00 95.00 397 ASP A CA 1
ATOM 3091 C C . ASP A 1 397 ? 8.336 11.805 -3.326 1.00 95.00 397 ASP A C 1
ATOM 3093 O O . ASP A 1 397 ? 8.806 11.167 -4.274 1.00 95.00 397 ASP A O 1
ATOM 3097 N N . TRP A 1 398 ? 7.280 11.397 -2.635 1.00 94.81 398 TRP A N 1
ATOM 3098 C CA . TRP A 1 398 ? 6.476 10.228 -2.953 1.00 94.81 398 TRP A CA 1
ATOM 3099 C C . TRP A 1 398 ? 5.068 10.660 -3.338 1.00 94.81 398 TRP A C 1
ATOM 3101 O O . TRP A 1 398 ? 4.425 11.396 -2.589 1.00 94.81 398 TRP A O 1
ATOM 3111 N N . GLU A 1 399 ? 4.600 10.181 -4.486 1.00 94.44 399 GLU A N 1
ATOM 3112 C CA . GLU A 1 399 ? 3.303 10.535 -5.058 1.00 94.44 399 GLU A CA 1
ATOM 3113 C C . GLU A 1 399 ? 2.560 9.247 -5.431 1.00 94.44 399 GLU A C 1
ATOM 3115 O O . GLU A 1 399 ? 2.787 8.718 -6.520 1.00 94.44 399 GLU A O 1
ATOM 3120 N N . PRO A 1 400 ? 1.709 8.692 -4.548 1.00 90.69 400 PRO A N 1
ATOM 3121 C CA . PRO A 1 400 ? 1.118 7.363 -4.741 1.00 90.69 400 PRO A CA 1
ATOM 3122 C C . PRO A 1 400 ? 0.021 7.284 -5.813 1.00 90.69 400 PRO A C 1
ATOM 3124 O O . PRO A 1 400 ? -0.467 6.195 -6.071 1.00 90.69 400 PRO A O 1
ATOM 3127 N N . SER A 1 401 ? -0.382 8.412 -6.408 1.00 86.94 401 SER A N 1
ATOM 3128 C CA . SER A 1 401 ? -1.416 8.492 -7.462 1.00 86.94 401 SER A CA 1
ATOM 3129 C C . SER A 1 401 ? -0.916 9.130 -8.770 1.00 86.94 401 SER A C 1
ATOM 3131 O O . SER A 1 401 ? -1.701 9.435 -9.667 1.00 86.94 401 SER A O 1
ATOM 3133 N N . SER A 1 402 ? 0.398 9.351 -8.880 1.00 87.38 402 SER A N 1
ATOM 3134 C CA . SER A 1 402 ? 1.066 9.913 -10.062 1.00 87.38 402 SER A CA 1
ATOM 3135 C C . SER A 1 402 ? 1.598 8.811 -10.996 1.00 87.38 402 SER A C 1
ATOM 3137 O O . SER A 1 402 ? 1.538 7.622 -10.695 1.00 87.38 402 SER A O 1
ATOM 3139 N N . GLY A 1 403 ? 2.193 9.202 -12.126 1.00 80.31 403 GLY A N 1
ATOM 3140 C CA . GLY A 1 403 ? 2.896 8.285 -13.035 1.00 80.31 403 GLY A CA 1
ATOM 3141 C C . GLY A 1 403 ? 2.045 7.785 -14.197 1.00 80.31 403 GLY A C 1
ATOM 3142 O O . GLY A 1 403 ? 0.907 8.207 -14.383 1.00 80.31 403 GLY A O 1
ATOM 3143 N N . THR A 1 404 ? 2.626 6.904 -15.015 1.00 71.19 404 THR A N 1
ATOM 3144 C CA . THR A 1 404 ? 2.056 6.531 -16.328 1.00 71.19 404 THR A CA 1
ATOM 3145 C C . THR A 1 404 ? 0.673 5.868 -16.234 1.00 71.19 404 THR A C 1
ATOM 3147 O O . THR A 1 404 ? -0.168 6.105 -17.098 1.00 71.19 404 THR A O 1
ATOM 3150 N N . ASN A 1 405 ? 0.430 5.094 -15.171 1.00 71.25 405 ASN A N 1
ATOM 3151 C CA . ASN A 1 405 ? -0.819 4.357 -14.938 1.00 71.25 405 ASN A CA 1
ATOM 3152 C C . ASN A 1 405 ? -1.589 4.838 -13.689 1.00 71.25 405 ASN A C 1
ATOM 3154 O O . ASN A 1 405 ? -2.647 4.300 -13.383 1.00 71.25 405 ASN A O 1
ATOM 3158 N N . GLY A 1 406 ? -1.048 5.801 -12.932 1.00 77.31 406 GLY A N 1
ATOM 3159 C CA . GLY A 1 406 ? -1.540 6.154 -11.592 1.00 77.31 406 GLY A CA 1
ATOM 3160 C C . GLY A 1 406 ? -1.005 5.281 -10.444 1.00 77.31 406 GLY A C 1
ATOM 3161 O O . GLY A 1 406 ? -1.296 5.589 -9.295 1.00 77.31 406 GLY A O 1
ATOM 3162 N N . ASP A 1 407 ? -0.179 4.261 -10.725 1.00 79.44 407 ASP A N 1
ATOM 3163 C CA . ASP A 1 407 ? 0.441 3.346 -9.734 1.00 79.44 407 ASP A CA 1
ATOM 3164 C C . ASP A 1 407 ? 1.398 4.033 -8.731 1.00 79.44 407 ASP A C 1
ATOM 3166 O O . ASP A 1 407 ? 1.895 3.410 -7.790 1.00 79.44 407 ASP A O 1
ATOM 3170 N N . GLY A 1 408 ? 1.711 5.306 -8.969 1.00 89.94 408 GLY A N 1
ATOM 3171 C CA . GLY A 1 408 ? 2.584 6.141 -8.164 1.00 89.94 408 GLY A CA 1
ATOM 3172 C C . GLY A 1 408 ? 4.018 6.264 -8.688 1.00 89.94 408 GLY A C 1
ATOM 3173 O O . GLY A 1 408 ? 4.521 5.457 -9.478 1.00 89.94 408 GLY A O 1
ATOM 3174 N N . VAL A 1 409 ? 4.708 7.308 -8.219 1.00 94.50 409 VAL A N 1
ATOM 3175 C CA . VAL A 1 409 ? 6.124 7.577 -8.526 1.00 94.50 409 VAL A CA 1
ATOM 3176 C C . VAL A 1 409 ? 6.910 7.999 -7.286 1.00 94.50 409 VAL A C 1
ATOM 3178 O O . VAL A 1 409 ? 6.363 8.519 -6.309 1.00 94.50 409 VAL A O 1
ATOM 3181 N N . PHE A 1 410 ? 8.231 7.854 -7.374 1.00 96.50 410 PHE A N 1
ATOM 3182 C CA . PHE A 1 410 ? 9.170 8.602 -6.543 1.00 96.50 410 PHE A CA 1
ATOM 3183 C C . PHE A 1 410 ? 9.876 9.660 -7.385 1.00 96.50 410 PHE A C 1
ATOM 3185 O O . PHE A 1 410 ? 10.492 9.341 -8.404 1.00 96.50 410 PHE A O 1
ATOM 3192 N N . GLN A 1 411 ? 9.816 10.916 -6.947 1.00 95.19 411 GLN A N 1
ATOM 3193 C CA . GLN A 1 411 ? 10.411 12.057 -7.635 1.00 95.19 411 GLN A CA 1
ATOM 3194 C C . GLN A 1 411 ? 11.620 12.575 -6.852 1.00 95.19 411 GLN A C 1
ATOM 3196 O O . GLN A 1 411 ? 11.526 12.917 -5.676 1.00 95.19 411 GLN A O 1
ATOM 3201 N N . VAL A 1 412 ? 12.769 12.687 -7.515 1.00 95.50 412 VAL A N 1
ATOM 3202 C CA . VAL A 1 412 ? 13.944 13.384 -6.984 1.00 95.50 412 VAL A CA 1
ATOM 3203 C C . VAL A 1 412 ? 14.017 14.745 -7.650 1.00 95.50 412 VAL A C 1
ATOM 3205 O O . VAL A 1 412 ? 14.177 14.848 -8.870 1.00 95.50 412 VAL A O 1
ATOM 3208 N N . GLN A 1 413 ? 13.923 15.805 -6.852 1.00 92.06 413 GLN A N 1
ATOM 3209 C CA . GLN A 1 413 ? 13.900 17.163 -7.383 1.00 92.06 413 GLN A CA 1
ATOM 3210 C C . GLN A 1 413 ? 14.643 18.180 -6.520 1.00 92.06 413 GLN A C 1
ATOM 3212 O O . GLN A 1 413 ? 14.735 18.063 -5.301 1.00 92.06 413 GLN A O 1
ATOM 3217 N N . SER A 1 414 ? 15.191 19.204 -7.170 1.00 87.81 414 SER A N 1
ATOM 3218 C CA . SER A 1 414 ? 15.818 20.351 -6.510 1.00 87.81 414 SER A CA 1
ATOM 3219 C C . SER A 1 414 ? 14.821 21.497 -6.348 1.00 87.81 414 SER A C 1
ATOM 3221 O O . SER A 1 414 ? 14.008 21.724 -7.243 1.00 87.81 414 SER A O 1
ATOM 3223 N N . GLY A 1 415 ? 14.944 22.292 -5.280 1.00 68.69 415 GLY A N 1
ATOM 3224 C CA . GLY A 1 415 ? 14.259 23.593 -5.192 1.00 68.69 415 GLY A CA 1
ATOM 3225 C C . GLY A 1 415 ? 14.559 24.508 -6.396 1.00 68.69 415 GLY A C 1
ATOM 3226 O O . GLY A 1 415 ? 15.531 24.285 -7.119 1.00 68.69 415 GLY A O 1
ATOM 3227 N N . SER A 1 416 ? 13.722 25.528 -6.615 1.00 53.69 416 SER A N 1
ATOM 3228 C CA . SER A 1 416 ? 13.687 26.396 -7.808 1.00 53.69 416 SER A CA 1
ATOM 3229 C C . SER A 1 416 ? 15.018 27.104 -8.125 1.00 53.69 416 SER A C 1
ATOM 3231 O O . SER A 1 416 ? 15.243 28.265 -7.777 1.00 53.69 416 SER A O 1
ATOM 3233 N N . GLY A 1 417 ? 15.918 26.396 -8.809 1.00 49.59 417 GLY A N 1
ATOM 3234 C CA . GLY A 1 417 ? 17.227 26.881 -9.233 1.00 49.59 417 GLY A CA 1
ATOM 3235 C C . GLY A 1 417 ? 17.217 27.434 -10.658 1.00 49.59 417 GLY A C 1
ATOM 3236 O O . GLY A 1 417 ? 16.521 26.924 -11.534 1.00 49.59 417 GLY A O 1
ATOM 3237 N N . LYS A 1 418 ? 18.048 28.457 -10.912 1.00 47.38 418 LYS A N 1
ATOM 3238 C CA . LYS A 1 418 ? 18.227 29.063 -12.246 1.00 47.38 418 LYS A CA 1
ATOM 3239 C C . LYS A 1 418 ? 18.462 27.995 -13.325 1.00 47.38 418 LYS A C 1
ATOM 3241 O O . LYS A 1 418 ? 19.290 27.099 -13.125 1.00 47.38 418 LYS A O 1
ATOM 3246 N N . SER A 1 419 ? 17.782 28.171 -14.464 1.00 53.66 419 SER A N 1
ATOM 3247 C CA . SER A 1 419 ? 17.810 27.314 -15.660 1.00 53.66 419 SER A CA 1
ATOM 3248 C C . SER A 1 419 ? 19.165 26.628 -15.910 1.00 53.66 419 SER A C 1
ATOM 3250 O O . SER A 1 419 ? 20.226 27.253 -15.838 1.00 53.66 419 SER A O 1
ATOM 3252 N N . GLY A 1 420 ? 19.116 25.321 -16.185 1.00 60.06 420 GLY A N 1
ATOM 3253 C CA . GLY A 1 420 ? 20.271 24.492 -16.550 1.00 60.06 420 GLY A CA 1
ATOM 3254 C C . GLY A 1 420 ? 20.725 23.474 -15.496 1.00 60.06 420 GLY A C 1
ATOM 3255 O O . GLY A 1 420 ? 21.234 22.421 -15.884 1.00 60.06 420 GLY A O 1
ATOM 3256 N N . TYR A 1 421 ? 20.493 23.721 -14.200 1.00 64.25 421 TYR A N 1
ATOM 3257 C CA . TYR A 1 421 ? 21.009 22.885 -13.091 1.00 64.25 421 TYR A CA 1
ATOM 3258 C C . TYR A 1 421 ? 19.935 22.238 -12.204 1.00 64.25 421 TYR A C 1
ATOM 3260 O O . TYR A 1 421 ? 20.279 21.551 -11.246 1.00 64.25 421 TYR A O 1
ATOM 3268 N N . GLY A 1 422 ? 18.654 22.435 -12.524 1.00 78.56 422 GLY A N 1
ATOM 3269 C CA . GLY A 1 422 ? 17.562 21.767 -11.821 1.00 78.56 422 GLY A CA 1
ATOM 3270 C C . GLY A 1 422 ? 17.607 20.246 -11.997 1.00 78.56 422 GLY A C 1
ATOM 3271 O O . GLY A 1 422 ? 17.893 19.745 -13.091 1.00 78.56 422 GLY A O 1
ATOM 3272 N N . VAL A 1 423 ? 17.306 19.537 -10.913 1.00 87.56 423 VAL A N 1
ATOM 3273 C CA . VAL A 1 423 ? 16.949 18.117 -10.916 1.00 87.56 423 VAL A CA 1
ATOM 3274 C C . VAL A 1 423 ? 15.428 18.035 -10.862 1.00 87.56 423 VAL A C 1
ATOM 3276 O O . VAL A 1 423 ? 14.807 18.715 -10.047 1.00 87.56 423 VAL A O 1
ATOM 3279 N N . ASN A 1 424 ? 14.856 17.238 -11.755 1.00 91.31 424 ASN A N 1
ATOM 3280 C CA . ASN A 1 424 ? 13.460 16.826 -11.768 1.00 91.31 424 ASN A CA 1
ATOM 3281 C C . ASN A 1 424 ? 13.436 15.506 -12.542 1.00 91.31 424 ASN A C 1
ATOM 3283 O O . ASN A 1 424 ? 13.394 15.509 -13.770 1.00 91.31 424 ASN A O 1
ATOM 3287 N N . GLU A 1 425 ? 13.621 14.407 -11.823 1.00 93.88 425 GLU A N 1
ATOM 3288 C CA . GLU A 1 425 ? 13.717 13.054 -12.369 1.00 93.88 425 GLU A CA 1
ATOM 3289 C C . GLU A 1 425 ? 12.817 12.152 -11.517 1.00 93.88 425 GLU A C 1
ATOM 3291 O O . GLU A 1 425 ? 12.761 12.333 -10.300 1.00 93.88 425 GLU A O 1
ATOM 3296 N N . HIS A 1 426 ? 12.136 11.177 -12.116 1.00 94.44 426 HIS A N 1
ATOM 3297 C CA . HIS A 1 426 ? 11.279 10.242 -11.381 1.00 94.44 426 HIS A CA 1
ATOM 3298 C C . HIS A 1 426 ? 11.528 8.786 -11.783 1.00 94.44 426 HIS A C 1
ATOM 3300 O O . HIS A 1 426 ? 12.115 8.500 -12.832 1.00 94.44 426 HIS A O 1
ATOM 3306 N N . ILE A 1 427 ? 11.071 7.880 -10.924 1.00 93.12 427 ILE A N 1
ATOM 3307 C CA . ILE A 1 427 ? 10.954 6.444 -11.172 1.00 93.12 427 ILE A CA 1
ATOM 3308 C C . ILE A 1 427 ? 9.508 6.025 -10.883 1.00 93.12 427 ILE A C 1
ATOM 3310 O O . ILE A 1 427 ? 8.991 6.300 -9.799 1.00 93.12 427 ILE A O 1
ATOM 3314 N N . ASP A 1 428 ? 8.853 5.398 -11.864 1.00 90.38 428 ASP A N 1
ATOM 3315 C CA . ASP A 1 428 ? 7.546 4.760 -11.671 1.00 90.38 428 ASP A CA 1
ATOM 3316 C C . ASP A 1 428 ? 7.686 3.566 -10.722 1.00 90.38 428 ASP A C 1
ATOM 3318 O O . ASP A 1 428 ? 8.662 2.816 -10.794 1.00 90.38 428 ASP A O 1
ATOM 3322 N N . ILE A 1 429 ? 6.697 3.359 -9.857 1.00 87.81 429 ILE A N 1
ATOM 3323 C CA . ILE A 1 429 ? 6.754 2.330 -8.812 1.00 87.81 429 ILE A CA 1
ATOM 3324 C C . ILE A 1 429 ? 6.804 0.911 -9.399 1.00 87.81 429 ILE A C 1
ATOM 3326 O O . ILE A 1 429 ? 7.553 0.081 -8.892 1.00 87.81 429 ILE A O 1
ATOM 3330 N N . GLY A 1 430 ? 6.163 0.666 -10.548 1.00 80.94 430 GLY A N 1
ATOM 3331 C CA . GLY A 1 430 ? 6.283 -0.598 -11.294 1.00 80.94 430 GLY A CA 1
ATOM 3332 C C . GLY A 1 430 ? 7.694 -0.931 -11.815 1.00 80.94 430 GLY A C 1
ATOM 3333 O O . GLY A 1 430 ? 7.933 -2.059 -12.230 1.00 80.94 430 GLY A O 1
ATOM 3334 N N . LYS A 1 431 ? 8.647 0.015 -11.778 1.00 82.62 431 LYS A N 1
ATOM 3335 C CA . LYS A 1 431 ? 10.067 -0.204 -12.135 1.00 82.62 431 LYS A CA 1
ATOM 3336 C C . LYS A 1 431 ? 10.953 -0.497 -10.919 1.00 82.62 431 LYS A C 1
ATOM 3338 O O . LYS A 1 431 ? 12.171 -0.611 -11.069 1.00 82.62 431 LYS A O 1
ATOM 3343 N N . ILE A 1 432 ? 10.371 -0.572 -9.722 1.00 85.88 432 ILE A N 1
ATOM 3344 C CA . ILE A 1 432 ? 11.077 -0.895 -8.484 1.00 85.88 432 ILE A CA 1
ATOM 3345 C C . ILE A 1 432 ? 10.827 -2.367 -8.148 1.00 85.88 432 ILE A C 1
ATOM 3347 O O . ILE A 1 432 ? 9.698 -2.793 -7.951 1.00 85.88 432 ILE A O 1
ATOM 3351 N N . SER A 1 433 ? 11.907 -3.140 -8.071 1.00 76.38 433 SER A N 1
ATOM 3352 C CA . SER A 1 433 ? 11.911 -4.568 -7.714 1.00 76.38 433 SER A CA 1
ATOM 3353 C C . SER A 1 433 ? 12.553 -4.816 -6.351 1.00 76.38 433 SER A C 1
ATOM 3355 O O . SER A 1 433 ? 12.106 -5.601 -5.520 1.00 76.38 433 SER A O 1
ATOM 3357 N N . ASP A 1 434 ? 13.662 -4.119 -6.157 1.00 81.31 434 ASP A N 1
ATOM 3358 C CA . ASP A 1 434 ? 14.622 -4.259 -5.085 1.00 81.31 434 ASP A CA 1
ATOM 3359 C C . ASP A 1 434 ? 15.459 -2.971 -5.003 1.00 81.31 434 ASP A C 1
ATOM 3361 O O . ASP A 1 434 ? 15.417 -2.101 -5.885 1.00 81.31 434 ASP A O 1
ATOM 3365 N N . ARG A 1 435 ? 16.288 -2.857 -3.962 1.00 90.00 435 ARG A N 1
ATOM 3366 C CA . ARG A 1 435 ? 17.178 -1.703 -3.765 1.00 90.00 435 ARG A CA 1
ATOM 3367 C C . ARG A 1 435 ? 18.158 -1.476 -4.933 1.00 90.00 435 ARG A C 1
ATOM 3369 O O . ARG A 1 435 ? 18.570 -0.337 -5.164 1.00 90.00 435 ARG A O 1
ATOM 3376 N N . ASN A 1 436 ? 18.538 -2.518 -5.677 1.00 87.56 436 ASN A N 1
ATOM 3377 C CA . ASN A 1 436 ? 19.449 -2.406 -6.817 1.00 87.56 436 ASN A CA 1
ATOM 3378 C C . ASN A 1 436 ? 18.756 -1.834 -8.058 1.00 87.56 436 ASN A C 1
ATOM 3380 O O . ASN A 1 436 ? 19.403 -1.083 -8.780 1.00 87.56 436 ASN A O 1
ATOM 3384 N N . SER A 1 437 ? 17.466 -2.095 -8.299 1.00 87.94 437 SER A N 1
ATOM 3385 C CA . SER A 1 437 ? 16.717 -1.429 -9.385 1.00 87.94 437 SER A CA 1
ATOM 3386 C C . SER A 1 437 ? 16.694 0.096 -9.212 1.00 87.94 437 SER A C 1
ATOM 3388 O O . SER A 1 437 ? 17.049 0.834 -10.135 1.00 87.94 437 SER A O 1
ATOM 3390 N N . VAL A 1 438 ? 16.432 0.572 -7.988 1.00 94.50 438 VAL A N 1
ATOM 3391 C CA . VAL A 1 438 ? 16.499 1.996 -7.624 1.00 94.50 438 VAL A CA 1
ATOM 3392 C C . VAL A 1 438 ? 17.919 2.540 -7.815 1.00 94.50 438 VAL A C 1
ATOM 3394 O O . VAL A 1 438 ? 18.107 3.595 -8.420 1.00 94.50 438 VAL A O 1
ATOM 3397 N N . MET A 1 439 ? 18.943 1.809 -7.359 1.00 95.56 439 MET A N 1
ATOM 3398 C CA . MET A 1 439 ? 20.349 2.200 -7.531 1.00 95.56 439 MET A CA 1
ATOM 3399 C C . MET A 1 439 ? 20.774 2.243 -9.010 1.00 95.56 439 MET A C 1
ATOM 3401 O O . MET A 1 439 ? 21.495 3.149 -9.430 1.00 95.56 439 MET A O 1
ATOM 3405 N N . ASN A 1 440 ? 20.292 1.307 -9.828 1.00 92.69 440 ASN A N 1
ATOM 3406 C CA . ASN A 1 440 ? 20.515 1.267 -11.270 1.00 92.69 440 ASN A CA 1
ATOM 3407 C C . ASN A 1 440 ? 19.860 2.464 -11.967 1.00 92.69 440 ASN A C 1
ATOM 3409 O O . ASN A 1 440 ? 20.492 3.080 -12.827 1.00 92.69 440 ASN A O 1
ATOM 3413 N N . TRP A 1 441 ? 18.640 2.837 -11.573 1.00 95.62 441 TRP A N 1
ATOM 3414 C CA . TRP A 1 441 ? 17.994 4.064 -12.039 1.00 95.62 441 TRP A CA 1
ATOM 3415 C C . TRP A 1 441 ? 18.810 5.306 -11.650 1.00 95.62 441 TRP A C 1
ATOM 3417 O O . TRP A 1 441 ? 19.187 6.071 -12.535 1.00 95.62 441 TRP A O 1
ATOM 3427 N N . VAL A 1 442 ? 19.202 5.469 -10.379 1.00 96.94 442 VAL A N 1
ATOM 3428 C CA . VAL A 1 442 ? 20.052 6.595 -9.932 1.00 96.94 442 VAL A CA 1
ATOM 3429 C C . VAL A 1 442 ? 21.362 6.676 -10.734 1.00 96.94 442 VAL A C 1
ATOM 3431 O O . VAL A 1 442 ? 21.775 7.766 -11.132 1.00 96.94 442 VAL A O 1
ATOM 3434 N N . ASN A 1 443 ? 22.002 5.537 -11.020 1.00 95.31 443 ASN A N 1
ATOM 3435 C CA . ASN A 1 443 ? 23.266 5.474 -11.760 1.00 95.31 443 ASN A CA 1
ATOM 3436 C C . ASN A 1 443 ? 23.136 5.656 -13.283 1.00 95.31 443 ASN A C 1
ATOM 3438 O O . ASN A 1 443 ? 24.116 6.034 -13.927 1.00 95.31 443 ASN A O 1
ATOM 3442 N N . LYS A 1 444 ? 21.958 5.429 -13.876 1.00 94.12 444 LYS A N 1
ATOM 3443 C CA . LYS A 1 444 ? 21.706 5.660 -15.312 1.00 94.12 444 LYS A CA 1
ATOM 3444 C C . LYS A 1 444 ? 21.114 7.052 -15.585 1.00 94.12 444 LYS A C 1
ATOM 3446 O O . LYS A 1 444 ? 21.426 7.661 -16.611 1.00 94.12 444 LYS A O 1
ATOM 3451 N N . THR A 1 445 ? 20.322 7.592 -14.660 1.00 93.56 445 THR A N 1
ATOM 3452 C CA . THR A 1 445 ? 19.584 8.854 -14.817 1.00 93.56 445 THR A CA 1
ATOM 3453 C C . THR A 1 445 ? 20.509 10.065 -14.930 1.00 93.56 445 THR A C 1
ATOM 3455 O O . THR A 1 445 ? 21.365 10.325 -14.083 1.00 93.56 445 THR A O 1
ATOM 3458 N N . ARG A 1 446 ? 20.321 10.857 -15.994 1.00 88.50 446 ARG A N 1
ATOM 3459 C CA . ARG A 1 446 ? 21.264 11.892 -16.452 1.00 88.50 446 ARG A CA 1
ATOM 3460 C C . ARG A 1 446 ? 21.634 12.929 -15.387 1.00 88.50 446 ARG A C 1
ATOM 3462 O O . ARG A 1 446 ? 22.799 13.325 -15.340 1.00 88.50 446 ARG A O 1
ATOM 3469 N N . ARG A 1 447 ? 20.681 13.393 -14.568 1.00 89.44 447 ARG A N 1
ATOM 3470 C CA . ARG A 1 447 ? 20.943 14.377 -13.498 1.00 89.44 447 ARG A CA 1
ATOM 3471 C C . ARG A 1 447 ? 21.425 13.766 -12.179 1.00 89.44 447 ARG A C 1
ATOM 3473 O O . ARG A 1 447 ? 21.944 14.513 -11.354 1.00 89.44 447 ARG A O 1
ATOM 3480 N N . LEU A 1 448 ? 21.289 12.451 -11.992 1.00 93.56 448 LEU A N 1
ATOM 3481 C CA . LEU A 1 448 ? 21.593 11.753 -10.735 1.00 93.56 448 LEU A CA 1
ATOM 3482 C C . LEU A 1 448 ? 22.914 10.966 -10.782 1.00 93.56 448 LEU A C 1
ATOM 3484 O O . LEU A 1 448 ? 23.632 10.895 -9.785 1.00 93.56 448 LEU A O 1
ATOM 3488 N N . LYS A 1 449 ? 23.297 10.443 -11.952 1.00 93.50 449 LYS A N 1
ATOM 3489 C CA . LYS A 1 449 ? 24.453 9.545 -12.118 1.00 93.50 449 LYS A CA 1
ATOM 3490 C C . LYS A 1 449 ? 25.806 10.112 -11.670 1.00 93.50 449 LYS A C 1
ATOM 3492 O O . LYS A 1 449 ? 26.680 9.354 -11.254 1.00 93.50 449 LYS A O 1
ATOM 3497 N N . ASN A 1 450 ? 25.954 11.438 -11.717 1.00 93.00 450 ASN A N 1
ATOM 3498 C CA . ASN A 1 450 ? 27.171 12.168 -11.342 1.00 93.00 450 ASN A CA 1
ATOM 3499 C C . ASN A 1 450 ? 27.121 12.744 -9.909 1.00 93.00 450 ASN A C 1
ATOM 3501 O O . ASN A 1 450 ? 27.982 13.545 -9.550 1.00 93.00 450 ASN A O 1
ATOM 3505 N N . LEU A 1 451 ? 26.108 12.400 -9.106 1.00 93.75 451 LEU A N 1
ATOM 3506 C CA . LEU A 1 451 ? 26.060 12.763 -7.687 1.00 93.75 451 LEU A CA 1
ATOM 3507 C C . LEU A 1 451 ? 27.108 11.974 -6.886 1.00 93.75 451 LEU A C 1
ATOM 3509 O O . LEU A 1 451 ? 27.495 10.869 -7.264 1.00 93.75 451 LEU A O 1
ATOM 3513 N N . ASN A 1 452 ? 27.534 12.522 -5.746 1.00 94.50 452 ASN A N 1
ATOM 3514 C CA . ASN A 1 452 ? 28.417 11.815 -4.818 1.00 94.50 452 ASN A CA 1
ATOM 3515 C C . ASN A 1 452 ? 27.739 10.548 -4.272 1.00 94.50 452 ASN A C 1
ATOM 3517 O O . ASN A 1 452 ? 26.540 10.547 -3.996 1.00 94.50 452 ASN A O 1
ATOM 3521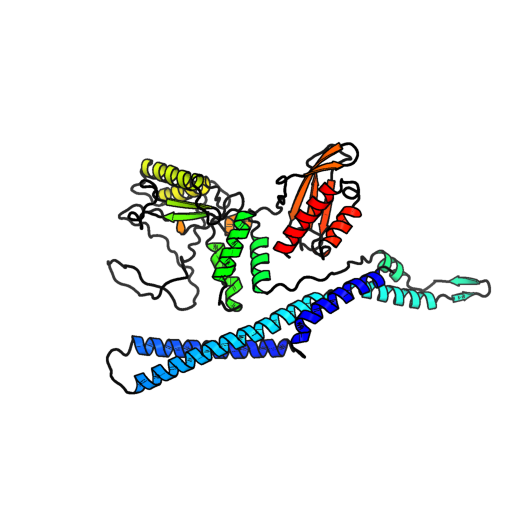 N N . GLU A 1 453 ? 28.525 9.503 -4.021 1.00 95.88 453 GLU A N 1
ATOM 3522 C CA . GLU A 1 453 ? 28.009 8.174 -3.666 1.00 95.88 453 GLU A CA 1
ATOM 3523 C C . GLU A 1 453 ? 27.170 8.156 -2.373 1.00 95.88 453 GLU A C 1
ATOM 3525 O O . GLU A 1 453 ? 26.180 7.434 -2.283 1.00 95.88 453 GLU A O 1
ATOM 3530 N N . SER A 1 454 ? 27.490 9.019 -1.401 1.00 94.56 454 SER A N 1
ATOM 3531 C CA . SER A 1 454 ? 26.669 9.212 -0.192 1.00 94.56 454 SER A CA 1
ATOM 3532 C C . SER A 1 454 ? 25.263 9.744 -0.521 1.00 94.56 454 SER A C 1
ATOM 3534 O O . SER A 1 454 ? 24.266 9.212 -0.040 1.00 94.56 454 SER A O 1
ATOM 3536 N N . VAL A 1 455 ? 25.170 10.736 -1.418 1.00 95.31 455 VAL A N 1
ATOM 3537 C CA . VAL A 1 455 ? 23.897 11.338 -1.860 1.00 95.31 455 VAL A CA 1
ATOM 3538 C C . VAL A 1 455 ? 23.064 10.321 -2.639 1.00 95.31 455 VAL A C 1
ATOM 3540 O O . VAL A 1 455 ? 21.859 10.222 -2.420 1.00 95.31 455 VAL A O 1
ATOM 3543 N N . LYS A 1 456 ? 23.698 9.527 -3.515 1.00 96.88 456 LYS A N 1
ATOM 3544 C CA . LYS A 1 456 ? 23.021 8.435 -4.228 1.00 96.88 456 LYS A CA 1
ATOM 3545 C C . LYS A 1 456 ? 22.434 7.414 -3.260 1.00 96.88 456 LYS A C 1
ATOM 3547 O O . LYS A 1 456 ? 21.258 7.089 -3.372 1.00 96.88 456 LYS A O 1
ATOM 3552 N N . ASN A 1 457 ? 23.228 6.942 -2.299 1.00 96.50 457 ASN A N 1
ATOM 3553 C CA . ASN A 1 457 ? 22.762 5.966 -1.318 1.00 96.50 457 ASN A CA 1
ATOM 3554 C C . ASN A 1 457 ? 21.653 6.524 -0.421 1.00 96.50 457 ASN A C 1
ATOM 3556 O O . ASN A 1 457 ? 20.732 5.783 -0.103 1.00 96.50 457 ASN A O 1
ATOM 3560 N N . GLU A 1 458 ? 21.674 7.813 -0.070 1.00 96.50 458 GLU A N 1
ATOM 3561 C CA . GLU A 1 458 ? 20.570 8.426 0.676 1.00 96.50 458 GLU A CA 1
ATOM 3562 C C . GLU A 1 458 ? 19.278 8.536 -0.153 1.00 96.50 458 GLU A C 1
ATOM 3564 O O . GLU A 1 458 ? 18.202 8.254 0.372 1.00 96.50 458 GLU A O 1
ATOM 3569 N N . ILE A 1 459 ? 19.364 8.875 -1.446 1.00 96.81 459 ILE A N 1
ATOM 3570 C CA . ILE A 1 459 ? 18.210 8.837 -2.363 1.00 96.81 459 ILE A CA 1
ATOM 3571 C C . ILE A 1 459 ? 17.645 7.412 -2.447 1.00 96.81 459 ILE A C 1
ATOM 3573 O O . ILE A 1 459 ? 16.447 7.215 -2.256 1.00 96.81 459 ILE A O 1
ATOM 3577 N N . VAL A 1 460 ? 18.510 6.421 -2.689 1.00 97.25 460 VAL A N 1
ATOM 3578 C CA . VAL A 1 460 ? 18.127 5.004 -2.784 1.00 97.25 460 VAL A CA 1
ATOM 3579 C C . VAL A 1 460 ? 17.492 4.513 -1.485 1.00 97.25 460 VAL A C 1
ATOM 3581 O O . VAL A 1 460 ? 16.452 3.868 -1.538 1.00 97.25 460 VAL A O 1
ATOM 3584 N N . ASP A 1 461 ? 18.063 4.839 -0.323 1.00 96.25 461 ASP A N 1
ATOM 3585 C CA . ASP A 1 461 ? 17.529 4.422 0.978 1.00 96.25 461 ASP A CA 1
ATOM 3586 C C . ASP A 1 461 ? 16.166 5.055 1.284 1.00 96.25 461 ASP A C 1
ATOM 3588 O O . ASP A 1 461 ? 15.311 4.373 1.848 1.00 96.25 461 ASP A O 1
ATOM 3592 N N . ARG A 1 462 ? 15.945 6.332 0.928 1.00 95.94 462 ARG A N 1
ATOM 3593 C CA . ARG A 1 462 ? 14.639 6.998 1.095 1.00 95.94 462 ARG A CA 1
ATOM 3594 C C . ARG A 1 462 ? 13.577 6.346 0.211 1.00 95.94 462 ARG A C 1
ATOM 3596 O O . ARG A 1 462 ? 12.547 5.928 0.725 1.00 95.94 462 ARG A O 1
ATOM 3603 N N . ILE A 1 463 ? 13.858 6.194 -1.087 1.00 96.44 463 ILE A N 1
ATOM 3604 C CA . ILE A 1 463 ? 12.941 5.550 -2.042 1.00 96.44 463 ILE A CA 1
ATOM 3605 C C . ILE A 1 463 ? 12.643 4.111 -1.613 1.00 96.44 463 ILE A C 1
ATOM 3607 O O . ILE A 1 463 ? 11.484 3.741 -1.474 1.00 96.44 463 ILE A O 1
ATOM 3611 N N . TRP A 1 464 ? 13.678 3.305 -1.359 1.00 94.75 464 TRP A N 1
ATOM 3612 C CA . TRP A 1 464 ? 13.517 1.882 -1.071 1.00 94.75 464 TRP A CA 1
ATOM 3613 C C . TRP A 1 464 ? 12.745 1.630 0.229 1.00 94.75 464 TRP A C 1
ATOM 3615 O O . TRP A 1 464 ? 11.828 0.816 0.236 1.00 94.75 464 TRP A O 1
ATOM 3625 N N . LYS A 1 465 ? 13.037 2.363 1.313 1.00 92.25 465 LYS A N 1
ATOM 3626 C CA . LYS A 1 465 ? 12.284 2.221 2.572 1.00 92.25 465 LYS A CA 1
ATOM 3627 C C . LYS A 1 465 ? 10.822 2.629 2.423 1.00 92.25 465 LYS A C 1
ATOM 3629 O O . LYS A 1 465 ? 9.948 1.949 2.949 1.00 92.25 465 LYS A O 1
ATOM 3634 N N . THR A 1 466 ? 10.543 3.723 1.714 1.00 92.44 466 THR A N 1
ATOM 3635 C CA . THR A 1 466 ? 9.159 4.160 1.495 1.00 92.44 466 THR A CA 1
ATOM 3636 C C . THR A 1 466 ? 8.418 3.219 0.546 1.00 92.44 466 THR A C 1
ATOM 3638 O O . THR A 1 466 ? 7.239 2.974 0.779 1.00 92.44 466 THR A O 1
ATOM 3641 N N . TYR A 1 467 ? 9.093 2.632 -0.448 1.00 91.50 467 TYR A N 1
ATOM 3642 C CA . TYR A 1 467 ? 8.540 1.565 -1.284 1.00 91.50 467 TYR A CA 1
ATOM 3643 C C . TYR A 1 467 ? 8.138 0.358 -0.425 1.00 91.50 467 TYR A C 1
ATOM 3645 O O . TYR A 1 467 ? 6.953 0.072 -0.340 1.00 91.50 467 TYR A O 1
ATOM 3653 N N . GLN A 1 468 ? 9.076 -0.239 0.327 1.00 87.88 468 GLN A N 1
ATOM 3654 C CA . GLN A 1 468 ? 8.831 -1.423 1.175 1.00 87.88 468 GLN A CA 1
ATOM 3655 C C . GLN A 1 468 ? 7.715 -1.255 2.219 1.00 87.88 468 GLN A C 1
ATOM 3657 O O . GLN A 1 468 ? 7.186 -2.243 2.728 1.00 87.88 468 GLN A O 1
ATOM 3662 N N . ASN A 1 469 ? 7.406 -0.014 2.601 1.00 86.00 469 ASN A N 1
ATOM 3663 C CA . ASN A 1 469 ? 6.334 0.277 3.541 1.00 86.00 469 ASN A CA 1
ATOM 3664 C C . ASN A 1 469 ? 4.954 0.362 2.865 1.00 86.00 469 ASN A C 1
ATOM 3666 O O . ASN A 1 469 ? 3.958 0.287 3.577 1.00 86.00 469 ASN A O 1
ATOM 3670 N N . ASN A 1 470 ? 4.856 0.563 1.548 1.00 87.31 470 ASN A N 1
ATOM 3671 C CA . ASN A 1 470 ? 3.604 0.918 0.859 1.00 87.31 470 ASN A CA 1
ATOM 3672 C C . ASN A 1 470 ? 3.271 0.047 -0.374 1.00 87.31 470 ASN A C 1
ATOM 3674 O O . ASN A 1 470 ? 2.200 0.252 -0.959 1.00 87.31 470 ASN A O 1
ATOM 3678 N N . TYR A 1 471 ? 4.185 -0.848 -0.775 1.00 83.56 471 TYR A N 1
ATOM 3679 C CA . TYR A 1 471 ? 4.137 -1.736 -1.946 1.00 83.56 471 TYR A CA 1
ATOM 3680 C C . TYR A 1 471 ? 4.949 -3.021 -1.676 1.00 83.56 471 TYR A C 1
ATOM 3682 O O . TYR A 1 471 ? 4.553 -4.075 -2.219 1.00 83.56 471 TYR A O 1
#

Radius of gyration: 30.91 Å; chains: 1; bounding box: 69×66×103 Å

Foldseek 3Di:
DVLVVLLVQLVVQLVVLCVLQPVPPDDDLVVLVVVLVVLVVVLVVLVVLLVVLVVCVVPVPPDPDPVVVVSVVVNVVSVVVNVVSLVVSVVSVQNNLSVVVSCVSVVPPSPLSVVLVVLVVLVVVLVVPWDADPVGDTDSPPGDPVSVVVNVVGDDARQHHDDDDRVLLQLLLQLLVLLQADPLQSVLSSVVLVVQCPSPDPVCNVVSSVLVLQQFQAAPRRWTKAKDACVVPQPDPDDNQFGIWIDTSNHTDPVLSVLLRVLVVVLVVVPPLDDPVSLQVSLQVSSVSRRRDADDDPDDGDPLPQSPPPDPPDFDDDDDDDDDDDDDDGDDDDDDDDDPDDPDDPCVNVPRDDDNSRGYRSVRSSVVPDQKDWFADPPGSWDFWDQPPDTFTKTWMWGCQDDDRRNTKIWIWTPDDDPDQTGTDIDRLSQDHALVSLLVCQCVPPRRVPIDPVRSVRNSVRVRVSSVSND

pLDDT: mean 71.37, std 21.7, range [19.16, 97.25]

Organism: Streptococcus intermedius (NCBI:txid1338)

Sequence (471 aa):
QEAIDDIQGELASYKSADSEVAGYGELDLDLLKEQLKIKNEQLAKVEKQIADNQDFFRNAGALLTGKLGDLLSQTSALMEVETQLNIGIREIQEKIDKLEWFVDQVSQYFTDSLQVLGLAIQGATQLSQVLVDSEGNYSTDGIDMSWSTKMKAQKIQTISKKKYLEPKERLIQEASRNMMLSDEGDAYYRSQLKEKLKGKPRSEWDKIVDDYNHTLKIDNEGNIIDIFDFRAYKDRHYQKDDNFSVLKNGKYDSAYTRMVNEKYQELIQENFEANSVDLAKGVVEILAGLGIYAGTSLGAAFALEWAPLTGGGSALVAAAAVEAGYITAEGLVVDGTLSVARTLYEIDTANLGVTLSAASNYNSWQANKPTSRTISGKGGKQIEARVGNRKVNLRVDWEPSSGTNGDGVFQVQSGSGKSGYGVNEHIDIGKISDRNSVMNWVNKTRRLKNLNESVKNEIVDRIWKTYQNNY